Protein AF-0000000078667224 (afdb_homodimer)

Nearest PDB structures (foldseek):
  3qjp-assembly1_A  TM=6.774E-01  e=1.165E-14  Pyrococcus horikoshii
  3ufc-assembly1_X  TM=7.155E-01  e=1.215E-13  Pyrococcus furiosus DSM 3638
  4ilm-assembly1_A  TM=6.954E-01  e=5.670E-14  Saccharolobus solfataricus P2
  3i4h-assembly1_X  TM=7.377E-01  e=6.644E-13  Pyrococcus furiosus
  5yi6-assembly2_B  TM=6.915E-01  e=2.826E-11  Methanocaldococcus jannaschii DSM 2661

Solvent-accessible surface area (backbone atoms only — not comparable to full-atom values): 27001 Å² total; per-residue (Å²): 102,37,35,35,39,37,42,33,24,34,37,76,53,67,46,84,37,55,78,59,32,13,57,57,35,27,52,50,50,49,51,50,39,41,70,62,35,51,68,59,42,54,59,60,61,42,84,91,57,80,60,50,43,14,27,35,33,58,45,64,52,61,75,43,84,48,99,73,23,29,32,39,34,37,91,43,57,37,35,34,38,41,22,23,36,33,60,73,58,37,53,40,51,53,53,46,57,74,76,38,59,61,45,73,56,88,94,36,51,25,38,56,74,48,76,47,79,45,73,50,72,75,88,73,55,68,82,61,50,51,37,30,42,33,31,75,27,50,22,31,22,76,33,88,96,43,96,53,67,33,70,66,88,41,62,82,58,44,51,59,53,44,49,51,50,40,46,69,34,36,90,76,57,74,52,70,72,51,49,55,55,46,51,58,47,42,68,74,34,44,45,74,70,41,40,42,38,34,48,50,77,43,69,56,89,92,41,80,42,69,17,24,33,39,36,43,27,38,33,46,46,79,80,56,84,48,67,65,59,48,45,50,50,32,36,45,51,57,44,27,52,49,48,25,38,60,49,59,16,47,34,16,19,11,31,37,44,70,48,110,102,37,37,36,40,36,40,33,23,31,38,76,51,66,43,83,35,56,79,60,33,12,58,56,35,27,52,50,51,49,51,48,38,41,70,61,35,49,69,59,42,53,59,60,62,41,83,92,56,77,59,51,43,15,27,34,34,60,43,64,52,62,77,43,82,48,97,72,24,30,32,39,33,38,91,43,55,38,34,34,36,42,21,21,36,34,61,74,59,38,52,39,52,53,53,46,57,74,75,40,60,59,43,73,57,87,94,37,50,25,38,56,74,47,76,47,78,45,73,51,71,73,88,72,55,68,83,61,51,51,38,31,43,34,33,75,26,52,21,29,22,77,32,89,97,43,96,52,69,34,70,66,88,42,63,81,57,45,51,57,54,46,48,51,50,39,45,68,34,36,90,78,57,75,52,71,71,50,49,54,53,46,53,58,47,41,67,74,34,43,45,74,71,40,39,41,38,34,49,49,77,42,70,57,88,92,41,80,42,69,17,23,33,41,35,41,27,40,33,45,46,80,82,56,84,47,69,66,61,49,46,50,50,33,37,46,50,57,45,28,54,49,47,24,37,59,48,57,15,47,33,17,18,11,32,35,44,72,48,113

Secondary structure (DSSP, 8-state):
-EEEEEEEEEESS--EEES--HHHHHHHHHHHHHHH-HHHHHHTTSTT---SEEEPPPB--EEEEETTEEEE-TTS-EEEEEEESSHHHHHHHHHHHHH--EEEETTEEEEEEEEEEEEE-GGG----SEEEEEEEEEE-B--TT-SSPB-S--HHHHHHHHHHHHHHH-SS---HHHHHHHHHHHHHHEEEEEEEEEEEEEEETTEEEEEEEEEEEEEE-TT---HHHHHHHHHHHHHHHHH-SSTTGGGTTT-EEEE-/-EEEEEEEEEESS--EEES--HHHHHHHHHHHHHHH-HHHHHHTTSTT---SEEEPPPB--EEEEETTEEEE-TTS-EEEEEEESSHHHHHHHHHHHHH--EEEETTEEEEEEEEEEEEE-GGG----SEEEEEEEEEE-B--TT-SSPB-S--HHHHHHHHHHHHHHH-SS---HHHHHHHHHHHHHHEEEEEEEEEEEEEEETTEEEEEEEEEEEEEE-TT---HHHHHHHHHHHHHHHHH-SSTTGGGTTT-EEEE-

Sequence (520 aa):
MVTELEVKTFAEKSVKMPLFTGYVARGLALHILNRVDPALSQDLHEPNAIKPYSVTPLYFRSTKKLADGYQLDASTPCIFKIRFLDDRIAKSAIDYFSSNESLMIYDTAFKVSSLTIKSEDFTKVQDSKLFRLYFETPTHLAKIGSKFDQVFPEPLSVFPNLMRAWDSCMPEKFGKKVFEKYKEWMEKNVTVSAYDLHTLTVTAGKTLKIGFTGWCAYRIDDSSENPQFRLITNKLAKFAEYSNVGMERTAGFGVVKLSAMVTELEVKTFAEKSVKMPLFTGYVARGLALHILNRVDPALSQDLHEPNAIKPYSVTPLYFRSTKKLADGYQLDASTPCIFKIRFLDDRIAKSAIDYFSSNESLMIYDTAFKVSSLTIKSEDFTKVQDSKLFRLYFETPTHLAKIGSKFDQVFPEPLSVFPNLMRAWDSCMPEKFGKKVFEKYKEWMEKNVTVSAYDLHTLTVTAGKTLKIGFTGWCAYRIDDSSENPQFRLITNKLAKFAEYSNVGMERTAGFGVVKLSA

Foldseek 3Di:
DKKKKKWKWFWPDKDWAFPWQLQLFLVQLLVLLCVQPVVLSVVQPDPPALHQKFKAGKDADFPDADPGTGIGDRVTIIMMMMMGLAPVSVVSSVVSVVVDQWDDRPHIIIGTDDMDMDDDDLPPFDQDQKKKKFFDFFAWADDPPDPDIDADPWVLGWQLVLLVSCQRRHPDHPDDVNSVVLSVQCVPFKGWDDWDKDKDWDDDPPDIDIGMGGMIMMGGHPPDPPSPSSSSSRSSLVCCCTQATHPPSRSNGRHIDMGD/DKKKKKWKWFWPDKDWAFAWQLQLFLVQLLVLLCVQPVVLSVVQPDPPALHQKFKAGKDADFPDADPGTGIGDRVTIIMMMMMGLAPVSVVSSVVSVVVDQWDDRPHIIIGTDDMDMDDDDLVPFDQDQKKKKFFDFFAWADDPPDPDIDADPWVLGWQLVLLVSCQRRHPDHPDDVNSVVLSVQCVPFKGWDDWDKDWDWDDDDPDIDIGMGGMIMMGGHPPDPPSPSSSSSRSSLVCCCTQATHPPSRSNGRHIDMGD

Structure (mmCIF, N/CA/C/O backbone):
data_AF-0000000078667224-model_v1
#
loop_
_entity.id
_entity.type
_entity.pdbx_description
1 polymer 'Putative CRISPR-associated protein, Cas6 family'
#
loop_
_atom_site.group_PDB
_atom_site.id
_atom_site.type_symbol
_atom_site.label_atom_id
_atom_site.label_alt_id
_atom_site.label_comp_id
_atom_site.label_asym_id
_atom_site.label_entity_id
_atom_site.label_seq_id
_atom_site.pdbx_PDB_ins_code
_atom_site.Cartn_x
_atom_site.Cartn_y
_atom_site.Cartn_z
_atom_site.occupancy
_atom_site.B_iso_or_equiv
_atom_site.auth_seq_id
_atom_site.auth_comp_id
_atom_site.auth_asym_id
_atom_site.auth_atom_id
_atom_site.pdbx_PDB_model_num
ATOM 1 N N . MET A 1 1 ? -12.234 29.031 8.68 1 79.94 1 MET A N 1
ATOM 2 C CA . MET A 1 1 ? -11.141 29.203 7.719 1 79.94 1 MET A CA 1
ATOM 3 C C . MET A 1 1 ? -9.836 28.656 8.289 1 79.94 1 MET A C 1
ATOM 5 O O . MET A 1 1 ? -9.672 28.578 9.508 1 79.94 1 MET A O 1
ATOM 9 N N . VAL A 1 2 ? -9.008 28.016 7.434 1 91.69 2 VAL A N 1
ATOM 10 C CA . VAL A 1 2 ? -7.695 27.5 7.82 1 91.69 2 VAL A CA 1
ATOM 11 C C . VAL A 1 2 ? -6.613 28.5 7.43 1 91.69 2 VAL A C 1
ATOM 13 O O . VAL A 1 2 ? -6.688 29.125 6.363 1 91.69 2 VAL A O 1
ATOM 16 N N . THR A 1 3 ? -5.688 28.781 8.367 1 93.94 3 THR A N 1
ATOM 17 C CA . THR A 1 3 ? -4.598 29.719 8.117 1 93.94 3 THR A CA 1
ATOM 18 C C . THR A 1 3 ? -3.248 29 8.164 1 93.94 3 THR A C 1
ATOM 20 O O . THR A 1 3 ? -2.969 28.25 9.102 1 93.94 3 THR A O 1
ATOM 23 N N . GLU A 1 4 ? -2.521 29.172 7.152 1 96.56 4 GLU A N 1
ATOM 24 C CA . GLU A 1 4 ? -1.169 28.625 7.082 1 96.56 4 GLU A CA 1
ATOM 25 C C . GLU A 1 4 ? -0.121 29.734 7.211 1 96.56 4 GLU A C 1
ATOM 27 O O . GLU A 1 4 ? -0.186 30.734 6.508 1 96.56 4 GLU A O 1
ATOM 32 N N . LEU A 1 5 ? 0.778 29.562 8.117 1 96.5 5 LEU A N 1
ATOM 33 C CA . LEU A 1 5 ? 1.93 30.453 8.273 1 96.5 5 LEU A CA 1
ATOM 34 C C . LEU A 1 5 ? 3.201 29.766 7.77 1 96.5 5 LEU A C 1
ATOM 36 O O . LEU A 1 5 ? 3.594 28.719 8.281 1 96.5 5 LEU A O 1
ATOM 40 N N . GLU A 1 6 ? 3.797 30.266 6.801 1 97.69 6 GLU A N 1
ATOM 41 C CA . GLU A 1 6 ? 5.121 29.844 6.363 1 97.69 6 GLU A CA 1
ATOM 42 C C . GLU A 1 6 ? 6.211 30.75 6.914 1 97.69 6 GLU A C 1
ATOM 44 O O . GLU A 1 6 ? 6.238 31.953 6.602 1 97.69 6 GLU A O 1
ATOM 49 N N . VAL A 1 7 ? 7.055 30.234 7.648 1 97.5 7 VAL A N 1
ATOM 50 C CA . VAL A 1 7 ? 8.078 31.016 8.328 1 97.5 7 VAL A CA 1
ATOM 51 C C . VAL A 1 7 ? 9.445 30.734 7.707 1 97.5 7 VAL A C 1
ATOM 53 O O . VAL A 1 7 ? 9.906 29.594 7.695 1 97.5 7 VAL A O 1
ATOM 56 N N . LYS A 1 8 ? 10 31.688 7.18 1 98 8 LYS A N 1
ATOM 57 C CA . LYS A 1 8 ? 11.359 31.609 6.656 1 98 8 LYS A CA 1
ATOM 58 C C . LYS A 1 8 ? 12.359 32.188 7.645 1 98 8 LYS A C 1
ATOM 60 O O . LYS A 1 8 ? 12.227 33.344 8.062 1 98 8 LYS A O 1
ATOM 65 N N . THR A 1 9 ? 13.375 31.438 7.977 1 97.88 9 THR A N 1
ATOM 66 C CA . THR A 1 9 ? 14.312 31.891 9 1 97.88 9 THR A CA 1
ATOM 67 C C . THR A 1 9 ? 15.75 31.656 8.555 1 97.88 9 THR A C 1
ATOM 69 O O . THR A 1 9 ? 16 30.906 7.605 1 97.88 9 THR A O 1
ATOM 72 N N . PHE A 1 10 ? 16.641 32.344 9.227 1 97.94 10 PHE A N 1
ATOM 73 C CA . PHE A 1 10 ? 18.078 32.125 9.078 1 97.94 10 PHE A CA 1
ATOM 74 C C . PHE A 1 10 ? 18.734 31.859 10.438 1 97.94 10 PHE A C 1
ATOM 76 O O . PHE A 1 10 ? 18.547 32.625 11.383 1 97.94 10 PHE A O 1
ATOM 83 N N . ALA A 1 11 ? 19.484 30.828 10.484 1 97.75 11 ALA A N 1
ATOM 84 C CA . ALA A 1 11 ? 20.172 30.5 11.727 1 97.75 11 ALA A CA 1
ATOM 85 C C . ALA A 1 11 ? 21.375 31.422 11.938 1 97.75 11 ALA A C 1
ATOM 87 O O . ALA A 1 11 ? 22.094 31.75 10.992 1 97.75 11 ALA A O 1
ATOM 88 N N . GLU A 1 12 ? 21.547 31.766 13.18 1 97.19 12 GLU A N 1
ATOM 89 C CA . GLU A 1 12 ? 22.703 32.594 13.531 1 97.19 12 GLU A CA 1
ATOM 90 C C . GLU A 1 12 ? 24.016 31.844 13.32 1 97.19 12 GLU A C 1
ATOM 92 O O . GLU A 1 12 ? 25.031 32.438 12.977 1 97.19 12 GLU A O 1
ATOM 97 N N . LYS A 1 13 ? 23.922 30.594 13.656 1 96.56 13 LYS A N 1
ATOM 98 C CA . LYS A 1 13 ? 25.047 29.688 13.453 1 96.56 13 LYS A CA 1
ATOM 99 C C . LYS A 1 13 ? 24.562 28.297 13.047 1 96.56 13 LYS A C 1
ATOM 101 O O . LYS A 1 13 ? 23.391 27.984 13.164 1 96.56 13 LYS A O 1
ATOM 106 N N . SER A 1 14 ? 25.594 27.562 12.555 1 95.69 14 SER A N 1
ATOM 107 C CA . SER A 1 14 ? 25.266 26.188 12.18 1 95.69 14 SER A CA 1
ATOM 108 C C . SER A 1 14 ? 24.891 25.359 13.406 1 95.69 14 SER A C 1
ATOM 110 O O . SER A 1 14 ? 25.5 25.484 14.469 1 95.69 14 SER A O 1
ATOM 112 N N . VAL A 1 15 ? 23.875 24.594 13.25 1 95.94 15 VAL A N 1
ATOM 113 C CA . VAL A 1 15 ? 23.391 23.781 14.352 1 95.94 15 VAL A CA 1
ATOM 114 C C . VAL A 1 15 ? 23.094 22.359 13.852 1 95.94 15 VAL A C 1
ATOM 116 O O . VAL A 1 15 ? 22.75 22.172 12.68 1 95.94 15 VAL A O 1
ATOM 119 N N . LYS A 1 16 ? 23.297 21.422 14.695 1 95.75 16 LYS A N 1
ATOM 120 C CA . LYS A 1 16 ? 22.969 20.047 14.359 1 95.75 16 LYS A CA 1
ATOM 121 C C . LYS A 1 16 ? 21.453 19.812 14.422 1 95.75 16 LYS A C 1
ATOM 123 O O . LYS A 1 16 ? 20.812 20.109 15.438 1 95.75 16 LYS A O 1
ATOM 128 N N . MET A 1 17 ? 20.938 19.344 13.32 1 95.25 17 MET A N 1
ATOM 129 C CA . MET A 1 17 ? 19.516 19.016 13.234 1 95.25 17 MET A CA 1
ATOM 130 C C . MET A 1 17 ? 19.312 17.516 13.188 1 95.25 17 MET A C 1
ATOM 132 O O . MET A 1 17 ? 20.094 16.781 12.57 1 95.25 17 MET A O 1
ATOM 136 N N . PRO A 1 18 ? 18.234 17.062 13.797 1 93.88 18 PRO A N 1
ATOM 137 C CA . PRO A 1 18 ? 17.938 15.625 13.719 1 93.88 18 PRO A CA 1
ATOM 138 C C . PRO A 1 18 ? 17.547 15.188 12.305 1 93.88 18 PRO A C 1
ATOM 140 O O . PRO A 1 18 ? 17.328 16.031 11.438 1 93.88 18 PRO A O 1
ATOM 143 N N . LEU A 1 19 ? 17.484 13.914 12.094 1 92.12 19 LEU A N 1
ATOM 144 C CA . LEU A 1 19 ? 17.125 13.336 10.805 1 92.12 19 LEU A CA 1
ATOM 145 C C . LEU A 1 19 ? 15.711 13.734 10.398 1 92.12 19 LEU A C 1
ATOM 147 O O . LEU A 1 19 ? 15.422 13.898 9.211 1 92.12 19 LEU A O 1
ATOM 151 N N . PHE A 1 20 ? 14.867 13.828 11.375 1 94.38 20 PHE A N 1
ATOM 152 C CA . PHE A 1 20 ? 13.508 14.305 11.172 1 94.38 20 PHE A CA 1
ATOM 153 C C . PHE A 1 20 ? 13.203 15.477 12.102 1 94.38 20 PHE A C 1
ATOM 155 O O . PHE A 1 20 ? 13.328 15.359 13.32 1 94.38 20 PHE A O 1
ATOM 162 N N . THR A 1 21 ? 12.727 16.531 11.508 1 95.75 21 THR A N 1
ATOM 163 C CA . THR A 1 21 ? 12.688 17.781 12.266 1 95.75 21 THR A CA 1
ATOM 164 C C . THR A 1 21 ? 11.258 18.125 12.664 1 95.75 21 THR A C 1
ATOM 166 O O . THR A 1 21 ? 10.992 19.234 13.148 1 95.75 21 THR A O 1
ATOM 169 N N . GLY A 1 22 ? 10.305 17.188 12.438 1 96.19 22 GLY A N 1
ATOM 170 C CA . GLY A 1 22 ? 8.914 17.438 12.789 1 96.19 22 GLY A CA 1
ATOM 171 C C . GLY A 1 22 ? 8.727 17.797 14.25 1 96.19 22 GLY A C 1
ATOM 172 O O . GLY A 1 22 ? 7.957 18.703 14.586 1 96.19 22 GLY A O 1
ATOM 173 N N . TYR A 1 23 ? 9.406 17.203 15.094 1 94.19 23 TYR A N 1
ATOM 174 C CA . TYR A 1 23 ? 9.281 17.453 16.531 1 94.19 23 TYR A CA 1
ATOM 175 C C . TYR A 1 23 ? 9.859 18.812 16.891 1 94.19 23 TYR A C 1
ATOM 177 O O . TYR A 1 23 ? 9.406 19.438 17.859 1 94.19 23 TYR A O 1
ATOM 185 N N . VAL A 1 24 ? 10.898 19.219 16.188 1 95.38 24 VAL A N 1
ATOM 186 C CA . VAL A 1 24 ? 11.445 20.562 16.375 1 95.38 24 VAL A CA 1
ATOM 187 C C . VAL A 1 24 ? 10.391 21.609 16.031 1 95.38 24 VAL A C 1
ATOM 189 O O . VAL A 1 24 ? 10.156 22.547 16.797 1 95.38 24 VAL A O 1
ATOM 192 N N . ALA A 1 25 ? 9.789 21.344 14.898 1 96.88 25 ALA A N 1
ATOM 193 C CA . ALA A 1 25 ? 8.734 22.25 14.461 1 96.88 25 ALA A CA 1
ATOM 194 C C . ALA A 1 25 ? 7.594 22.297 15.477 1 96.88 25 ALA A C 1
ATOM 196 O O . ALA A 1 25 ? 7.047 23.375 15.75 1 96.88 25 ALA A O 1
ATOM 197 N N . ARG A 1 26 ? 7.234 21.141 15.953 1 94.69 26 ARG A N 1
ATOM 198 C CA . ARG A 1 26 ? 6.188 21.094 16.969 1 94.69 26 ARG A CA 1
ATOM 199 C C . ARG A 1 26 ? 6.578 21.922 18.203 1 94.69 26 ARG A C 1
ATOM 201 O O . ARG A 1 26 ? 5.758 22.656 18.75 1 94.69 26 ARG A O 1
ATOM 208 N N . GLY A 1 27 ? 7.793 21.719 18.641 1 93.81 27 GLY A N 1
ATOM 209 C CA . GLY A 1 27 ? 8.273 22.516 19.766 1 93.81 27 GLY A CA 1
ATOM 210 C C . GLY A 1 27 ? 8.156 24.016 19.531 1 93.81 27 GLY A C 1
ATOM 211 O O . GLY A 1 27 ? 7.742 24.75 20.438 1 93.81 27 GLY A O 1
ATOM 212 N N . LEU A 1 28 ? 8.523 24.422 18.375 1 94.25 28 LEU A N 1
ATOM 213 C CA . LEU A 1 28 ? 8.414 25.828 18.016 1 94.25 28 LEU A CA 1
ATOM 214 C C . LEU A 1 28 ? 6.965 26.297 18.047 1 94.25 28 LEU A C 1
ATOM 216 O O . LEU A 1 28 ? 6.656 27.359 18.594 1 94.25 28 LEU A O 1
ATOM 220 N N . ALA A 1 29 ? 6.102 25.5 17.453 1 93.5 29 ALA A N 1
ATOM 221 C CA . ALA A 1 29 ? 4.684 25.844 17.406 1 93.5 29 ALA A CA 1
ATOM 222 C C . ALA A 1 29 ? 4.109 25.969 18.812 1 93.5 29 ALA A C 1
ATOM 224 O O . ALA A 1 29 ? 3.385 26.922 19.125 1 93.5 29 ALA A O 1
ATOM 225 N N . LEU A 1 30 ? 4.465 25.062 19.625 1 91.19 30 LEU A N 1
ATOM 226 C CA . LEU A 1 30 ? 3.965 25.062 21 1 91.19 30 LEU A CA 1
ATOM 227 C C . LEU A 1 30 ? 4.512 26.266 21.781 1 91.19 30 LEU A C 1
ATOM 229 O O . LEU A 1 30 ? 3.801 26.859 22.594 1 91.19 30 LEU A O 1
ATOM 233 N N . HIS A 1 31 ? 5.742 26.547 21.562 1 91.06 31 HIS A N 1
ATOM 234 C CA . HIS A 1 31 ? 6.332 27.719 22.188 1 91.06 31 HIS A CA 1
ATOM 235 C C . HIS A 1 31 ? 5.566 28.984 21.812 1 91.06 31 HIS A C 1
ATOM 237 O O . HIS A 1 31 ? 5.25 29.797 22.688 1 91.06 31 HIS A O 1
ATOM 243 N N . ILE A 1 32 ? 5.312 29.062 20.594 1 90.12 32 ILE A N 1
ATOM 244 C CA . ILE A 1 32 ? 4.582 30.234 20.094 1 90.12 32 ILE A CA 1
ATOM 245 C C . ILE A 1 32 ? 3.186 30.266 20.703 1 90.12 32 ILE A C 1
ATOM 247 O O . ILE A 1 32 ? 2.748 31.312 21.203 1 90.12 32 ILE A O 1
ATOM 251 N N . LEU A 1 33 ? 2.535 29.156 20.688 1 87.25 33 LEU A N 1
ATOM 252 C CA . LEU A 1 33 ? 1.173 29.062 21.203 1 87.25 33 LEU A CA 1
ATOM 253 C C . LEU A 1 33 ? 1.137 29.375 22.703 1 87.25 33 LEU A C 1
ATOM 255 O O . LEU A 1 33 ? 0.201 30 23.188 1 87.25 33 LEU A O 1
ATOM 259 N N . ASN A 1 34 ? 2.125 28.922 23.391 1 87.56 34 ASN A N 1
ATOM 260 C CA . ASN A 1 34 ? 2.207 29.156 24.828 1 87.56 34 ASN A CA 1
ATOM 261 C C . ASN A 1 34 ? 2.4 30.641 25.141 1 87.56 34 ASN A C 1
ATOM 263 O O . ASN A 1 34 ? 1.93 31.141 26.156 1 87.56 34 ASN A O 1
ATOM 267 N N . ARG A 1 35 ? 3.057 31.266 24.312 1 85.12 35 ARG A N 1
ATOM 268 C CA . ARG A 1 35 ? 3.334 32.688 24.516 1 85.12 35 ARG A CA 1
ATOM 269 C C . ARG A 1 35 ? 2.105 33.531 24.203 1 85.12 35 ARG A C 1
ATOM 271 O O . ARG A 1 35 ? 1.878 34.562 24.844 1 85.12 35 ARG A O 1
ATOM 278 N N . VAL A 1 36 ? 1.38 33.125 23.297 1 83.25 36 VAL A N 1
ATOM 279 C CA . VAL A 1 36 ? 0.287 33.969 22.812 1 83.25 36 VAL A CA 1
ATOM 280 C C . VAL A 1 36 ? -0.989 33.656 23.594 1 83.25 36 VAL A C 1
ATOM 282 O O . VAL A 1 36 ? -1.802 34.531 23.844 1 83.25 36 VAL A O 1
ATOM 285 N N . ASP A 1 37 ? -1.207 32.438 23.906 1 80.06 37 ASP A N 1
ATOM 286 C CA . ASP A 1 37 ? -2.391 32 24.641 1 80.06 37 ASP A CA 1
ATOM 287 C C . ASP A 1 37 ? -2.096 30.781 25.516 1 80.06 37 ASP A C 1
ATOM 289 O O . ASP A 1 37 ? -2.369 29.656 25.094 1 80.06 37 ASP A O 1
ATOM 293 N N . PRO A 1 38 ? -1.776 31.094 26.641 1 78.44 38 PRO A N 1
ATOM 294 C CA . PRO A 1 38 ? -1.401 29.984 27.531 1 78.44 38 PRO A CA 1
ATOM 295 C C . PRO A 1 38 ? -2.566 29.031 27.812 1 78.44 38 PRO A C 1
ATOM 297 O O . PRO A 1 38 ? -2.359 27.828 27.969 1 78.44 38 PRO A O 1
ATOM 300 N N . ALA A 1 39 ? -3.688 29.562 27.922 1 74.56 39 ALA A N 1
ATOM 301 C CA . ALA A 1 39 ? -4.859 28.734 28.188 1 74.56 39 ALA A CA 1
ATOM 302 C C . ALA A 1 39 ? -5.113 27.766 27.031 1 74.56 39 ALA A C 1
ATOM 304 O O . ALA A 1 39 ? -5.426 26.594 27.25 1 74.56 39 ALA A O 1
ATOM 305 N N . LEU A 1 40 ? -4.949 28.234 25.859 1 72.44 40 LEU A N 1
ATOM 306 C CA . LEU A 1 40 ? -5.102 27.406 24.672 1 72.44 40 LEU A CA 1
ATOM 307 C C . LEU A 1 40 ? -4.047 26.312 24.641 1 72.44 40 LEU A C 1
ATOM 309 O O . LEU A 1 40 ? -4.344 25.172 24.266 1 72.44 40 LEU A O 1
ATOM 313 N N . SER A 1 41 ? -2.883 26.688 25.047 1 71.81 41 SER A N 1
ATOM 314 C CA . SER A 1 41 ? -1.773 25.75 25.078 1 71.81 41 SER A CA 1
ATOM 315 C C . SER A 1 41 ? -2.055 24.594 26.031 1 71.81 41 SER A C 1
ATOM 317 O O . SER A 1 41 ? -1.722 23.438 25.75 1 71.81 41 SER A O 1
ATOM 319 N N . GLN A 1 42 ? -2.701 24.922 27.094 1 71.94 42 GLN A N 1
ATOM 320 C CA . GLN A 1 42 ? -3.047 23.891 28.078 1 71.94 42 GLN A CA 1
ATOM 321 C C . GLN A 1 42 ? -4.094 22.938 27.516 1 71.94 42 GLN A C 1
ATOM 323 O O . GLN A 1 42 ? -4.023 21.734 27.75 1 71.94 42 GLN A O 1
ATOM 328 N N . ASP A 1 43 ? -4.996 23.516 26.844 1 70.44 43 ASP A N 1
ATOM 329 C CA . ASP A 1 43 ? -6.035 22.703 26.234 1 70.44 43 ASP A CA 1
ATOM 330 C C . ASP A 1 43 ? -5.438 21.734 25.203 1 70.44 43 ASP A C 1
ATOM 332 O O . ASP A 1 43 ? -5.895 20.594 25.078 1 70.44 43 ASP A O 1
ATOM 336 N N . LEU A 1 44 ? -4.445 22.219 24.609 1 70.81 44 LEU A N 1
ATOM 337 C CA . LEU A 1 44 ? -3.787 21.453 23.562 1 70.81 44 LEU A CA 1
ATOM 338 C C . LEU A 1 44 ? -3.01 20.281 24.156 1 70.81 44 LEU A C 1
ATOM 340 O O . LEU A 1 44 ? -2.672 19.328 23.453 1 70.81 44 LEU A O 1
ATOM 344 N N . HIS A 1 45 ? -2.918 20.328 25.469 1 67.62 45 HIS A N 1
ATOM 345 C CA . HIS A 1 45 ? -2.166 19.266 26.125 1 67.62 45 HIS A CA 1
ATOM 346 C C . HIS A 1 45 ? -3.09 18.156 26.594 1 67.62 45 HIS A C 1
ATOM 348 O O . HIS A 1 45 ? -2.623 17.125 27.094 1 67.62 45 HIS A O 1
ATOM 354 N N . GLU A 1 46 ? -4.383 18.469 26.469 1 67.38 46 GLU A N 1
ATOM 355 C CA . GLU A 1 46 ? -5.301 17.391 26.797 1 67.38 46 GLU A CA 1
ATOM 356 C C . GLU A 1 46 ? -5.031 16.141 25.953 1 67.38 46 GLU A C 1
ATOM 358 O O . GLU A 1 46 ? -4.945 16.234 24.734 1 67.38 46 GLU A O 1
ATOM 363 N N . PRO A 1 47 ? -5 15.062 26.781 1 63.88 47 PRO A N 1
ATOM 364 C CA . PRO A 1 47 ? -4.707 13.812 26.078 1 63.88 47 PRO A CA 1
ATOM 365 C C . PRO A 1 47 ? -5.824 13.406 25.125 1 63.88 47 PRO A C 1
ATOM 367 O O . PRO A 1 47 ? -7 13.68 25.391 1 63.88 47 PRO A O 1
ATOM 370 N N . ASN A 1 48 ? -5.613 12.992 23.906 1 64.88 48 ASN A N 1
ATOM 371 C CA . ASN A 1 48 ? -6.5 12.352 22.938 1 64.88 48 ASN A CA 1
ATOM 372 C C . ASN A 1 48 ? -7.297 13.375 22.141 1 64.88 48 ASN A C 1
ATOM 374 O O . ASN A 1 48 ? -8.125 13.008 21.312 1 64.88 48 ASN A O 1
ATOM 378 N N . ALA A 1 49 ? -7.137 14.648 22.531 1 75.44 49 ALA A N 1
ATOM 379 C CA . ALA A 1 49 ? -7.855 15.641 21.734 1 75.44 49 ALA A CA 1
ATOM 380 C C . ALA A 1 49 ? -7.117 15.922 20.422 1 75.44 49 ALA A C 1
ATOM 382 O O . ALA A 1 49 ? -5.883 15.992 20.406 1 75.44 49 ALA A O 1
ATOM 383 N N . ILE A 1 50 ? -7.961 15.953 19.359 1 83.81 50 ILE A N 1
ATOM 384 C CA . ILE A 1 50 ? -7.379 16.359 18.078 1 83.81 50 ILE A CA 1
ATOM 385 C C . ILE A 1 50 ? -6.988 17.828 18.141 1 83.81 50 ILE A C 1
ATOM 387 O O . ILE A 1 50 ? -7.836 18.688 18.375 1 83.81 50 ILE A O 1
ATOM 391 N N . LYS A 1 51 ? -5.727 18.078 18.031 1 88.19 51 LYS A N 1
ATOM 392 C CA . LYS A 1 51 ? -5.195 19.438 18.125 1 88.19 51 LYS A CA 1
ATOM 393 C C . LYS A 1 51 ? -5.496 20.234 16.859 1 88.19 51 LYS A C 1
ATOM 395 O O . LYS A 1 51 ? -5.34 19.719 15.75 1 88.19 51 LYS A O 1
ATOM 400 N N . PRO A 1 52 ? -5.875 21.453 17 1 90.31 52 PRO A N 1
ATOM 401 C CA . PRO A 1 52 ? -6.32 22.234 15.844 1 90.31 52 PRO A CA 1
ATOM 402 C C . PRO A 1 52 ? -5.164 22.922 15.109 1 90.31 52 PRO A C 1
ATOM 404 O O . PRO A 1 52 ? -5.266 24.094 14.742 1 90.31 52 PRO A O 1
ATOM 407 N N . TYR A 1 53 ? -4.094 22.266 15.016 1 93.38 53 TYR A N 1
ATOM 408 C CA . TYR A 1 53 ? -2.979 22.781 14.227 1 93.38 53 TYR A CA 1
ATOM 409 C C . TYR A 1 53 ? -2.129 21.625 13.68 1 93.38 53 TYR A C 1
ATOM 411 O O . TYR A 1 53 ? -2.27 20.484 14.117 1 93.38 53 TYR A O 1
ATOM 419 N N . SER A 1 54 ? -1.404 21.859 12.719 1 96.31 54 SER A N 1
ATOM 420 C CA . SER A 1 54 ? -0.404 20.969 12.156 1 96.31 54 SER A CA 1
ATOM 421 C C . SER A 1 54 ? 0.863 21.719 11.766 1 96.31 54 SER A C 1
ATOM 423 O O . SER A 1 54 ? 0.867 22.953 11.711 1 96.31 54 SER A O 1
ATOM 425 N N . VAL A 1 55 ? 1.938 20.984 11.625 1 97.94 55 VAL A N 1
ATOM 426 C CA . VAL A 1 55 ? 3.193 21.609 11.227 1 97.94 55 VAL A CA 1
ATOM 427 C C . VAL A 1 55 ? 3.85 20.797 10.109 1 97.94 55 VAL A C 1
ATOM 429 O O . VAL A 1 55 ? 3.461 19.656 9.859 1 97.94 55 VAL A O 1
ATOM 432 N N . THR A 1 56 ? 4.711 21.375 9.383 1 98.44 56 THR A N 1
ATOM 433 C CA . THR A 1 56 ? 5.676 20.656 8.555 1 98.44 56 THR A CA 1
ATOM 434 C C . THR A 1 56 ? 7.02 20.547 9.266 1 98.44 56 THR A C 1
ATOM 436 O O . THR A 1 56 ? 7.305 21.312 10.195 1 98.44 56 THR A O 1
ATOM 439 N N . PRO A 1 57 ? 7.824 19.562 8.891 1 97.75 57 PRO A N 1
ATOM 440 C CA . PRO A 1 57 ? 9.203 19.641 9.375 1 97.75 57 PRO A CA 1
ATOM 441 C C . PRO A 1 57 ? 9.922 20.906 8.922 1 97.75 57 PRO A C 1
ATOM 443 O O . PRO A 1 57 ? 9.398 21.656 8.094 1 97.75 57 PRO A O 1
ATOM 446 N N . LEU A 1 58 ? 11.039 21.141 9.539 1 98.06 58 LEU A N 1
ATOM 447 C CA . LEU A 1 58 ? 11.914 22.203 9.039 1 98.06 58 LEU A CA 1
ATOM 448 C C . LEU A 1 58 ? 12.641 21.766 7.781 1 98.06 58 LEU A C 1
ATOM 450 O O . LEU A 1 58 ? 13.258 20.688 7.754 1 98.06 58 LEU A O 1
ATOM 454 N N . TYR A 1 59 ? 12.508 22.531 6.789 1 98.06 59 TYR A N 1
ATOM 455 C CA . TYR A 1 59 ? 13.258 22.297 5.559 1 98.06 59 TYR A CA 1
ATOM 456 C C . TYR A 1 59 ? 14.484 23.203 5.488 1 98.06 59 TYR A C 1
ATOM 458 O O . TYR A 1 59 ? 14.375 24.422 5.621 1 98.06 59 TYR A O 1
ATOM 466 N N . PHE A 1 60 ? 15.617 22.562 5.297 1 97.94 60 PHE A N 1
ATOM 467 C CA . PHE A 1 60 ? 16.875 23.297 5.281 1 97.94 60 PHE A CA 1
ATOM 468 C C . PHE A 1 60 ? 17.906 22.594 4.426 1 97.94 60 PHE A C 1
ATOM 470 O O . PHE A 1 60 ? 17.75 21.406 4.094 1 97.94 60 PHE A O 1
ATOM 477 N N . ARG A 1 61 ? 18.859 23.281 4.023 1 98 61 ARG A N 1
ATOM 478 C CA . ARG A 1 61 ? 20.016 22.672 3.381 1 98 61 ARG A CA 1
ATOM 479 C C . ARG A 1 61 ? 21.078 22.281 4.41 1 98 61 ARG A C 1
ATOM 481 O O . ARG A 1 61 ? 21.234 22.938 5.438 1 98 61 ARG A O 1
ATOM 488 N N . SER A 1 62 ? 21.719 21.203 4.062 1 97.31 62 SER A N 1
ATOM 489 C CA . SER A 1 62 ? 22.766 20.719 4.965 1 97.31 62 SER A CA 1
ATOM 490 C C . SER A 1 62 ? 24.141 20.844 4.332 1 97.31 62 SER A C 1
ATOM 492 O O . SER A 1 62 ? 24.281 20.734 3.111 1 97.31 62 SER A O 1
ATOM 494 N N . THR A 1 63 ? 25.125 21.109 5.137 1 96.88 63 THR A N 1
ATOM 495 C CA . THR A 1 63 ? 26.5 21.141 4.66 1 96.88 63 THR A CA 1
ATOM 496 C C . THR A 1 63 ? 27.125 19.75 4.723 1 96.88 63 THR A C 1
ATOM 498 O O . THR A 1 63 ? 28.062 19.453 3.977 1 96.88 63 THR A O 1
ATOM 501 N N . LYS A 1 64 ? 26.672 18.953 5.629 1 96.06 64 LYS A N 1
ATOM 502 C CA . LYS A 1 64 ? 27.219 17.609 5.805 1 96.06 64 LYS A CA 1
ATOM 503 C C . LYS A 1 64 ? 26.219 16.703 6.523 1 96.06 64 LYS A C 1
ATOM 505 O O . LYS A 1 64 ? 25.453 17.172 7.379 1 96.06 64 LYS A O 1
ATOM 510 N N . LYS A 1 65 ? 26.25 15.492 6.102 1 94 65 LYS A N 1
ATOM 511 C CA . LYS A 1 65 ? 25.469 14.477 6.805 1 94 65 LYS A CA 1
ATOM 512 C C . LYS A 1 65 ? 26.234 13.945 8.016 1 94 65 LYS A C 1
ATOM 514 O O . LYS A 1 65 ? 27.438 13.695 7.938 1 94 65 LYS A O 1
ATOM 519 N N . LEU A 1 66 ? 25.516 13.898 9.109 1 93.75 66 LEU A N 1
ATOM 520 C CA . LEU A 1 66 ? 26.078 13.359 10.344 1 93.75 66 LEU A CA 1
ATOM 521 C C . LEU A 1 66 ? 25.5 11.977 10.641 1 93.75 66 LEU A C 1
ATOM 523 O O . LEU A 1 66 ? 24.609 11.5 9.938 1 93.75 66 LEU A O 1
ATOM 527 N N . ALA A 1 67 ? 26.031 11.266 11.625 1 89 67 ALA A N 1
ATOM 528 C CA . ALA A 1 67 ? 25.594 9.922 11.992 1 89 67 ALA A CA 1
ATOM 529 C C . ALA A 1 67 ? 24.109 9.914 12.359 1 89 67 ALA A C 1
ATOM 531 O O . ALA A 1 67 ? 23.375 9 11.992 1 89 67 ALA A O 1
ATOM 532 N N . ASP A 1 68 ? 23.672 10.992 13.109 1 88.94 68 ASP A N 1
ATOM 533 C CA . ASP A 1 68 ? 22.297 11.008 13.609 1 88.94 68 ASP A CA 1
ATOM 534 C C . ASP A 1 68 ? 21.578 12.305 13.227 1 88.94 68 ASP A C 1
ATOM 536 O O . ASP A 1 68 ? 20.703 12.773 13.953 1 88.94 68 ASP A O 1
ATOM 540 N N . GLY A 1 69 ? 22.156 12.875 12.133 1 93.06 69 GLY A N 1
ATOM 541 C CA . GLY A 1 69 ? 21.5 14.117 11.734 1 93.06 69 GLY A CA 1
ATOM 542 C C . GLY A 1 69 ? 22.219 14.836 10.617 1 93.06 69 GLY A C 1
ATOM 543 O O . GLY A 1 69 ? 22.891 14.203 9.789 1 93.06 69 GLY A O 1
ATOM 544 N N . TYR A 1 70 ? 21.891 16.141 10.57 1 95.31 70 TYR A N 1
ATOM 545 C CA . TYR A 1 70 ? 22.453 17 9.547 1 95.31 70 TYR A CA 1
ATOM 546 C C . TYR A 1 70 ? 23 18.281 10.156 1 95.31 70 TYR A C 1
ATOM 548 O O . TYR A 1 70 ? 22.469 18.781 11.156 1 95.31 70 TYR A O 1
ATOM 556 N N . GLN A 1 71 ? 24.031 18.688 9.523 1 97.62 71 GLN A N 1
ATOM 557 C CA . GLN A 1 71 ? 24.516 20.016 9.891 1 97.62 71 GLN A CA 1
ATOM 558 C C . GLN A 1 71 ? 23.859 21.109 9.047 1 97.62 71 GLN A C 1
ATOM 560 O O . GLN A 1 71 ? 24.062 21.156 7.832 1 97.62 71 GLN A O 1
ATOM 565 N N . LEU A 1 72 ? 23.156 21.891 9.688 1 97.88 72 LEU A N 1
ATOM 566 C CA . LEU A 1 72 ? 22.422 22.938 8.984 1 97.88 72 LEU A CA 1
ATOM 567 C C . LEU A 1 72 ? 23.375 23.953 8.352 1 97.88 72 LEU A C 1
ATOM 569 O O . LEU A 1 72 ? 24.359 24.344 8.977 1 97.88 72 LEU A O 1
ATOM 573 N N . ASP A 1 73 ? 23.125 24.312 7.09 1 98.19 73 ASP A N 1
ATOM 574 C CA . ASP A 1 73 ? 23.828 25.406 6.43 1 98.19 73 ASP A CA 1
ATOM 575 C C .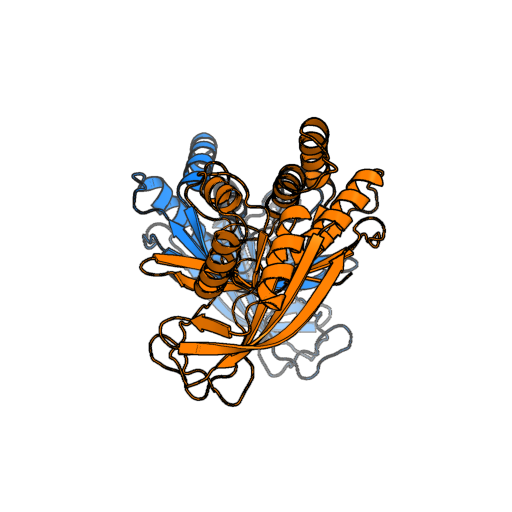 ASP A 1 73 ? 23.234 26.75 6.805 1 98.19 73 ASP A C 1
ATOM 577 O O . ASP A 1 73 ? 22.203 27.156 6.254 1 98.19 73 ASP A O 1
ATOM 581 N N . ALA A 1 74 ? 23.906 27.453 7.633 1 96.88 74 ALA A N 1
ATOM 582 C CA . ALA A 1 74 ? 23.375 28.703 8.18 1 96.88 74 ALA A CA 1
ATOM 583 C C . ALA A 1 74 ? 23.281 29.766 7.102 1 96.88 74 ALA A C 1
ATOM 585 O O . ALA A 1 74 ? 22.625 30.797 7.293 1 96.88 74 ALA A O 1
ATOM 586 N N . SER A 1 75 ? 23.891 29.594 5.973 1 97.19 75 SER A N 1
ATOM 587 C CA . SER A 1 75 ? 23.875 30.578 4.895 1 97.19 75 SER A CA 1
ATOM 588 C C . SER A 1 75 ? 22.609 30.484 4.066 1 97.19 75 SER A C 1
ATOM 590 O O . SER A 1 75 ? 22.328 31.344 3.234 1 97.19 75 SER A O 1
ATOM 592 N N . THR A 1 76 ? 21.875 29.422 4.305 1 98 76 THR A N 1
ATOM 593 C CA . THR A 1 76 ? 20.625 29.219 3.576 1 98 76 THR A CA 1
ATOM 594 C C . THR A 1 76 ? 19.438 29.25 4.527 1 98 76 THR A C 1
ATOM 596 O O . THR A 1 76 ? 19.594 29.062 5.734 1 98 76 THR A O 1
ATOM 599 N N . PRO A 1 77 ? 18.281 29.484 4.055 1 98.12 77 PRO A N 1
ATOM 600 C CA . PRO A 1 77 ? 17.109 29.609 4.926 1 98.12 77 PRO A CA 1
ATOM 601 C C . PRO A 1 77 ? 16.625 28.25 5.438 1 98.12 77 PRO A C 1
ATOM 603 O O . PRO A 1 77 ? 16.844 27.219 4.793 1 98.12 77 PRO A O 1
ATOM 606 N N . CYS A 1 78 ? 16.062 28.312 6.523 1 97.94 78 CYS A N 1
ATOM 607 C CA . CYS A 1 78 ? 15.273 27.234 7.109 1 97.94 78 CYS A CA 1
ATOM 608 C C . CYS A 1 78 ? 13.797 27.594 7.117 1 97.94 78 CYS A C 1
ATOM 610 O O . CYS A 1 78 ? 13.398 28.625 7.66 1 97.94 78 CYS A O 1
ATOM 612 N N . ILE A 1 79 ? 12.969 26.703 6.5 1 98.44 79 ILE A N 1
ATOM 613 C CA . ILE A 1 79 ? 11.57 27.062 6.285 1 98.44 79 ILE A CA 1
ATOM 614 C C . ILE A 1 79 ? 10.672 26 6.926 1 98.44 79 ILE A C 1
ATOM 616 O O . ILE A 1 79 ? 10.945 24.812 6.832 1 98.44 79 ILE A O 1
ATOM 620 N N . PHE A 1 80 ? 9.664 26.422 7.551 1 98.31 80 PHE A N 1
ATOM 621 C CA . PHE A 1 80 ? 8.641 25.516 8.055 1 98.31 80 PHE A CA 1
ATOM 622 C C . PHE A 1 80 ? 7.27 26.188 8.039 1 98.31 80 PHE A C 1
ATOM 624 O O . PHE A 1 80 ? 7.172 27.406 7.855 1 98.31 80 PHE A O 1
ATOM 631 N N . LYS A 1 81 ? 6.277 25.391 8.164 1 98.19 81 LYS A N 1
ATOM 632 C CA . LYS A 1 81 ? 4.91 25.891 8.148 1 98.19 81 LYS A CA 1
ATOM 633 C C . LYS A 1 81 ? 4.145 25.453 9.391 1 98.19 81 LYS A C 1
ATOM 635 O O . LYS A 1 81 ? 4.355 24.359 9.898 1 98.19 81 LYS A O 1
ATOM 640 N N . ILE A 1 82 ? 3.336 26.297 9.828 1 96.81 82 ILE A N 1
ATOM 641 C CA . ILE A 1 82 ? 2.336 26 10.852 1 96.81 82 ILE A CA 1
ATOM 642 C C . ILE A 1 82 ? 0.94 26.297 10.312 1 96.81 82 ILE A C 1
ATOM 644 O O . ILE A 1 82 ? 0.693 27.375 9.766 1 96.81 82 ILE A O 1
ATOM 648 N N . ARG A 1 83 ? 0.14 25.328 10.445 1 96.06 83 ARG A N 1
ATOM 649 C CA . ARG A 1 83 ? -1.235 25.531 10 1 96.06 83 ARG A CA 1
ATOM 650 C C . ARG A 1 83 ? -2.201 25.5 11.18 1 96.06 83 ARG A C 1
ATOM 652 O O . ARG A 1 83 ? -2.182 24.578 11.992 1 96.06 83 ARG A O 1
ATOM 659 N N . PHE A 1 84 ? -2.996 26.531 11.203 1 92.38 84 PHE A N 1
ATOM 660 C CA . PHE A 1 84 ? -4.004 26.641 12.258 1 92.38 84 PHE A CA 1
ATOM 661 C C . PHE A 1 84 ? -5.398 26.406 11.688 1 92.38 84 PHE A C 1
ATOM 663 O O . PHE A 1 84 ? -5.801 27.062 10.727 1 92.38 84 PHE A O 1
ATOM 670 N N . LEU A 1 85 ? -6.102 25.516 12.281 1 88.38 85 LEU A N 1
ATOM 671 C CA . LEU A 1 85 ? -7.438 25.141 11.836 1 88.38 85 LEU A CA 1
ATOM 672 C C . LEU A 1 85 ? -8.5 25.922 12.602 1 88.38 85 LEU A C 1
ATOM 674 O O . LEU A 1 85 ? -9.703 25.719 12.391 1 88.38 85 LEU A O 1
ATOM 678 N N . ASP A 1 86 ? -8.047 26.781 13.484 1 82.12 86 ASP A N 1
ATOM 679 C CA . ASP A 1 86 ? -8.859 27.703 14.273 1 82.12 86 ASP A CA 1
ATOM 6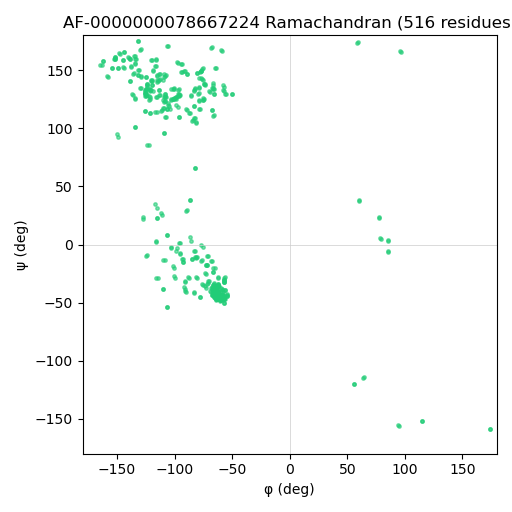80 C C . ASP A 1 86 ? -8.391 29.141 14.07 1 82.12 86 ASP A C 1
ATOM 682 O O . ASP A 1 86 ? -7.234 29.469 14.344 1 82.12 86 ASP A O 1
ATOM 686 N N . ASP A 1 87 ? -9.25 30.016 13.758 1 80.38 87 ASP A N 1
ATOM 687 C CA . ASP A 1 87 ? -8.914 31.391 13.414 1 80.38 87 ASP A CA 1
ATOM 688 C C . ASP A 1 87 ? -8.359 32.156 14.617 1 80.38 87 ASP A C 1
ATOM 690 O O . ASP A 1 87 ? -7.547 33.062 14.469 1 80.38 87 ASP A O 1
ATOM 694 N N . ARG A 1 88 ? -8.906 31.906 15.758 1 77.56 88 ARG A N 1
ATOM 695 C CA . ARG A 1 88 ? -8.469 32.625 16.953 1 77.56 88 ARG A CA 1
ATOM 696 C C . ARG A 1 88 ? -6.992 32.344 17.234 1 77.56 88 ARG A C 1
ATOM 698 O O . ARG A 1 88 ? -6.25 33.281 17.594 1 77.56 88 ARG A O 1
ATOM 705 N N . ILE A 1 89 ? -6.605 31.109 16.953 1 83.12 89 ILE A N 1
ATOM 706 C CA . ILE A 1 89 ? -5.227 30.719 17.188 1 83.12 89 ILE A CA 1
ATOM 707 C C . ILE A 1 89 ? -4.312 31.359 16.141 1 83.12 89 ILE A C 1
ATOM 709 O O . ILE A 1 89 ? -3.215 31.812 16.469 1 83.12 89 ILE A O 1
ATOM 713 N N . ALA A 1 90 ? -4.777 31.438 15.016 1 88.81 90 ALA A N 1
ATOM 714 C CA . ALA A 1 90 ? -4.004 31.984 13.898 1 88.81 90 ALA A CA 1
ATOM 715 C C . ALA A 1 90 ? -3.65 33.438 14.141 1 88.81 90 ALA A C 1
ATOM 717 O O . ALA A 1 90 ? -2.504 33.844 13.938 1 88.81 90 ALA A O 1
ATOM 718 N N . LYS A 1 91 ? -4.598 34.188 14.547 1 86.38 91 LYS A N 1
ATOM 719 C CA . LYS A 1 91 ? -4.387 35.625 14.773 1 86.38 91 LYS A CA 1
ATOM 720 C C . LYS A 1 91 ? -3.334 35.844 15.852 1 86.38 91 LYS A C 1
ATOM 722 O O . LYS A 1 91 ? -2.451 36.688 15.688 1 86.38 91 LYS A O 1
ATOM 727 N N . SER A 1 92 ? -3.459 35.094 16.859 1 85.94 92 SER A N 1
ATOM 728 C CA . SER A 1 92 ? -2.514 35.219 17.969 1 85.94 92 SER A CA 1
ATOM 729 C C . SER A 1 92 ? -1.099 34.844 17.531 1 85.94 92 SER A C 1
ATOM 731 O O . SER A 1 92 ? -0.131 35.5 17.938 1 85.94 92 SER A O 1
ATOM 733 N N . ALA A 1 93 ? -1.019 33.875 16.766 1 89.06 93 ALA A N 1
ATOM 734 C CA . ALA A 1 93 ? 0.284 33.438 16.266 1 89.06 93 ALA A CA 1
ATOM 735 C C . ALA A 1 93 ? 0.9 34.5 15.359 1 89.06 93 ALA A C 1
ATOM 737 O O . ALA A 1 93 ? 2.105 34.75 15.422 1 89.06 93 ALA A O 1
ATOM 738 N N . ILE A 1 94 ? 0.073 35.062 14.578 1 89.31 94 ILE A N 1
ATOM 739 C CA . ILE A 1 94 ? 0.538 36.125 13.68 1 89.31 94 ILE A CA 1
ATOM 740 C C . ILE A 1 94 ? 1.069 37.312 14.5 1 89.31 94 ILE A C 1
ATOM 742 O O . ILE A 1 94 ? 2.121 37.875 14.18 1 89.31 94 ILE A O 1
ATOM 746 N N . ASP A 1 95 ? 0.367 37.625 15.531 1 88.38 95 ASP A N 1
ATOM 747 C CA . ASP A 1 95 ? 0.774 38.719 16.406 1 88.38 95 ASP A CA 1
ATOM 748 C C . ASP A 1 95 ? 2.125 38.438 17.062 1 88.38 95 ASP A C 1
ATOM 750 O O . ASP A 1 95 ? 2.916 39.344 17.281 1 88.38 95 ASP A O 1
ATOM 754 N N . TYR A 1 96 ? 2.312 37.219 17.344 1 91.12 96 TYR A N 1
ATOM 755 C CA . TYR A 1 96 ? 3.592 36.812 17.906 1 91.12 96 TYR A CA 1
ATOM 756 C C . TYR A 1 96 ? 4.746 37.219 17 1 91.12 96 TYR A C 1
ATOM 758 O O . TYR A 1 96 ? 5.754 37.75 17.469 1 91.12 96 TYR A O 1
ATOM 766 N N . PHE A 1 97 ? 4.645 36.969 15.742 1 91.62 97 PHE A N 1
ATOM 767 C CA . PHE A 1 97 ? 5.73 37.219 14.789 1 91.62 97 PHE A CA 1
ATOM 768 C C . PHE A 1 97 ? 5.91 38.688 14.523 1 91.62 97 PHE A C 1
ATOM 770 O O . PHE A 1 97 ? 6.945 39.125 14.008 1 91.62 97 PHE A O 1
ATOM 777 N N . SER A 1 98 ? 4.906 39.469 14.859 1 87.25 98 SER A N 1
ATOM 778 C CA . SER A 1 98 ? 5.027 40.906 14.742 1 87.25 98 SER A CA 1
ATOM 779 C C . SER A 1 98 ? 5.934 41.469 15.828 1 87.25 98 SER A C 1
ATOM 781 O O . SER A 1 98 ? 6.566 42.5 15.633 1 87.25 98 SER A O 1
ATOM 783 N N . SER A 1 99 ? 5.996 40.75 16.875 1 88.19 99 SER A N 1
ATOM 784 C CA . SER A 1 99 ? 6.734 41.25 18.016 1 88.19 99 SER A CA 1
ATOM 785 C C . SER A 1 99 ? 8.031 40.5 18.234 1 88.19 99 SER A C 1
ATOM 787 O O . SER A 1 99 ? 8.875 40.906 19.031 1 88.19 99 SER A O 1
ATOM 789 N N . ASN A 1 100 ? 8.125 39.469 17.609 1 87.31 100 ASN A N 1
ATOM 790 C CA . ASN A 1 100 ? 9.305 38.594 17.781 1 87.31 100 ASN A CA 1
ATOM 791 C C . ASN A 1 100 ? 10.023 38.375 16.453 1 87.31 100 ASN A C 1
ATOM 793 O O . ASN A 1 100 ? 9.461 37.781 15.523 1 87.31 100 ASN A O 1
ATOM 797 N N . GLU A 1 101 ? 11.258 38.688 16.484 1 89.38 101 GLU A N 1
ATOM 798 C CA . GLU A 1 101 ? 11.992 38.625 15.227 1 89.38 101 GLU A CA 1
ATOM 799 C C . GLU A 1 101 ? 12.875 37.375 15.172 1 89.38 101 GLU A C 1
ATOM 801 O O . GLU A 1 101 ? 13.586 37.156 14.188 1 89.38 101 GLU A O 1
ATOM 806 N N . SER A 1 102 ? 12.828 36.656 16.25 1 94 102 SER A N 1
ATOM 807 C CA . SER A 1 102 ? 13.688 35.469 16.25 1 94 102 SER A CA 1
ATOM 808 C C . SER A 1 102 ? 13.039 34.312 17 1 94 102 SER A C 1
ATOM 810 O O . SER A 1 102 ? 12.188 34.531 17.875 1 94 102 SER A O 1
ATOM 812 N N . LEU A 1 103 ? 13.406 33.156 16.609 1 95 103 LEU A N 1
ATOM 813 C CA . LEU A 1 103 ? 13.016 31.906 17.266 1 95 103 LEU A CA 1
ATOM 814 C C . LEU A 1 103 ? 14.242 31.156 17.781 1 95 103 LEU A C 1
ATOM 816 O O . LEU A 1 103 ? 15.328 31.266 17.203 1 95 103 LEU A O 1
ATOM 820 N N . MET A 1 104 ? 14.031 30.453 18.844 1 94.31 104 MET A N 1
ATOM 821 C CA . MET A 1 104 ? 15.148 29.703 19.406 1 94.31 104 MET A CA 1
ATOM 822 C C . MET A 1 104 ? 14.992 28.219 19.109 1 94.31 104 MET A C 1
ATOM 824 O O . MET A 1 104 ? 13.977 27.609 19.453 1 94.31 104 MET A O 1
ATOM 828 N N . ILE A 1 105 ? 15.914 27.656 18.469 1 93.94 105 ILE A N 1
ATOM 829 C CA . ILE A 1 105 ? 16 26.203 18.266 1 93.94 105 ILE A CA 1
ATOM 830 C C . ILE A 1 105 ? 17.266 25.688 18.938 1 93.94 105 ILE A C 1
ATOM 832 O O . ILE A 1 105 ? 18.391 26.031 18.547 1 93.94 105 ILE A O 1
ATOM 836 N N . TYR A 1 106 ? 16.906 24.906 19.938 1 90.88 106 TYR A N 1
ATOM 837 C CA . TYR A 1 106 ? 18 24.5 20.812 1 90.88 106 TYR A CA 1
ATOM 838 C C . TYR A 1 106 ? 18.734 25.719 21.359 1 90.88 106 TYR A C 1
ATOM 840 O O . TYR A 1 106 ? 18.125 26.547 22.047 1 90.88 106 TYR A O 1
ATOM 848 N N . ASP A 1 107 ? 19.922 25.906 21.156 1 92 107 ASP A N 1
ATOM 849 C CA . ASP A 1 107 ? 20.688 27.031 21.703 1 92 107 ASP A CA 1
ATOM 850 C C . ASP A 1 107 ? 21.109 28 20.609 1 92 107 ASP A C 1
ATOM 852 O O . ASP A 1 107 ? 22.141 28.672 20.734 1 92 107 ASP A O 1
ATOM 856 N N . THR A 1 108 ? 20.359 28 19.641 1 96.56 108 THR A N 1
ATOM 857 C CA . THR A 1 108 ? 20.703 28.844 18.516 1 96.56 108 THR A CA 1
ATOM 858 C C . THR A 1 108 ? 19.5 29.703 18.094 1 96.56 108 THR A C 1
ATOM 860 O O . THR A 1 108 ? 18.391 29.203 17.969 1 96.56 108 THR A O 1
ATOM 863 N N . ALA A 1 109 ? 19.766 30.953 17.875 1 96.81 109 ALA A N 1
ATOM 864 C CA . ALA A 1 109 ? 18.719 31.875 17.422 1 96.81 109 ALA A CA 1
ATOM 865 C C . ALA A 1 109 ? 18.516 31.781 15.914 1 96.81 109 ALA A C 1
ATOM 867 O O . ALA A 1 109 ? 19.484 31.688 15.148 1 96.81 109 ALA A O 1
ATOM 868 N N . PHE A 1 110 ? 17.328 31.734 15.484 1 97.5 110 PHE A N 1
ATOM 869 C CA . PHE A 1 110 ? 16.922 31.781 14.086 1 97.5 110 PHE A CA 1
ATOM 870 C C . PHE A 1 110 ? 16.172 33.094 13.789 1 97.5 110 PHE A C 1
ATOM 872 O O . PHE A 1 110 ? 15.078 33.312 14.305 1 97.5 110 PHE A O 1
ATOM 879 N N . LYS A 1 111 ? 16.688 33.906 13.008 1 97.38 111 LYS A N 1
ATOM 880 C CA . LYS A 1 111 ? 16.062 35.156 12.656 1 97.38 111 LYS A CA 1
ATOM 881 C C . LYS A 1 111 ? 14.969 34.969 11.617 1 97.38 111 LYS A C 1
ATOM 883 O O . LYS A 1 111 ? 15.188 34.344 10.586 1 97.38 111 LYS A O 1
ATOM 888 N N . VAL A 1 112 ? 13.836 35.531 11.898 1 97.06 112 VAL A N 1
ATOM 889 C CA . VAL A 1 112 ? 12.719 35.438 10.969 1 97.06 112 VAL A CA 1
ATOM 890 C C . VAL A 1 112 ? 12.914 36.438 9.82 1 97.06 112 VAL A C 1
ATOM 892 O O . VAL A 1 112 ? 12.977 37.625 10.047 1 97.06 112 VAL A O 1
ATOM 895 N N . SER A 1 113 ? 13.047 35.875 8.672 1 96.19 113 SER A N 1
ATOM 896 C CA . SER A 1 113 ? 13.266 36.719 7.504 1 96.19 113 SER A CA 1
ATOM 897 C C . SER A 1 113 ? 11.953 37.125 6.852 1 96.19 113 SER A C 1
ATOM 899 O O . SER A 1 113 ? 11.805 38.25 6.375 1 96.19 113 SER A O 1
ATOM 901 N N . SER A 1 114 ? 11.031 36.219 6.77 1 95.62 114 SER A N 1
ATOM 902 C CA . SER A 1 114 ? 9.734 36.531 6.18 1 95.62 114 SER A CA 1
ATOM 903 C C . SER A 1 114 ? 8.648 35.594 6.734 1 95.62 114 SER A C 1
ATOM 905 O O . SER A 1 114 ? 8.938 34.5 7.188 1 95.62 114 SER A O 1
ATOM 907 N N . LEU A 1 115 ? 7.488 36.094 6.75 1 95.75 115 LEU A N 1
ATOM 908 C CA . LEU A 1 115 ? 6.277 35.375 7.133 1 95.75 115 LEU A CA 1
ATOM 909 C C . LEU A 1 115 ? 5.227 35.469 6.031 1 95.75 115 LEU A C 1
ATOM 911 O O . LEU A 1 115 ? 4.801 36.562 5.656 1 95.75 115 LEU A O 1
ATOM 915 N N . THR A 1 116 ? 4.926 34.344 5.473 1 96.69 116 THR A N 1
ATOM 916 C CA . THR A 1 116 ? 3.865 34.281 4.473 1 96.69 116 THR A CA 1
ATOM 917 C C . THR A 1 116 ? 2.588 33.688 5.066 1 96.69 116 THR A C 1
ATOM 919 O O . THR A 1 116 ? 2.613 32.594 5.656 1 96.69 116 THR A O 1
ATOM 922 N N . ILE A 1 117 ? 1.514 34.438 4.945 1 95.19 117 ILE A N 1
ATOM 923 C CA . ILE A 1 117 ? 0.229 34 5.488 1 95.19 117 ILE A CA 1
ATOM 924 C C . ILE A 1 117 ? -0.716 33.625 4.344 1 95.19 117 ILE A C 1
ATOM 926 O O . ILE A 1 117 ? -0.919 34.438 3.422 1 95.19 117 ILE A O 1
ATOM 930 N N . LYS A 1 118 ? -1.178 32.469 4.371 1 94.38 118 LYS A N 1
ATOM 931 C CA . LYS A 1 118 ? -2.154 31.984 3.393 1 94.38 118 LYS A CA 1
ATOM 932 C C . LYS A 1 118 ? -3.414 31.469 4.082 1 94.38 118 LYS A C 1
ATOM 934 O O . LYS A 1 118 ? -3.332 30.812 5.125 1 94.38 118 LYS A O 1
ATOM 939 N N . SER A 1 119 ? -4.496 31.828 3.539 1 91.44 119 SER A N 1
ATOM 940 C CA . SER A 1 119 ? -5.77 31.312 4.023 1 91.44 119 SER A CA 1
ATOM 941 C C . SER A 1 119 ? -6.457 30.453 2.959 1 91.44 119 SER A C 1
ATOM 943 O O . SER A 1 119 ? -6.328 30.719 1.763 1 91.44 119 SER A O 1
ATOM 945 N N . GLU A 1 120 ? -7.004 29.438 3.383 1 90 120 GLU A N 1
ATOM 946 C CA . GLU A 1 120 ? -7.723 28.562 2.461 1 90 120 GLU A CA 1
ATOM 947 C C . GLU A 1 120 ? -9.219 28.562 2.764 1 90 120 GLU A C 1
ATOM 949 O O . GLU A 1 120 ? -9.625 28.453 3.924 1 90 120 GLU A O 1
ATOM 954 N N . ASP A 1 121 ? -9.945 28.719 1.637 1 84.5 121 ASP A N 1
ATOM 955 C CA . ASP A 1 121 ? -11.398 28.594 1.677 1 84.5 121 ASP A CA 1
ATOM 956 C C . ASP A 1 121 ? -11.844 27.266 1.062 1 84.5 121 ASP A C 1
ATOM 958 O O . ASP A 1 121 ? -11.68 27.047 -0.138 1 84.5 121 ASP A O 1
ATOM 962 N N . PHE A 1 122 ? -12.484 26.438 1.783 1 89.94 122 PHE A N 1
ATOM 963 C CA . PHE A 1 122 ? -12.828 25.094 1.35 1 89.94 122 PHE A CA 1
ATOM 964 C C . PHE A 1 122 ? -14.148 25.078 0.591 1 89.94 122 PHE A C 1
ATOM 966 O O . PHE A 1 122 ? -14.656 24.016 0.231 1 89.94 122 PHE A O 1
ATOM 973 N N . THR A 1 123 ? -14.742 26.266 0.308 1 85.94 123 THR A N 1
ATOM 974 C CA . THR A 1 123 ? -15.992 26.359 -0.448 1 85.94 123 THR A CA 1
ATOM 975 C C . THR A 1 123 ? -15.719 26.266 -1.947 1 85.94 123 THR A C 1
ATOM 977 O O . THR A 1 123 ? -16.641 26.031 -2.734 1 85.94 123 THR A O 1
ATOM 980 N N . LYS A 1 124 ? -14.547 26.344 -2.402 1 87.25 1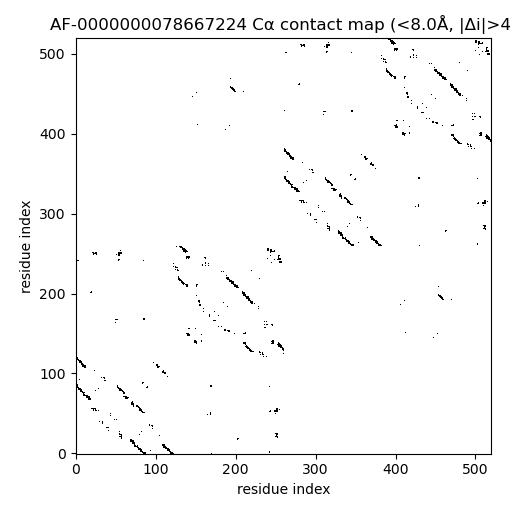24 LYS A N 1
ATOM 981 C CA . LYS A 1 124 ? -14.211 26.375 -3.822 1 87.25 124 LYS A CA 1
ATOM 982 C C . LYS A 1 124 ? -13.375 25.156 -4.215 1 87.25 124 LYS A C 1
ATOM 984 O O . LYS A 1 124 ? -12.586 25.219 -5.164 1 87.25 124 LYS A O 1
ATOM 989 N N . VAL A 1 125 ? -13.648 24.078 -3.609 1 90.19 125 VAL A N 1
ATOM 990 C CA . VAL A 1 125 ? -12.828 22.922 -3.914 1 90.19 125 VAL A CA 1
ATOM 991 C C . VAL A 1 125 ? -13.273 22.312 -5.242 1 90.19 125 VAL A C 1
ATOM 993 O O . VAL A 1 125 ? -14.461 22.297 -5.566 1 90.19 125 VAL A O 1
ATOM 996 N N . GLN A 1 126 ? -12.328 21.844 -5.965 1 88.38 126 GLN A N 1
ATOM 997 C CA . GLN A 1 126 ? -12.602 21.203 -7.25 1 88.38 126 GLN A CA 1
ATOM 998 C C . GLN A 1 126 ? -13.305 19.859 -7.059 1 88.38 126 GLN A C 1
ATOM 1000 O O . GLN A 1 126 ? -12.945 19.094 -6.164 1 88.38 126 GLN A O 1
ATOM 1005 N N . ASP A 1 127 ? -14.32 19.703 -7.785 1 90.12 127 ASP A N 1
ATOM 1006 C CA . ASP A 1 127 ? -15.023 18.422 -7.793 1 90.12 127 ASP A CA 1
ATOM 1007 C C . ASP A 1 127 ? -14.375 17.438 -8.766 1 90.12 127 ASP A C 1
ATOM 1009 O O . ASP A 1 127 ? -14.477 17.609 -9.984 1 90.12 127 ASP A O 1
ATOM 1013 N N . SER A 1 128 ? -13.688 16.484 -8.25 1 93.81 128 SER A N 1
ATOM 1014 C CA . SER A 1 128 ? -12.984 15.523 -9.086 1 93.81 128 SER A CA 1
ATOM 1015 C C . SER A 1 128 ? -13.312 14.094 -8.68 1 93.81 128 SER A C 1
ATOM 1017 O O . SER A 1 128 ? -13.531 13.812 -7.496 1 93.81 128 SER A O 1
ATOM 1019 N N . LYS A 1 129 ? -13.383 13.227 -9.664 1 95.31 129 LYS A N 1
ATOM 1020 C CA . LYS A 1 129 ? -13.602 11.805 -9.398 1 95.31 129 LYS A CA 1
ATOM 1021 C C . LYS A 1 129 ? -12.281 11.047 -9.297 1 95.31 129 LYS A C 1
ATOM 1023 O O . LYS A 1 129 ? -12.258 9.875 -8.914 1 95.31 129 LYS A O 1
ATOM 1028 N N . LEU A 1 130 ? -11.219 11.688 -9.703 1 96.12 130 LEU A N 1
ATOM 1029 C CA . LEU A 1 130 ? -9.867 11.141 -9.625 1 96.12 130 LEU A CA 1
ATOM 1030 C C . LEU A 1 130 ? -8.898 12.18 -9.07 1 96.12 130 LEU A C 1
ATOM 1032 O O . LEU A 1 130 ? -8.836 13.305 -9.57 1 96.12 130 LEU A O 1
ATOM 1036 N N . PHE A 1 131 ? -8.18 11.859 -8.031 1 97.69 131 PHE A N 1
ATOM 1037 C CA . PHE A 1 131 ? -7.199 12.766 -7.457 1 97.69 131 PHE A CA 1
ATOM 1038 C C . PHE A 1 131 ? -6.07 11.992 -6.785 1 97.69 131 PHE A C 1
ATOM 1040 O O . PHE A 1 131 ? -6.199 10.789 -6.535 1 97.69 131 PHE A O 1
ATOM 1047 N N . ARG A 1 132 ? -5.023 12.664 -6.594 1 98.25 132 ARG A N 1
ATOM 1048 C CA . ARG A 1 132 ? -3.828 12.047 -6.027 1 98.25 132 ARG A CA 1
ATOM 1049 C C . ARG A 1 132 ? -3.359 12.789 -4.781 1 98.25 132 ARG A C 1
ATOM 1051 O O . ARG A 1 132 ? -3.383 14.023 -4.742 1 98.25 132 ARG A O 1
ATOM 1058 N N . LEU A 1 133 ? -3.051 12.062 -3.74 1 98.69 133 LEU A N 1
ATOM 1059 C CA . LEU A 1 133 ? -2.346 12.609 -2.584 1 98.69 133 LEU A CA 1
ATOM 1060 C C . LEU A 1 133 ? -0.871 12.227 -2.617 1 98.69 133 LEU A C 1
ATOM 1062 O O . LEU A 1 133 ? -0.533 11.055 -2.773 1 98.69 133 LEU A O 1
ATOM 1066 N N . TYR A 1 134 ? -0.024 13.172 -2.547 1 98.88 134 TYR A N 1
ATOM 1067 C CA . TYR A 1 134 ? 1.415 12.977 -2.41 1 98.88 134 TYR A CA 1
ATOM 1068 C C . TYR A 1 134 ? 1.844 13.078 -0.951 1 98.88 134 TYR A C 1
ATOM 1070 O O . TYR A 1 134 ? 1.807 14.164 -0.359 1 98.88 134 TYR A O 1
ATOM 1078 N N . PHE A 1 135 ? 2.215 11.992 -0.409 1 98.81 135 PHE A N 1
ATOM 1079 C CA . PHE A 1 135 ? 2.682 11.961 0.971 1 98.81 135 PHE A CA 1
ATOM 1080 C C . PHE A 1 135 ? 4.156 12.344 1.054 1 98.81 135 PHE A C 1
ATOM 1082 O O . PHE A 1 135 ? 5.031 11.516 0.79 1 98.81 135 PHE A O 1
ATOM 1089 N N . GLU A 1 136 ? 4.406 13.484 1.577 1 98.38 136 GLU A N 1
ATOM 1090 C CA . GLU A 1 136 ? 5.734 14.078 1.506 1 98.38 136 GLU A CA 1
ATOM 1091 C C . GLU A 1 136 ? 6.582 13.68 2.715 1 98.38 136 GLU A C 1
ATOM 1093 O O . GLU A 1 136 ? 7.812 13.672 2.643 1 98.38 136 GLU A O 1
ATOM 1098 N N . THR A 1 137 ? 5.988 13.492 3.814 1 98.19 137 THR A N 1
ATOM 1099 C CA . THR A 1 137 ? 6.668 13.062 5.031 1 98.19 137 THR A CA 1
ATOM 1100 C C . THR A 1 137 ? 6.102 11.734 5.523 1 98.19 137 THR A C 1
ATOM 1102 O O . THR A 1 137 ? 5.023 11.312 5.098 1 98.19 137 THR A O 1
ATOM 1105 N N . PRO A 1 138 ? 6.895 11.031 6.336 1 97.31 138 PRO A N 1
ATOM 1106 C CA . PRO A 1 138 ? 6.391 9.742 6.82 1 97.31 138 PRO A CA 1
ATOM 1107 C C . PRO A 1 138 ? 4.984 9.836 7.402 1 97.31 138 PRO A C 1
ATOM 1109 O O . PRO A 1 138 ? 4.715 10.703 8.234 1 97.31 138 PRO A O 1
ATOM 1112 N N . THR A 1 139 ? 4.137 8.93 6.922 1 98.19 139 THR A N 1
ATOM 1113 C CA . THR A 1 139 ? 2.738 8.906 7.34 1 98.19 139 THR A CA 1
ATOM 1114 C C . THR A 1 139 ? 2.385 7.559 7.965 1 98.19 139 THR A C 1
ATOM 1116 O O . THR A 1 139 ? 2.803 6.512 7.469 1 98.19 139 THR A O 1
ATOM 1119 N N . HIS A 1 140 ? 1.783 7.57 9 1 95.19 140 HIS A N 1
ATOM 1120 C CA . HIS A 1 140 ? 1.263 6.359 9.625 1 95.19 140 HIS A CA 1
ATOM 1121 C C . HIS A 1 140 ? -0.134 6.59 10.195 1 95.19 140 HIS A C 1
ATOM 1123 O O . HIS A 1 140 ? -0.437 7.676 10.688 1 95.19 140 HIS A O 1
ATOM 1129 N N . LEU A 1 141 ? -0.968 5.598 10.031 1 95.62 141 LEU A N 1
ATOM 1130 C CA . LEU A 1 141 ? -2.389 5.723 10.336 1 95.62 141 LEU A CA 1
ATOM 1131 C C . LEU A 1 141 ? -2.777 4.793 11.484 1 95.62 141 LEU A C 1
ATOM 1133 O O . LEU A 1 141 ? -2.203 3.711 11.633 1 95.62 141 LEU A O 1
ATOM 1137 N N . ALA A 1 142 ? -3.688 5.312 12.211 1 89.12 142 ALA A N 1
ATOM 1138 C CA . ALA A 1 142 ? -4.191 4.461 13.289 1 89.12 142 ALA A CA 1
ATOM 1139 C C . ALA A 1 142 ? -5.09 3.359 12.742 1 89.12 142 ALA A C 1
ATOM 1141 O O . ALA A 1 142 ? -5.828 3.572 11.773 1 89.12 142 ALA A O 1
ATOM 1142 N N . LYS A 1 143 ? -4.922 2.168 13.273 1 84.88 143 LYS A N 1
ATOM 1143 C CA . LYS A 1 143 ? -5.836 1.064 13 1 84.88 143 LYS A CA 1
ATOM 1144 C C . LYS A 1 143 ? -6.691 0.748 14.227 1 84.88 143 LYS A C 1
ATOM 1146 O O . LYS A 1 143 ? -6.18 0.285 15.242 1 84.88 143 LYS A O 1
ATOM 1151 N N . ILE A 1 144 ? -7.93 1.07 14.117 1 77.38 144 ILE A N 1
ATOM 1152 C CA . ILE A 1 144 ? -8.82 0.921 15.258 1 77.38 144 ILE A CA 1
ATOM 1153 C C . ILE A 1 144 ? -8.781 -0.52 15.766 1 77.38 144 ILE A C 1
ATOM 1155 O O . ILE A 1 144 ? -8.914 -1.463 14.984 1 77.38 144 ILE A O 1
ATOM 1159 N N . GLY A 1 145 ? -8.578 -0.663 17.047 1 80.94 145 GLY A N 1
ATOM 1160 C CA . GLY A 1 145 ? -8.586 -1.972 17.672 1 80.94 145 GLY A CA 1
ATOM 1161 C C . GLY A 1 145 ? -7.293 -2.742 17.469 1 80.94 145 GLY A C 1
ATOM 1162 O O . GLY A 1 145 ? -7.219 -3.934 17.781 1 80.94 145 GLY A O 1
ATOM 1163 N N . SER A 1 146 ? -6.355 -2.119 16.875 1 85.88 146 SER A N 1
ATOM 1164 C CA . SER A 1 146 ? -5.086 -2.785 16.609 1 85.88 146 SER A CA 1
ATOM 1165 C C . SER A 1 146 ? -3.926 -2.051 17.266 1 85.88 146 SER A C 1
ATOM 1167 O O . SER A 1 146 ? -3.926 -0.821 17.344 1 85.88 146 SER A O 1
ATOM 1169 N N . LYS A 1 147 ? -3.023 -2.797 17.766 1 86.44 147 LYS A N 1
ATOM 1170 C CA . LYS A 1 147 ? -1.808 -2.209 18.328 1 86.44 147 LYS A CA 1
ATOM 1171 C C . LYS A 1 147 ? -0.849 -1.78 17.219 1 86.44 147 LYS A C 1
ATOM 1173 O O . LYS A 1 147 ? 0.128 -1.073 17.484 1 86.44 147 LYS A O 1
ATOM 1178 N N . PHE A 1 148 ? -1.135 -2.256 16.031 1 88.5 148 PHE A N 1
ATOM 1179 C CA . PHE A 1 148 ? -0.27 -1.938 14.898 1 88.5 148 PHE A CA 1
ATOM 1180 C C . PHE A 1 148 ? -0.784 -0.714 14.148 1 88.5 148 PHE A C 1
ATOM 1182 O O . PHE A 1 148 ? -1.994 -0.499 14.055 1 88.5 148 PHE A O 1
ATOM 1189 N N . ASP A 1 149 ? 0.192 0.031 13.578 1 89.75 149 ASP A N 1
ATOM 1190 C CA . ASP A 1 149 ? -0.185 1.126 12.688 1 89.75 149 ASP A CA 1
ATOM 1191 C C . ASP A 1 149 ? -0.61 0.6 11.32 1 89.75 149 ASP A C 1
ATOM 1193 O O . ASP A 1 149 ? -0.201 -0.489 10.914 1 89.75 149 ASP A O 1
ATOM 1197 N N . GLN A 1 150 ? -1.49 1.314 10.727 1 92.69 150 GLN A N 1
ATOM 1198 C CA . GLN A 1 150 ? -1.825 1.084 9.328 1 92.69 150 GLN A CA 1
ATOM 1199 C C . GLN A 1 150 ? -0.875 1.841 8.398 1 92.69 150 GLN A C 1
ATOM 1201 O O . GLN A 1 150 ? -0.667 3.045 8.57 1 92.69 150 GLN A O 1
ATOM 1206 N N . VAL A 1 151 ? -0.302 1.114 7.445 1 95.12 151 VAL A N 1
ATOM 1207 C CA . VAL A 1 151 ? 0.735 1.75 6.637 1 95.12 151 VAL A CA 1
ATOM 1208 C C . VAL A 1 151 ? 0.279 1.834 5.184 1 95.12 151 VAL A C 1
ATOM 1210 O O . VAL A 1 151 ? 1.041 2.256 4.309 1 95.12 151 VAL A O 1
ATOM 1213 N N . PHE A 1 152 ? -0.893 1.411 4.879 1 97.56 152 PHE A N 1
ATOM 1214 C CA . PHE A 1 152 ? -1.47 1.582 3.551 1 97.56 152 PHE A CA 1
ATOM 1215 C C . PHE A 1 152 ? -2.578 2.627 3.572 1 97.56 152 PHE A C 1
ATOM 1217 O O . PHE A 1 152 ? -3.492 2.555 4.398 1 97.56 152 PHE A O 1
ATOM 1224 N N . PRO A 1 153 ? -2.514 3.562 2.684 1 97.94 153 PRO A N 1
ATOM 1225 C CA . PRO A 1 153 ? -3.512 4.633 2.684 1 97.94 153 PRO A CA 1
ATOM 1226 C C . PRO A 1 153 ? -4.805 4.234 1.975 1 97.94 153 PRO A C 1
ATOM 1228 O O . PRO A 1 153 ? -5.207 4.879 1.004 1 97.94 153 PRO A O 1
ATOM 1231 N N . GLU A 1 154 ? -5.477 3.295 2.537 1 96.19 154 GLU A N 1
ATOM 1232 C CA . GLU A 1 154 ? -6.812 2.953 2.066 1 96.19 154 GLU A CA 1
ATOM 1233 C C . GLU A 1 154 ? -7.785 4.113 2.271 1 96.19 154 GLU A C 1
ATOM 1235 O O . GLU A 1 154 ? -7.664 4.863 3.242 1 96.19 154 GLU A O 1
ATOM 1240 N N . PRO A 1 155 ? -8.797 4.152 1.394 1 96.69 155 PRO A N 1
ATOM 1241 C CA . PRO A 1 155 ? -9.758 5.242 1.575 1 96.69 155 PRO A CA 1
ATOM 1242 C C . PRO A 1 155 ? -10.344 5.281 2.984 1 96.69 155 PRO A C 1
ATOM 1244 O O . PRO A 1 155 ? -10.398 6.348 3.604 1 96.69 155 PRO A O 1
ATOM 1247 N N . LEU A 1 156 ? -10.711 4.156 3.562 1 94.81 156 LEU A N 1
ATOM 1248 C CA . LEU A 1 156 ? -11.383 4.074 4.852 1 94.81 156 LEU A CA 1
ATOM 1249 C C . LEU A 1 156 ? -10.422 4.406 5.988 1 94.81 156 LEU A C 1
ATOM 1251 O O . LEU A 1 156 ? -10.852 4.68 7.113 1 94.81 156 LEU A O 1
ATOM 1255 N N . SER A 1 157 ? -9.172 4.344 5.691 1 95.31 157 SER A N 1
ATOM 1256 C CA . SER A 1 157 ? -8.195 4.672 6.727 1 95.31 157 SER A CA 1
ATOM 1257 C C . SER A 1 157 ? -7.801 6.145 6.668 1 95.31 157 SER A C 1
ATOM 1259 O O . SER A 1 157 ? -7.223 6.676 7.617 1 95.31 157 SER A O 1
ATOM 1261 N N . VAL A 1 158 ? -8.094 6.848 5.621 1 97.81 158 VAL A N 1
ATOM 1262 C CA . VAL A 1 158 ? -7.617 8.211 5.418 1 97.81 158 VAL A CA 1
ATOM 1263 C C . VAL A 1 158 ? -8.766 9.203 5.629 1 97.81 158 VAL A C 1
ATOM 1265 O O . VAL A 1 158 ? -8.703 10.047 6.527 1 97.81 158 VAL A O 1
ATOM 1268 N N . PHE A 1 159 ? -9.859 9.023 4.957 1 98.12 159 PHE A N 1
ATOM 1269 C CA . PHE A 1 159 ? -10.82 10.102 4.797 1 98.12 159 PHE A CA 1
ATOM 1270 C C . PHE A 1 159 ? -11.742 10.195 6.012 1 98.12 159 PHE A C 1
ATOM 1272 O O . PHE A 1 159 ? -12.039 11.297 6.484 1 98.12 159 PHE A O 1
ATOM 1279 N N . PRO A 1 160 ? -12.188 9.094 6.547 1 96.25 160 PRO A N 1
ATOM 1280 C CA . PRO A 1 160 ? -12.938 9.234 7.797 1 96.25 160 PRO A CA 1
ATOM 1281 C C . PRO A 1 160 ? -12.125 9.891 8.906 1 96.25 160 PRO A C 1
ATOM 1283 O O . PRO A 1 160 ? -12.664 10.648 9.711 1 96.25 160 PRO A O 1
ATOM 1286 N N . ASN A 1 161 ? -10.844 9.539 8.977 1 94.69 161 ASN A N 1
ATOM 1287 C CA . ASN A 1 161 ? -9.977 10.188 9.953 1 94.69 161 ASN A CA 1
ATOM 1288 C C . ASN A 1 161 ? -9.867 11.688 9.703 1 94.69 161 ASN A C 1
ATOM 1290 O O . ASN A 1 161 ? -9.852 12.484 10.641 1 94.69 161 ASN A O 1
ATOM 1294 N N . LEU A 1 162 ? -9.766 12.016 8.492 1 97.06 162 LEU A N 1
ATOM 1295 C CA . LEU A 1 162 ? -9.75 13.43 8.133 1 97.06 162 LEU A CA 1
ATOM 1296 C C . LEU A 1 162 ? -11.062 14.102 8.531 1 97.06 162 LEU A C 1
ATOM 1298 O O . LEU A 1 162 ? -11.055 15.25 8.992 1 97.06 162 LEU A O 1
ATOM 1302 N N . MET A 1 163 ? -12.148 13.414 8.336 1 97.25 163 MET A N 1
ATOM 1303 C CA . MET A 1 163 ? -13.445 13.969 8.711 1 97.25 163 MET A CA 1
ATOM 1304 C C . MET A 1 163 ? -13.523 14.203 10.219 1 97.25 163 MET A C 1
ATOM 1306 O O . MET A 1 163 ? -14.078 15.203 10.664 1 97.25 163 MET A O 1
ATOM 1310 N N . ARG A 1 164 ? -13.031 13.336 10.961 1 94.56 164 ARG A N 1
ATOM 1311 C CA . ARG A 1 164 ? -12.992 13.516 12.406 1 94.56 164 ARG A CA 1
ATOM 1312 C C . ARG A 1 164 ? -12.188 14.758 12.789 1 94.56 164 ARG A C 1
ATOM 1314 O O . ARG A 1 164 ? -12.609 15.539 13.641 1 94.56 164 ARG A O 1
ATOM 1321 N N . ALA A 1 165 ? -11.023 14.836 12.195 1 93.81 165 ALA A N 1
ATOM 1322 C CA . ALA A 1 165 ? -10.203 16.016 12.438 1 93.81 165 ALA A CA 1
ATOM 1323 C C . ALA A 1 165 ? -10.953 17.297 12.055 1 93.81 165 ALA A C 1
ATOM 1325 O O . ALA A 1 165 ? -10.93 18.281 12.797 1 93.81 165 ALA A O 1
ATOM 1326 N N . TRP A 1 166 ? -11.594 17.234 10.922 1 95.25 166 TRP A N 1
ATOM 1327 C CA . TRP A 1 166 ? -12.398 18.359 10.453 1 95.25 166 TRP A CA 1
ATOM 1328 C C . TRP A 1 166 ? -13.469 18.734 11.477 1 95.25 166 TRP A C 1
ATOM 1330 O O . TRP A 1 166 ? -13.57 19.891 11.883 1 95.25 166 TRP A O 1
ATOM 1340 N N . ASP A 1 167 ? -14.195 17.766 11.914 1 94.75 167 ASP A N 1
ATOM 1341 C CA . ASP A 1 167 ? -15.312 18 12.828 1 94.75 167 ASP A CA 1
ATOM 1342 C C . ASP A 1 167 ? -14.82 18.5 14.188 1 94.75 167 ASP A C 1
ATOM 1344 O O . ASP A 1 167 ? -15.555 19.172 14.906 1 94.75 167 ASP A O 1
ATOM 1348 N N . SER A 1 168 ? -13.633 18.188 14.469 1 90.94 168 SER A N 1
ATOM 1349 C CA . SER A 1 168 ? -13.07 18.625 15.742 1 90.94 168 SER A CA 1
ATOM 1350 C C . SER A 1 168 ? -12.594 20.078 15.664 1 90.94 168 SER A C 1
ATOM 1352 O O . SER A 1 168 ? -12.617 20.797 16.656 1 90.94 168 SER A O 1
ATOM 1354 N N . CYS A 1 169 ? -12.195 20.516 14.492 1 88.75 169 CYS A N 1
ATOM 1355 C CA . CYS A 1 169 ? -11.438 21.766 14.43 1 88.75 169 CYS A CA 1
ATOM 1356 C C . CYS A 1 169 ? -12.211 22.844 13.688 1 88.75 169 CYS A C 1
ATOM 1358 O O . CYS A 1 169 ? -12.008 24.031 13.922 1 88.75 169 CYS A O 1
ATOM 1360 N N . MET A 1 170 ? -13.031 22.359 12.789 1 89.44 170 MET A N 1
ATOM 1361 C CA . MET A 1 170 ? -13.688 23.328 11.914 1 89.44 170 MET A CA 1
ATOM 1362 C C . MET A 1 170 ? -15.023 23.766 12.492 1 89.44 170 MET A C 1
ATOM 1364 O O . MET A 1 170 ? -15.695 22.984 13.18 1 89.44 170 MET A O 1
ATOM 1368 N N . PRO A 1 171 ? -15.43 25.016 12.211 1 87.81 171 PRO A N 1
ATOM 1369 C CA . PRO A 1 171 ? -16.719 25.5 12.719 1 87.81 171 PRO A CA 1
ATOM 1370 C C . PRO A 1 171 ? -17.906 24.734 12.125 1 87.81 171 PRO A C 1
ATOM 1372 O O . PRO A 1 171 ? -18.844 24.406 12.844 1 87.81 171 PRO A O 1
ATOM 1375 N N . GLU A 1 172 ? -17.828 24.547 10.828 1 90.31 172 GLU A N 1
ATOM 1376 C CA . GLU A 1 172 ? -18.859 23.75 10.18 1 90.31 172 GLU A CA 1
ATOM 1377 C C . GLU A 1 172 ? -18.562 22.266 10.305 1 90.31 172 GLU A C 1
ATOM 1379 O O . GLU A 1 172 ? -17.578 21.766 9.758 1 90.31 172 GLU A O 1
ATOM 1384 N N . LYS A 1 173 ? -19.531 21.578 10.969 1 94.69 173 LYS A N 1
ATOM 1385 C CA . LYS A 1 173 ? -19.281 20.156 11.211 1 94.69 173 LYS A CA 1
ATOM 1386 C C . LYS A 1 173 ? -20.188 19.297 10.336 1 94.69 173 LYS A C 1
ATOM 1388 O O . LYS A 1 173 ? -21.312 19.672 10.016 1 94.69 173 LYS A O 1
ATOM 1393 N N . PHE A 1 174 ? -19.656 18.156 9.938 1 95.75 174 PHE A N 1
ATOM 1394 C CA . PHE A 1 174 ? -20.484 17.188 9.219 1 95.75 174 PHE A CA 1
ATOM 1395 C C . PHE A 1 174 ? -21.375 16.422 10.188 1 95.75 174 PHE A C 1
ATOM 1397 O O . PHE A 1 174 ? -22.578 16.25 9.922 1 95.75 174 PHE A O 1
ATOM 1404 N N . GLY A 1 175 ? -20.75 15.992 11.297 1 95.94 175 GLY A N 1
ATOM 1405 C CA . GLY A 1 175 ? -21.547 15.336 12.328 1 95.94 175 GLY A CA 1
ATOM 1406 C C . GLY A 1 175 ? -21.5 13.82 12.234 1 95.94 175 GLY A C 1
ATOM 1407 O O . GLY A 1 175 ? -21.109 13.266 11.211 1 95.94 175 GLY A O 1
ATOM 1408 N N . LYS A 1 176 ? -21.953 13.234 13.305 1 95.88 176 LYS A N 1
ATOM 1409 C CA . LYS A 1 176 ? -21.828 11.789 13.492 1 95.88 176 LYS A CA 1
ATOM 1410 C C . LYS A 1 176 ? -22.672 11.031 12.484 1 95.88 176 LYS A C 1
ATOM 1412 O O . LYS A 1 176 ? -22.266 9.992 11.969 1 95.88 176 LYS A O 1
ATOM 1417 N N . LYS A 1 177 ? -23.875 11.461 12.242 1 96.31 177 LYS A N 1
ATOM 1418 C CA . LYS A 1 177 ? -24.781 10.781 11.312 1 96.31 177 LYS A CA 1
ATOM 1419 C C . LYS A 1 177 ? -24.188 10.742 9.906 1 96.31 177 LYS A C 1
ATOM 1421 O O . LYS A 1 177 ? -24.203 9.695 9.258 1 96.31 177 LYS A O 1
ATOM 1426 N N . VAL A 1 178 ? -23.656 11.898 9.492 1 97 178 VAL A N 1
ATOM 1427 C CA . VAL A 1 178 ? -23.047 11.992 8.172 1 97 178 VAL A CA 1
ATOM 1428 C C . VAL A 1 178 ? -21.797 11.125 8.117 1 97 178 VAL A C 1
ATOM 1430 O O . VAL A 1 178 ? -21.531 10.453 7.117 1 97 178 VAL A O 1
ATOM 1433 N N . PHE A 1 179 ? -21.094 11.047 9.234 1 97.69 179 PHE A N 1
ATOM 1434 C CA . PHE A 1 179 ? -19.859 10.273 9.328 1 97.69 179 PHE A CA 1
ATOM 1435 C C . PHE A 1 179 ? -20.109 8.805 9.023 1 97.69 179 PHE A C 1
ATOM 1437 O O . PHE A 1 179 ? -19.422 8.203 8.203 1 97.69 179 PHE A O 1
ATOM 1444 N N . GLU A 1 180 ? -21.109 8.266 9.625 1 97.5 180 GLU A N 1
ATOM 1445 C CA . GLU A 1 180 ? -21.406 6.848 9.453 1 97.5 180 GLU A CA 1
ATOM 1446 C C . GLU A 1 180 ? -21.859 6.543 8.023 1 97.5 180 GLU A C 1
ATOM 1448 O O . GLU A 1 180 ? -21.422 5.559 7.43 1 97.5 180 GLU A O 1
ATOM 1453 N N . LYS A 1 181 ? -22.703 7.395 7.516 1 96.62 181 LYS A N 1
ATOM 1454 C CA . LYS A 1 181 ? -23.172 7.215 6.145 1 96.62 181 LYS A CA 1
ATOM 1455 C C . LYS A 1 181 ? -22.031 7.379 5.145 1 96.62 181 LYS A C 1
ATOM 1457 O O . LYS A 1 181 ? -21.984 6.684 4.129 1 96.62 181 LYS A O 1
ATOM 1462 N N . TYR A 1 182 ? -21.188 8.281 5.488 1 97.12 182 TYR A N 1
ATOM 1463 C CA . TYR A 1 182 ? -20.047 8.562 4.633 1 97.12 182 TYR A CA 1
ATOM 1464 C C . TYR A 1 182 ? -19.109 7.359 4.578 1 97.12 182 TYR A C 1
ATOM 1466 O O . TYR A 1 182 ? -18.625 6.988 3.506 1 97.12 182 TYR A O 1
ATOM 1474 N N . LYS A 1 183 ? -18.828 6.785 5.652 1 96.44 183 LYS A N 1
ATOM 1475 C CA . LYS A 1 183 ? -17.969 5.602 5.723 1 96.44 183 LYS A CA 1
ATOM 1476 C C . LYS A 1 183 ? -18.531 4.469 4.871 1 96.44 183 LYS A C 1
ATOM 1478 O O . LYS A 1 183 ? -17.797 3.814 4.133 1 96.44 183 LYS A O 1
ATOM 1483 N N . GLU A 1 184 ? -19.781 4.25 5.031 1 94.31 184 GLU A N 1
ATOM 1484 C CA . GLU A 1 184 ? -20.438 3.199 4.262 1 94.31 184 GLU A CA 1
ATOM 1485 C C . GLU A 1 184 ? -20.344 3.473 2.762 1 94.31 184 GLU A C 1
ATOM 1487 O O . GLU A 1 184 ? -20.047 2.566 1.978 1 94.31 184 GLU A O 1
ATOM 1492 N N . TRP A 1 185 ? -20.625 4.684 2.438 1 95.12 185 TRP A N 1
ATOM 1493 C CA . TRP A 1 185 ? -20.547 5.082 1.036 1 95.12 185 TRP A CA 1
ATOM 1494 C C . TRP A 1 185 ? -19.125 4.914 0.495 1 95.12 185 TRP A C 1
ATOM 1496 O O . TRP A 1 185 ? -18.938 4.402 -0.61 1 95.12 185 TRP A O 1
ATOM 1506 N N . MET A 1 186 ? -18.188 5.348 1.241 1 95.19 186 MET A N 1
ATOM 1507 C CA . MET A 1 186 ? -16.781 5.301 0.851 1 95.19 186 MET A CA 1
ATOM 1508 C C . MET A 1 186 ? -16.344 3.865 0.565 1 95.19 186 MET A C 1
ATOM 1510 O O . MET A 1 186 ? -15.625 3.613 -0.406 1 95.19 186 MET A O 1
ATOM 1514 N N . GLU A 1 187 ? -16.734 3.004 1.372 1 92.62 187 GLU A N 1
ATOM 1515 C CA . GLU A 1 187 ? -16.375 1.596 1.235 1 92.62 187 GLU A CA 1
ATOM 1516 C C . GLU A 1 187 ? -16.812 1.048 -0.123 1 92.62 187 GLU A C 1
ATOM 1518 O O . GLU A 1 187 ? -16.109 0.218 -0.711 1 92.62 187 GLU A O 1
ATOM 1523 N N . LYS A 1 188 ? -17.859 1.568 -0.643 1 92.38 188 LYS A N 1
ATOM 1524 C CA . LYS A 1 188 ? -18.469 0.997 -1.84 1 92.38 188 LYS A CA 1
ATOM 1525 C C . LYS A 1 188 ? -18.078 1.796 -3.084 1 92.38 188 LYS A C 1
ATOM 1527 O O . LYS A 1 188 ? -18.172 1.289 -4.203 1 92.38 188 LYS A O 1
ATOM 1532 N N . ASN A 1 189 ? -17.641 3.039 -2.84 1 94.81 189 ASN A N 1
ATOM 1533 C CA . ASN A 1 189 ? -17.609 3.91 -4.012 1 94.81 189 ASN A CA 1
ATOM 1534 C C . ASN A 1 189 ? -16.234 4.504 -4.246 1 94.81 189 ASN A C 1
ATOM 1536 O O . ASN A 1 189 ? -15.992 5.148 -5.27 1 94.81 189 ASN A O 1
ATOM 1540 N N . VAL A 1 190 ? -15.328 4.34 -3.332 1 95.81 190 VAL A N 1
ATOM 1541 C CA . VAL A 1 190 ? -14 4.934 -3.484 1 95.81 190 VAL A CA 1
ATOM 1542 C C . VAL A 1 190 ? -12.938 3.84 -3.43 1 95.81 190 VAL A C 1
ATOM 1544 O O . VAL A 1 190 ? -12.984 2.961 -2.566 1 95.81 190 VAL A O 1
ATOM 1547 N N . THR A 1 191 ? -11.992 3.898 -4.379 1 94.62 191 THR A N 1
ATOM 1548 C CA . THR A 1 191 ? -10.945 2.881 -4.438 1 94.62 191 THR A CA 1
ATOM 1549 C C . THR A 1 191 ? -9.594 3.514 -4.738 1 94.62 191 THR A C 1
ATOM 1551 O O . THR A 1 191 ? -9.516 4.68 -5.137 1 94.62 191 THR A O 1
ATOM 1554 N N . VAL A 1 192 ? -8.555 2.803 -4.41 1 96.25 192 VAL A N 1
ATOM 1555 C CA . VAL A 1 192 ? -7.211 3.178 -4.848 1 96.25 192 VAL A CA 1
ATOM 1556 C C . VAL A 1 192 ? -7.004 2.748 -6.301 1 96.25 192 VAL A C 1
ATOM 1558 O O . VAL A 1 192 ? -7.16 1.571 -6.633 1 96.25 192 VAL A O 1
ATOM 1561 N N . SER A 1 193 ? -6.656 3.682 -7.152 1 94.94 193 SER A N 1
ATOM 1562 C CA . SER A 1 193 ? -6.531 3.363 -8.57 1 94.94 193 SER A CA 1
ATOM 1563 C C . SER A 1 193 ? -5.07 3.164 -8.961 1 94.94 193 SER A C 1
ATOM 1565 O O . SER A 1 193 ? -4.777 2.516 -9.969 1 94.94 193 SER A O 1
ATOM 1567 N N . ALA A 1 194 ? -4.18 3.777 -8.281 1 97.06 194 ALA A N 1
ATOM 1568 C CA . ALA A 1 194 ? -2.746 3.662 -8.523 1 97.06 194 ALA A CA 1
ATOM 1569 C C . ALA A 1 194 ? -1.941 4.191 -7.344 1 97.06 194 ALA A C 1
ATOM 1571 O O . ALA A 1 194 ? -2.422 5.043 -6.59 1 97.06 194 ALA A O 1
ATOM 1572 N N . TYR A 1 195 ? -0.735 3.674 -7.234 1 98.5 195 TYR A N 1
ATOM 1573 C CA . TYR A 1 195 ? 0.108 4.23 -6.18 1 98.5 195 TYR A CA 1
ATOM 1574 C C . TYR A 1 195 ? 1.574 3.893 -6.422 1 98.5 195 TYR A C 1
ATOM 1576 O O . TYR A 1 195 ? 1.893 3.031 -7.246 1 98.5 195 TYR A O 1
ATOM 1584 N N . ASP A 1 196 ? 2.484 4.594 -5.891 1 98.81 196 ASP A N 1
ATOM 1585 C CA . ASP A 1 196 ? 3.904 4.34 -5.676 1 98.81 196 ASP A CA 1
ATOM 1586 C C . ASP A 1 196 ? 4.324 4.723 -4.258 1 98.81 196 ASP A C 1
ATOM 1588 O O . ASP A 1 196 ? 4.492 5.902 -3.951 1 98.81 196 ASP A O 1
ATOM 1592 N N . LEU A 1 197 ? 4.445 3.689 -3.428 1 98.81 197 LEU A N 1
ATOM 1593 C CA . LEU A 1 197 ? 4.621 3.924 -1.998 1 98.81 197 LEU A CA 1
ATOM 1594 C C . LEU A 1 197 ? 5.773 3.092 -1.448 1 98.81 197 LEU A C 1
ATOM 1596 O O . LEU A 1 197 ? 6.055 2 -1.95 1 98.81 197 LEU A O 1
ATOM 1600 N N . HIS A 1 198 ? 6.383 3.582 -0.479 1 98.62 198 HIS A N 1
ATOM 1601 C CA . HIS A 1 198 ? 7.402 2.836 0.254 1 98.62 198 HIS A CA 1
ATOM 1602 C C . HIS A 1 198 ? 7.449 3.266 1.717 1 98.62 198 HIS A C 1
ATOM 1604 O O . HIS A 1 198 ? 7.125 4.41 2.043 1 98.62 198 HIS A O 1
ATOM 1610 N N . THR A 1 199 ? 7.848 2.395 2.566 1 97.88 199 THR A N 1
ATOM 1611 C CA . THR A 1 199 ? 7.938 2.703 3.988 1 97.88 199 THR A CA 1
ATOM 1612 C C . THR A 1 199 ? 9.344 3.154 4.355 1 97.88 199 THR A C 1
ATOM 1614 O O . THR A 1 199 ? 10.297 2.9 3.615 1 97.88 199 THR A O 1
ATOM 1617 N N . LEU A 1 200 ? 9.453 3.871 5.367 1 96.06 200 LEU A N 1
ATOM 1618 C CA . LEU A 1 200 ? 10.719 4.266 5.973 1 96.06 200 LEU A CA 1
ATOM 1619 C C . LEU A 1 200 ? 10.594 4.344 7.492 1 96.06 200 LEU A C 1
ATOM 1621 O O . LEU A 1 200 ? 9.492 4.484 8.023 1 96.06 200 LEU A O 1
ATOM 1625 N N . THR A 1 201 ? 11.688 4.258 8.18 1 92.25 201 THR A N 1
ATOM 1626 C CA . THR A 1 201 ? 11.734 4.359 9.633 1 92.25 201 THR A CA 1
ATOM 1627 C C . THR A 1 201 ? 12.211 5.742 10.062 1 92.25 201 THR A C 1
ATOM 1629 O O . THR A 1 201 ? 13.148 6.289 9.477 1 92.25 201 THR A O 1
ATOM 1632 N N . VAL A 1 202 ? 11.516 6.227 10.961 1 89.5 202 VAL A N 1
ATOM 1633 C CA . VAL A 1 202 ? 11.875 7.539 11.492 1 89.5 202 VAL A CA 1
ATOM 1634 C C . VAL A 1 202 ? 12.141 7.43 12.992 1 89.5 202 VAL A C 1
ATOM 1636 O O . VAL A 1 202 ? 11.406 6.754 13.719 1 89.5 202 VAL A O 1
ATOM 1639 N N . THR A 1 203 ? 13.234 8 13.383 1 81.81 203 THR A N 1
ATOM 1640 C CA . THR A 1 203 ? 13.57 8.031 14.805 1 81.81 203 THR A CA 1
ATOM 1641 C C . THR A 1 203 ? 12.93 9.227 15.492 1 81.81 203 THR A C 1
ATOM 1643 O O . THR A 1 203 ? 13.148 10.375 15.086 1 81.81 203 THR A O 1
ATOM 1646 N N . ALA A 1 204 ? 12.016 8.969 16.359 1 72.06 204 ALA A N 1
ATOM 1647 C CA . ALA A 1 204 ? 11.406 9.984 17.203 1 72.06 204 ALA A CA 1
ATOM 1648 C C . ALA A 1 204 ? 11.852 9.828 18.656 1 72.06 204 ALA A C 1
ATOM 1650 O O . ALA A 1 204 ? 11.258 9.062 19.422 1 72.06 204 ALA A O 1
ATOM 1651 N N . GLY A 1 205 ? 12.859 10.602 18.984 1 69.25 205 GLY A N 1
ATOM 1652 C CA . GLY A 1 205 ? 13.453 10.375 20.297 1 69.25 205 GLY A CA 1
ATOM 1653 C C . GLY A 1 205 ? 14.086 9 20.438 1 69.25 205 GLY A C 1
ATOM 1654 O O . GLY A 1 205 ? 14.992 8.648 19.672 1 69.25 205 GLY A O 1
ATOM 1655 N N . LYS A 1 206 ? 13.414 8.234 21.375 1 73.12 206 LYS A N 1
ATOM 1656 C CA . LYS A 1 206 ? 13.914 6.895 21.656 1 73.12 206 LYS A CA 1
ATOM 1657 C C . LYS A 1 206 ? 13.141 5.836 20.891 1 73.12 206 LYS A C 1
ATOM 1659 O O . LYS A 1 206 ? 13.477 4.648 20.938 1 73.12 206 LYS A O 1
ATOM 1664 N N . THR A 1 207 ? 12.156 6.324 20.203 1 78.88 207 THR A N 1
ATOM 1665 C CA . THR A 1 207 ? 11.281 5.344 19.562 1 78.88 207 THR A CA 1
ATOM 1666 C C . THR A 1 207 ? 11.422 5.41 18.047 1 78.88 207 THR A C 1
ATOM 1668 O O . THR A 1 207 ? 11.664 6.484 17.484 1 78.88 207 THR A O 1
ATOM 1671 N N . LEU A 1 208 ? 11.367 4.219 17.453 1 83.69 208 LEU A N 1
ATOM 1672 C CA . LEU A 1 208 ? 11.344 4.098 16 1 83.69 208 LEU A CA 1
ATOM 1673 C C . LEU A 1 208 ? 9.906 3.945 15.492 1 83.69 208 LEU A C 1
ATOM 1675 O O . LEU A 1 208 ? 9.125 3.188 16.062 1 83.69 208 LEU A O 1
ATOM 1679 N N . LYS A 1 209 ? 9.578 4.766 14.547 1 87.31 209 LYS A N 1
ATOM 1680 C CA . LYS A 1 209 ? 8.25 4.691 13.938 1 87.31 209 LYS A CA 1
ATOM 1681 C C . LYS A 1 209 ? 8.352 4.398 12.438 1 87.31 209 LYS A C 1
ATOM 1683 O O . LYS A 1 209 ? 9.25 4.902 11.766 1 87.31 209 LYS A O 1
ATOM 1688 N N . ILE A 1 210 ? 7.414 3.578 12.016 1 91 210 ILE A N 1
ATOM 1689 C CA . ILE A 1 210 ? 7.367 3.287 10.586 1 91 210 ILE A CA 1
ATOM 1690 C C . ILE A 1 210 ? 6.27 4.117 9.922 1 91 210 ILE A C 1
ATOM 1692 O O . ILE A 1 210 ? 5.141 4.164 10.414 1 91 210 ILE A O 1
ATOM 1696 N N . GLY A 1 211 ? 6.617 4.855 8.891 1 95.81 211 GLY A N 1
ATOM 1697 C CA . GLY A 1 211 ? 5.684 5.578 8.039 1 95.81 211 GLY A CA 1
ATOM 1698 C C . GLY A 1 211 ? 5.914 5.332 6.562 1 95.81 211 GLY A C 1
ATOM 1699 O O . GLY A 1 211 ? 6.895 4.699 6.176 1 95.81 211 GLY A O 1
ATOM 1700 N N . PHE A 1 212 ? 4.961 5.75 5.793 1 98.38 212 PHE A N 1
ATOM 1701 C CA . PHE A 1 212 ? 5.125 5.59 4.352 1 98.38 212 PHE A CA 1
ATOM 1702 C C . PHE A 1 212 ? 5.176 6.945 3.658 1 98.38 212 PHE A C 1
ATOM 1704 O O . PHE A 1 212 ? 4.688 7.941 4.195 1 98.38 212 PHE A O 1
ATOM 1711 N N . THR A 1 213 ? 5.836 7.035 2.492 1 98.69 213 THR A N 1
ATOM 1712 C CA . THR A 1 213 ? 5.836 8.172 1.583 1 98.69 213 THR A CA 1
ATOM 1713 C C . THR A 1 213 ? 5.57 7.723 0.149 1 98.69 213 THR A C 1
ATOM 1715 O O . THR A 1 213 ? 5.473 6.527 -0.122 1 98.69 213 THR A O 1
ATOM 1718 N N . GLY A 1 214 ? 5.449 8.734 -0.751 1 98.75 214 GLY A N 1
ATOM 1719 C CA . GLY A 1 214 ? 5.059 8.477 -2.129 1 98.75 214 GLY A CA 1
ATOM 1720 C C . GLY A 1 214 ? 3.717 9.086 -2.492 1 98.75 214 GLY A C 1
ATOM 1721 O O . GLY A 1 214 ? 3.348 10.141 -1.973 1 98.75 214 GLY A O 1
ATOM 1722 N N . TRP A 1 215 ? 3.027 8.445 -3.453 1 98.81 215 TRP A N 1
ATOM 1723 C CA . TRP A 1 215 ? 1.731 9 -3.83 1 98.81 215 TRP A CA 1
ATOM 1724 C C . TRP A 1 215 ? 0.696 7.895 -4.008 1 98.81 215 TRP A C 1
ATOM 1726 O O . TRP A 1 215 ? 1.049 6.734 -4.25 1 98.81 215 TRP A O 1
ATOM 1736 N N . CYS A 1 216 ? -0.487 8.234 -3.814 1 98.69 216 CYS A N 1
ATOM 1737 C CA . CYS A 1 216 ? -1.64 7.352 -3.971 1 98.69 2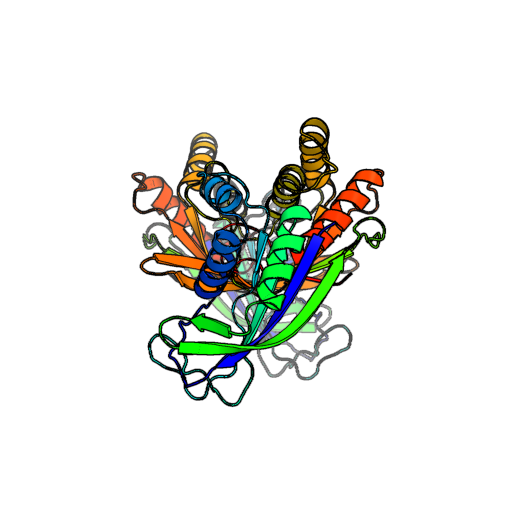16 CYS A CA 1
ATOM 1738 C C . CYS A 1 216 ? -2.775 8.07 -4.695 1 98.69 216 CYS A C 1
ATOM 1740 O O . CYS A 1 216 ? -3.15 9.18 -4.324 1 98.69 216 CYS A O 1
ATOM 1742 N N . ALA A 1 217 ? -3.285 7.438 -5.691 1 98.25 217 ALA A N 1
ATOM 1743 C CA . ALA A 1 217 ? -4.414 7.977 -6.445 1 98.25 217 ALA A CA 1
ATOM 1744 C C . ALA A 1 217 ? -5.723 7.316 -6.02 1 98.25 217 ALA A C 1
ATOM 1746 O O . ALA A 1 217 ? -5.785 6.094 -5.855 1 98.25 217 ALA A O 1
ATOM 1747 N N . TYR A 1 218 ? -6.703 8.102 -5.816 1 97.5 218 TYR A N 1
ATOM 1748 C CA . TYR A 1 218 ? -8.031 7.641 -5.441 1 97.5 218 TYR A CA 1
ATOM 1749 C C . TYR A 1 218 ? -9.039 7.926 -6.547 1 97.5 218 TYR A C 1
ATOM 1751 O O . TYR A 1 218 ? -9 8.984 -7.172 1 97.5 218 TYR A O 1
ATOM 1759 N N . ARG A 1 219 ? -9.891 7.012 -6.719 1 96.06 219 ARG A N 1
ATOM 1760 C CA . ARG A 1 219 ? -10.938 7.141 -7.727 1 96.06 219 ARG A CA 1
ATOM 1761 C C . ARG A 1 219 ? -12.312 6.949 -7.109 1 96.06 219 ARG A C 1
ATOM 1763 O O . ARG A 1 219 ? -12.539 5.992 -6.359 1 96.06 219 ARG A O 1
ATOM 1770 N N . ILE A 1 220 ? -13.195 7.855 -7.395 1 95.44 220 ILE A N 1
ATOM 1771 C CA . ILE A 1 220 ? -14.594 7.746 -6.992 1 95.44 220 ILE A CA 1
ATOM 1772 C C . ILE A 1 220 ? -15.422 7.172 -8.141 1 95.44 220 ILE A C 1
ATOM 1774 O O . ILE A 1 220 ? -15.336 7.656 -9.273 1 95.44 220 ILE A O 1
ATOM 1778 N N . ASP A 1 221 ? -16.141 6.141 -7.766 1 90.56 221 ASP A N 1
ATOM 1779 C CA . ASP A 1 221 ? -16.922 5.41 -8.766 1 90.56 221 ASP A CA 1
ATOM 1780 C C . ASP A 1 221 ? -17.891 6.34 -9.5 1 90.56 221 ASP A C 1
ATOM 1782 O O . ASP A 1 221 ? -18.594 7.133 -8.867 1 90.56 221 ASP A O 1
ATOM 1786 N N . ASP A 1 222 ? -17.969 6.234 -10.703 1 75.62 222 ASP A N 1
ATOM 1787 C CA . ASP A 1 222 ? -18.766 7.074 -11.594 1 75.62 222 ASP A CA 1
ATOM 1788 C C . ASP A 1 222 ? -20.25 6.91 -11.312 1 75.62 222 ASP A C 1
ATOM 1790 O O . ASP A 1 222 ? -21.031 7.863 -11.453 1 75.62 222 ASP A O 1
ATOM 1794 N N . SER A 1 223 ? -20.516 5.7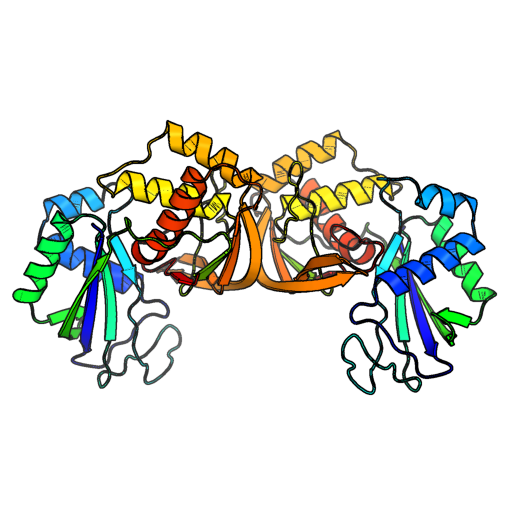81 -11.031 1 74.88 223 SER A N 1
ATOM 1795 C CA . SER A 1 223 ? -21.938 5.48 -10.852 1 74.88 223 SER A CA 1
ATOM 1796 C C . SER A 1 223 ? -22.438 5.988 -9.508 1 74.88 223 SER A C 1
ATOM 1798 O O . SER A 1 223 ? -23.641 5.902 -9.211 1 74.88 223 SER A O 1
ATOM 1800 N N . SER A 1 224 ? -21.469 6.562 -8.852 1 64.88 224 SER A N 1
ATOM 1801 C CA . SER A 1 224 ? -21.859 7.055 -7.539 1 64.88 224 SER A CA 1
ATOM 1802 C C . SER A 1 224 ? -22.875 8.188 -7.652 1 64.88 224 SER A C 1
ATOM 1804 O O . SER A 1 224 ? -22.625 9.188 -8.328 1 64.88 224 SER A O 1
ATOM 1806 N N . GLU A 1 225 ? -23.984 7.961 -7.273 1 70.12 225 GLU A N 1
ATOM 1807 C CA . GLU A 1 225 ? -25.078 8.93 -7.359 1 70.12 225 GLU A CA 1
ATOM 1808 C C . GLU A 1 225 ? -25.156 9.781 -6.094 1 70.12 225 GLU A C 1
ATOM 1810 O O . GLU A 1 225 ? -26.25 10.156 -5.668 1 70.12 225 GLU A O 1
ATOM 1815 N N . ASN A 1 226 ? -24.031 9.969 -5.457 1 85.38 226 ASN A N 1
ATOM 1816 C CA . ASN A 1 226 ? -24.078 10.828 -4.277 1 85.38 226 ASN A CA 1
ATOM 1817 C C . ASN A 1 226 ? -23.094 11.992 -4.398 1 85.38 226 ASN A C 1
ATOM 1819 O O . ASN A 1 226 ? -22 11.945 -3.828 1 85.38 226 ASN A O 1
ATOM 1823 N N . PRO A 1 227 ? -23.547 13.016 -5.023 1 90.12 227 PRO A N 1
ATOM 1824 C CA . PRO A 1 227 ? -22.688 14.18 -5.25 1 90.12 227 PRO A CA 1
ATOM 1825 C C . PRO A 1 227 ? -22.234 14.836 -3.949 1 90.12 227 PRO A C 1
ATOM 1827 O O . PRO A 1 227 ? -21.141 15.414 -3.895 1 90.12 227 PRO A O 1
ATOM 1830 N N . GLN A 1 228 ? -23 14.727 -2.955 1 92.44 228 GLN A N 1
ATOM 1831 C CA . GLN A 1 228 ? -22.656 15.328 -1.675 1 92.44 228 GLN A CA 1
ATOM 1832 C C . GLN A 1 228 ? -21.391 14.68 -1.089 1 92.44 228 GLN A C 1
ATOM 1834 O O . GLN A 1 228 ? -20.469 15.375 -0.676 1 92.44 228 GLN A O 1
ATOM 1839 N N . PHE A 1 229 ? -21.359 13.359 -1.082 1 95.69 229 PHE A N 1
ATOM 1840 C CA . PHE A 1 229 ? -20.219 12.656 -0.497 1 95.69 229 PHE A CA 1
ATOM 1841 C C . PHE A 1 229 ? -18.984 12.82 -1.357 1 95.69 229 PHE A C 1
ATOM 1843 O O . PHE A 1 229 ? -17.859 12.859 -0.838 1 95.69 229 PHE A O 1
ATOM 1850 N N . ARG A 1 230 ? -19.172 12.945 -2.666 1 95.56 230 ARG A N 1
ATOM 1851 C CA . ARG A 1 230 ? -18.047 13.258 -3.535 1 95.56 230 ARG A CA 1
ATOM 1852 C C . ARG A 1 230 ? -17.422 14.602 -3.172 1 95.56 230 ARG A C 1
ATOM 1854 O O . ARG A 1 230 ? -16.203 14.727 -3.061 1 95.56 230 ARG A O 1
ATOM 1861 N N . LEU A 1 231 ? -18.266 15.578 -2.986 1 94.12 231 LEU A N 1
ATOM 1862 C CA . LEU A 1 231 ? -17.797 16.906 -2.617 1 94.12 231 LEU A CA 1
ATOM 1863 C C . LEU A 1 231 ? -17.094 16.891 -1.261 1 94.12 231 LEU A C 1
ATOM 1865 O O . LEU A 1 231 ? -16.062 17.531 -1.076 1 94.12 231 LEU A O 1
ATOM 1869 N N . ILE A 1 232 ? -17.703 16.156 -0.343 1 96.06 232 ILE A N 1
ATOM 1870 C CA . ILE A 1 232 ? -17.109 16.016 0.978 1 96.06 232 ILE A CA 1
ATOM 1871 C C . ILE A 1 232 ? -15.711 15.406 0.843 1 96.06 232 ILE A C 1
ATOM 1873 O O . ILE A 1 232 ? -14.758 15.883 1.474 1 96.06 232 ILE A O 1
ATOM 1877 N N . THR A 1 233 ? -15.617 14.367 -0.025 1 97.06 233 THR A N 1
ATOM 1878 C CA . THR A 1 233 ? -14.336 13.695 -0.224 1 97.06 233 THR A CA 1
ATOM 1879 C C . THR A 1 233 ? -13.305 14.672 -0.779 1 97.06 233 THR A C 1
ATOM 1881 O O . THR A 1 233 ? -12.164 14.711 -0.309 1 97.06 233 THR A O 1
ATOM 1884 N N . ASN A 1 234 ? -13.711 15.461 -1.732 1 96.62 234 ASN A N 1
ATOM 1885 C CA . ASN A 1 234 ? -12.805 16.453 -2.312 1 96.62 234 ASN A CA 1
ATOM 1886 C C . ASN A 1 234 ? -12.414 17.516 -1.293 1 96.62 234 ASN A C 1
ATOM 1888 O O . ASN A 1 234 ? -11.258 17.953 -1.266 1 96.62 234 ASN A O 1
ATOM 1892 N N . LYS A 1 235 ? -13.312 17.922 -0.507 1 96.19 235 LYS A N 1
ATOM 1893 C CA . LYS A 1 235 ? -13.047 18.891 0.555 1 96.19 235 LYS A CA 1
ATOM 1894 C C . LYS A 1 235 ? -12.039 18.328 1.558 1 96.19 235 LYS A C 1
ATOM 1896 O O . LYS A 1 235 ? -11.094 19.031 1.942 1 96.19 235 LYS A O 1
ATOM 1901 N N . LEU A 1 236 ? -12.266 17.109 1.921 1 97.38 236 LEU A N 1
ATOM 1902 C CA . LEU A 1 236 ? -11.367 16.453 2.879 1 97.38 236 LEU A CA 1
ATOM 1903 C C . LEU A 1 236 ? -9.984 16.25 2.273 1 97.38 236 LEU A C 1
ATOM 1905 O O . LEU A 1 236 ? -8.977 16.375 2.971 1 97.38 236 LEU A O 1
ATOM 1909 N N . ALA A 1 237 ? -9.945 15.922 0.998 1 97.75 237 ALA A N 1
ATOM 1910 C CA . ALA A 1 237 ? -8.664 15.805 0.315 1 97.75 237 ALA A CA 1
ATOM 1911 C C . ALA A 1 237 ? -7.895 17.125 0.358 1 97.75 237 ALA A C 1
ATOM 1913 O O . ALA A 1 237 ? -6.688 17.141 0.626 1 97.75 237 ALA A O 1
ATOM 1914 N N . LYS A 1 238 ? -8.562 18.172 0.091 1 96.69 238 LYS A N 1
ATOM 1915 C CA . LYS A 1 238 ? -7.941 19.484 0.168 1 96.69 238 LYS A CA 1
ATOM 1916 C C . LYS A 1 238 ? -7.539 19.828 1.602 1 96.69 238 LYS A C 1
ATOM 1918 O O . LYS A 1 238 ? -6.457 20.359 1.838 1 96.69 238 LYS A O 1
ATOM 1923 N N . PHE A 1 239 ? -8.414 19.531 2.496 1 96.38 239 PHE A N 1
ATOM 1924 C CA . PHE A 1 239 ? -8.172 19.766 3.914 1 96.38 239 PHE A CA 1
ATOM 1925 C C . PHE A 1 239 ? -6.91 19.047 4.371 1 96.38 239 PHE A C 1
ATOM 1927 O O . PHE A 1 239 ? -6.184 19.547 5.238 1 96.38 239 PHE A O 1
ATOM 1934 N N . ALA A 1 240 ? -6.59 17.891 3.791 1 97.62 240 ALA A N 1
ATOM 1935 C CA . ALA A 1 240 ? -5.426 17.078 4.137 1 97.62 240 ALA A CA 1
ATOM 1936 C C . ALA A 1 240 ? -4.133 17.875 3.996 1 97.62 240 ALA A C 1
ATOM 1938 O O . ALA A 1 240 ? -3.178 17.672 4.746 1 97.62 240 ALA A O 1
ATOM 1939 N N . GLU A 1 241 ? -4.059 18.812 3.115 1 96.94 241 GLU A N 1
ATOM 1940 C CA . GLU A 1 241 ? -2.875 19.641 2.902 1 96.94 241 GLU A CA 1
ATOM 1941 C C . GLU A 1 241 ? -2.604 20.531 4.109 1 96.94 241 GLU A C 1
ATOM 1943 O O . GLU A 1 241 ? -1.48 21 4.297 1 96.94 241 GLU A O 1
ATOM 1948 N N . TYR A 1 242 ? -3.617 20.688 4.848 1 96.5 242 TYR A N 1
ATOM 1949 C CA . TYR A 1 242 ? -3.496 21.641 5.953 1 96.5 242 TYR A CA 1
ATOM 1950 C C . TYR A 1 242 ? -3.484 20.906 7.293 1 96.5 242 TYR A C 1
ATOM 1952 O O . TYR A 1 242 ? -2.746 21.297 8.203 1 96.5 242 TYR A O 1
ATOM 1960 N N . SER A 1 243 ? -4.242 19.922 7.383 1 96.62 243 SER A N 1
ATOM 1961 C CA . SER A 1 243 ? -4.332 19.203 8.648 1 96.62 243 SER A CA 1
ATOM 1962 C C . SER A 1 243 ? -3.225 18.156 8.773 1 96.62 243 SER A C 1
ATOM 1964 O O . SER A 1 243 ? -2.98 17.625 9.859 1 96.62 243 SER A O 1
ATOM 1966 N N . ASN A 1 244 ? -2.523 17.875 7.633 1 98 244 ASN A N 1
ATOM 1967 C CA . ASN A 1 244 ? -1.738 16.656 7.539 1 98 244 ASN A CA 1
ATOM 1968 C C . ASN A 1 244 ? -2.609 15.414 7.719 1 98 244 ASN A C 1
ATOM 1970 O O . ASN A 1 244 ? -3.814 15.523 7.953 1 98 244 ASN A O 1
ATOM 1974 N N . VAL A 1 245 ? -2.012 14.227 7.527 1 98 245 VAL A N 1
ATOM 1975 C CA . VAL A 1 245 ? -2.793 12.992 7.523 1 98 245 VAL A CA 1
ATOM 1976 C C . VAL A 1 245 ? -2.209 12.008 8.531 1 98 245 VAL A C 1
ATOM 1978 O O . VAL A 1 245 ? -0.995 11.797 8.57 1 98 245 VAL A O 1
ATOM 1981 N N . GLY A 1 246 ? -3.148 11.422 9.375 1 95.81 246 GLY A N 1
ATOM 1982 C CA . GLY A 1 246 ? -2.734 10.297 10.195 1 95.81 246 GLY A CA 1
ATOM 1983 C C . GLY A 1 246 ? -2.305 10.703 11.594 1 95.81 246 GLY A C 1
ATOM 1984 O O . GLY A 1 246 ? -2.791 11.695 12.133 1 95.81 246 GLY A O 1
ATOM 1985 N N . MET A 1 247 ? -1.506 9.898 12.203 1 93 247 MET A N 1
ATOM 1986 C CA . MET A 1 247 ? -1.021 10.109 13.57 1 93 247 MET A CA 1
ATOM 1987 C C . MET A 1 247 ? 0.133 11.109 13.586 1 93 247 MET A C 1
ATOM 1989 O O . MET A 1 247 ? 0.873 11.227 12.609 1 93 247 MET A O 1
ATOM 1993 N N . GLU A 1 248 ? 0.236 11.891 14.68 1 92.69 248 GLU A N 1
ATOM 1994 C CA . GLU A 1 248 ? 1.315 12.844 14.938 1 92.69 248 GLU A CA 1
ATOM 1995 C C . GLU A 1 248 ? 1.382 13.906 13.852 1 92.69 248 GLU A C 1
ATOM 1997 O O . GLU A 1 248 ? 2.471 14.32 13.438 1 92.69 248 GLU A O 1
ATOM 2002 N N . ARG A 1 249 ? 0.218 14.312 13.398 1 93.31 249 ARG A N 1
ATOM 2003 C CA . ARG A 1 249 ? 0.088 15.398 12.438 1 93.31 249 ARG A CA 1
ATOM 2004 C C . ARG A 1 249 ? 0.73 16.672 12.969 1 93.31 249 ARG A C 1
ATOM 2006 O O . ARG A 1 249 ? 1.245 17.484 12.195 1 93.31 249 ARG A O 1
ATOM 2013 N N . THR A 1 250 ? 0.758 16.828 14.297 1 94.12 250 THR A N 1
ATOM 2014 C CA . THR A 1 250 ? 1.27 18.031 14.938 1 94.12 250 THR A CA 1
ATOM 2015 C C . THR A 1 250 ? 2.791 17.984 15.047 1 94.12 250 THR A C 1
ATOM 2017 O O . THR A 1 250 ? 3.422 18.969 15.445 1 94.12 250 THR A O 1
ATOM 2020 N N . ALA A 1 251 ? 3.346 16.828 14.648 1 94.75 251 ALA A N 1
ATOM 2021 C CA . ALA A 1 251 ? 4.797 16.672 14.68 1 94.75 251 ALA A CA 1
ATOM 2022 C C . ALA A 1 251 ? 5.363 16.5 13.273 1 94.75 251 ALA A C 1
ATOM 2024 O O . ALA A 1 251 ? 6.406 15.875 13.086 1 94.75 251 ALA A O 1
ATOM 2025 N N . GLY A 1 252 ? 4.652 16.953 12.336 1 96.75 252 GLY A N 1
ATOM 2026 C CA . GLY A 1 252 ? 5.176 17.031 10.984 1 96.75 252 GLY A CA 1
ATOM 2027 C C . GLY A 1 252 ? 5.023 15.75 10.195 1 96.75 252 GLY A C 1
ATOM 2028 O O . GLY A 1 252 ? 5.527 15.633 9.078 1 96.75 252 GLY A O 1
ATOM 2029 N N . PHE A 1 253 ? 4.395 14.773 10.773 1 96.69 253 PHE A N 1
ATOM 2030 C CA . PHE A 1 253 ? 4.062 13.57 10.016 1 96.69 253 PHE A CA 1
ATOM 2031 C C . PHE A 1 253 ? 2.854 13.805 9.117 1 96.69 253 PHE A C 1
ATOM 2033 O O . PHE A 1 253 ? 2.029 14.68 9.398 1 96.69 253 PHE A O 1
ATOM 2040 N N . GLY A 1 254 ? 2.82 13.125 7.996 1 98.12 254 GLY A N 1
ATOM 2041 C CA . GLY A 1 254 ? 1.621 13.078 7.176 1 98.12 254 GLY A CA 1
ATOM 2042 C C . GLY A 1 254 ? 1.407 14.336 6.359 1 98.12 254 GLY A C 1
ATOM 2043 O O . GLY A 1 254 ? 0.269 14.703 6.059 1 98.12 254 GLY A O 1
ATOM 2044 N N . VAL A 1 255 ? 2.496 15.07 6.109 1 98.69 255 VAL A N 1
ATOM 2045 C CA . VAL A 1 255 ? 2.371 16.203 5.199 1 98.69 255 VAL A CA 1
ATOM 2046 C C . VAL A 1 255 ? 2.045 15.703 3.793 1 98.69 255 VAL A C 1
ATOM 2048 O O . VAL A 1 255 ? 2.715 14.805 3.277 1 98.69 255 VAL A O 1
ATOM 2051 N N . VAL A 1 256 ? 0.978 16.312 3.193 1 98.62 256 VAL A N 1
ATOM 2052 C CA . VAL A 1 256 ? 0.562 15.812 1.888 1 98.62 256 VAL A CA 1
ATOM 2053 C C . VAL A 1 256 ? 0.309 16.984 0.941 1 98.62 256 VAL A C 1
ATOM 2055 O O . VAL A 1 256 ? 0.11 18.109 1.385 1 98.62 256 VAL A O 1
ATOM 2058 N N . LYS A 1 257 ? 0.409 16.734 -0.269 1 98.31 257 LYS A N 1
ATOM 2059 C CA . LYS A 1 257 ? -0.013 17.625 -1.343 1 98.31 257 LYS A CA 1
ATOM 2060 C C . LYS A 1 257 ? -1.081 16.969 -2.215 1 98.31 257 LYS A C 1
ATOM 2062 O O . LYS A 1 257 ? -0.996 15.781 -2.521 1 98.31 257 LYS A O 1
ATOM 2067 N N . LEU A 1 258 ? -2.082 17.734 -2.559 1 97.75 258 LEU A N 1
ATOM 2068 C CA . LEU A 1 258 ? -3.172 17.266 -3.402 1 97.75 258 LEU A CA 1
ATOM 2069 C C . LEU A 1 258 ? -2.932 17.625 -4.863 1 97.75 258 LEU A C 1
ATOM 2071 O O . LEU A 1 258 ? -2.52 18.75 -5.164 1 97.75 258 LEU A O 1
ATOM 2075 N N . SER A 1 259 ? -3.031 16.656 -5.727 1 94.06 259 SER A N 1
ATOM 2076 C CA . SER A 1 259 ? -3.047 16.906 -7.164 1 94.06 259 SER A CA 1
ATOM 2077 C C . SER A 1 259 ? -4.328 16.375 -7.805 1 94.06 259 SER A C 1
ATOM 2079 O O . SER A 1 259 ? -4.66 15.195 -7.66 1 94.06 259 SER A O 1
ATOM 2081 N N . ALA A 1 260 ? -5.215 17.188 -8.312 1 82.94 260 ALA A N 1
ATOM 2082 C CA . ALA A 1 260 ? -6.449 16.766 -8.977 1 82.94 260 ALA A CA 1
ATOM 2083 C C . ALA A 1 260 ? -6.316 16.875 -10.492 1 82.94 260 ALA A C 1
ATOM 2085 O O . ALA A 1 260 ? -5.559 17.703 -11 1 82.94 260 ALA A O 1
ATOM 2086 N N . MET B 1 1 ? 1.682 -33.062 -2.197 1 79.44 1 MET B N 1
ATOM 2087 C CA . MET B 1 1 ? 2.938 -32.469 -2.641 1 79.44 1 MET B CA 1
ATOM 2088 C C . MET B 1 1 ? 2.715 -31.562 -3.848 1 79.44 1 MET B C 1
ATOM 2090 O O . MET B 1 1 ? 1.736 -31.719 -4.578 1 79.44 1 MET B O 1
ATOM 2094 N N . VAL B 1 2 ? 3.43 -30.406 -3.906 1 91.5 2 VAL B N 1
ATOM 2095 C CA . VAL B 1 2 ? 3.367 -29.484 -5.031 1 91.5 2 VAL B CA 1
ATOM 2096 C C . VAL B 1 2 ? 4.523 -29.75 -5.988 1 91.5 2 VAL B C 1
ATOM 2098 O O . VAL B 1 2 ? 5.645 -30.031 -5.559 1 91.5 2 VAL B O 1
ATOM 2101 N N . THR B 1 3 ? 4.223 -29.812 -7.293 1 93.81 3 THR B N 1
ATOM 2102 C CA . THR B 1 3 ? 5.234 -30.062 -8.312 1 93.81 3 THR B CA 1
ATOM 2103 C C . THR B 1 3 ? 5.367 -28.859 -9.25 1 93.81 3 THR B C 1
ATOM 2105 O O . THR B 1 3 ? 4.363 -28.344 -9.75 1 93.81 3 THR B O 1
ATOM 2108 N N . GLU B 1 4 ? 6.527 -28.422 -9.383 1 96.5 4 GLU B N 1
ATOM 2109 C CA . GLU B 1 4 ? 6.824 -27.328 -10.312 1 96.5 4 GLU B CA 1
ATOM 2110 C C . GLU B 1 4 ? 7.586 -27.844 -11.531 1 96.5 4 GLU B C 1
ATOM 2112 O O . GLU B 1 4 ? 8.594 -28.547 -11.398 1 96.5 4 GLU B O 1
ATOM 2117 N N . LEU B 1 5 ? 7.094 -27.531 -12.68 1 96.38 5 LEU B N 1
ATOM 2118 C CA . LEU B 1 5 ? 7.773 -27.812 -13.938 1 96.38 5 LEU B CA 1
ATOM 2119 C C . LEU B 1 5 ? 8.336 -26.531 -14.547 1 96.38 5 LEU B C 1
ATOM 2121 O O . LEU B 1 5 ? 7.586 -25.594 -14.844 1 96.38 5 LEU B O 1
ATOM 2125 N N . GLU B 1 6 ? 9.562 -26.438 -14.68 1 97.69 6 GLU B N 1
ATOM 2126 C CA . GLU B 1 6 ? 10.203 -25.344 -15.422 1 97.69 6 GLU B CA 1
ATOM 2127 C C . GLU B 1 6 ? 10.555 -25.797 -16.844 1 97.69 6 GLU B C 1
ATOM 2129 O O . GLU B 1 6 ? 11.352 -26.703 -17.031 1 97.69 6 GLU B O 1
ATOM 2134 N N . VAL B 1 7 ? 10.023 -25.156 -17.766 1 97.44 7 VAL B N 1
ATOM 2135 C CA . VAL B 1 7 ? 10.18 -25.547 -19.156 1 97.44 7 VAL B CA 1
ATOM 2136 C C . VAL B 1 7 ? 11.047 -24.531 -19.891 1 97.44 7 VAL B C 1
ATOM 2138 O O . VAL B 1 7 ? 10.711 -23.344 -19.938 1 97.44 7 VAL B O 1
ATOM 2141 N N . LYS B 1 8 ? 12.109 -24.953 -20.344 1 98 8 LYS B N 1
ATOM 2142 C CA . LYS B 1 8 ? 12.984 -24.141 -21.172 1 98 8 LYS B CA 1
ATOM 2143 C C . LYS B 1 8 ? 12.797 -24.453 -22.656 1 98 8 LYS B C 1
ATOM 2145 O O . LYS B 1 8 ? 12.914 -25.609 -23.062 1 98 8 LYS B O 1
ATOM 2150 N N . THR B 1 9 ? 12.547 -23.438 -23.453 1 97.81 9 THR B N 1
ATOM 2151 C CA . THR B 1 9 ? 12.242 -23.672 -24.859 1 97.81 9 THR B CA 1
ATOM 2152 C C . THR B 1 9 ? 13.016 -22.703 -25.75 1 97.81 9 THR B C 1
ATOM 2154 O O . THR B 1 9 ? 13.539 -21.703 -25.266 1 97.81 9 THR B O 1
ATOM 2157 N N . PHE B 1 10 ? 13.094 -23.078 -27 1 97.94 10 PHE B N 1
ATOM 2158 C CA . PHE B 1 10 ? 13.625 -22.203 -28.047 1 97.94 10 PHE B CA 1
ATOM 2159 C C . PHE B 1 10 ? 12.633 -22.062 -29.188 1 97.94 10 PHE B C 1
ATOM 2161 O O . PHE B 1 10 ? 12.133 -23.062 -29.719 1 97.94 10 PHE B O 1
ATOM 2168 N N . ALA B 1 11 ? 12.391 -20.844 -29.547 1 97.75 11 ALA B N 1
ATOM 2169 C CA . ALA B 1 11 ? 11.469 -20.578 -30.656 1 97.75 11 ALA B CA 1
ATOM 2170 C C . ALA B 1 11 ? 12.133 -20.891 -32 1 97.75 11 ALA B C 1
ATOM 2172 O O . ALA B 1 11 ? 13.312 -20.594 -32.188 1 97.75 11 ALA B O 1
ATOM 2173 N N . GLU B 1 12 ? 11.336 -21.453 -32.875 1 97.19 12 GLU B N 1
ATOM 2174 C CA . GLU B 1 12 ? 11.836 -21.734 -34.219 1 97.19 12 GLU B CA 1
ATOM 2175 C C . GLU B 1 12 ? 12.133 -20.438 -34.969 1 97.19 12 GLU B C 1
ATOM 2177 O O . GLU B 1 12 ? 13.047 -20.406 -35.781 1 97.19 12 GLU B O 1
ATOM 2182 N N . LYS B 1 13 ? 11.273 -19.5 -34.719 1 96.56 13 LYS B N 1
ATOM 2183 C CA . LYS B 1 13 ? 11.43 -18.172 -35.281 1 96.56 13 LYS B CA 1
ATOM 2184 C C . LYS B 1 13 ? 10.969 -17.094 -34.312 1 96.56 13 LYS B C 1
ATOM 2186 O O . LYS B 1 13 ? 10.312 -17.391 -33.312 1 96.56 13 LYS B O 1
ATOM 2191 N N . SER B 1 14 ? 11.414 -15.875 -34.719 1 95.69 14 SER B N 1
ATOM 2192 C CA . SER B 1 14 ? 10.984 -14.758 -33.875 1 95.69 14 SER B CA 1
ATOM 2193 C C . SER B 1 14 ? 9.477 -14.562 -33.969 1 95.69 14 SER B C 1
ATOM 2195 O O . SER B 1 14 ? 8.883 -14.688 -35.031 1 95.69 14 SER B O 1
ATOM 2197 N N . VAL B 1 15 ? 8.906 -14.305 -32.844 1 96 15 VAL B N 1
ATOM 2198 C CA . VAL B 1 15 ? 7.461 -14.125 -32.781 1 96 15 VAL B CA 1
ATOM 2199 C C . VAL B 1 15 ? 7.129 -12.922 -31.906 1 96 15 VAL B C 1
ATOM 2201 O O . VAL B 1 15 ? 7.879 -12.594 -30.984 1 96 15 VAL B O 1
ATOM 2204 N N . LYS B 1 16 ? 6.086 -12.258 -32.25 1 95.75 16 LYS B N 1
ATOM 2205 C CA . LYS B 1 16 ? 5.617 -11.141 -31.422 1 95.75 16 LYS B CA 1
ATOM 2206 C C . LYS B 1 16 ? 4.93 -11.641 -30.156 1 95.75 16 LYS B C 1
ATOM 2208 O O . LYS B 1 16 ? 4.012 -12.461 -30.219 1 95.75 16 LYS B O 1
ATOM 2213 N N . MET B 1 17 ? 5.434 -11.164 -29.031 1 95.25 17 MET B N 1
ATOM 2214 C CA . MET B 1 17 ? 4.852 -11.508 -27.75 1 95.25 17 MET B CA 1
ATOM 2215 C C . MET B 1 17 ? 4.141 -10.305 -27.125 1 95.25 17 MET B C 1
ATOM 2217 O O . MET B 1 17 ? 4.602 -9.172 -27.266 1 95.25 17 MET B O 1
ATOM 2221 N N . PRO B 1 18 ? 3.051 -10.57 -26.453 1 93.75 18 PRO B N 1
ATOM 2222 C CA . PRO B 1 18 ? 2.373 -9.453 -25.781 1 93.75 18 PRO B CA 1
ATOM 2223 C C . PRO B 1 18 ? 3.186 -8.875 -24.625 1 93.75 18 PRO B C 1
ATOM 2225 O O . PRO B 1 18 ? 4.199 -9.453 -24.219 1 93.75 18 PRO B O 1
ATOM 2228 N N . LEU B 1 19 ? 2.766 -7.762 -24.109 1 92.12 19 LEU B N 1
ATOM 2229 C CA . LEU B 1 19 ? 3.439 -7.082 -23.016 1 92.12 19 LEU B CA 1
ATOM 2230 C C . LEU B 1 19 ? 3.447 -7.953 -21.766 1 92.12 19 LEU B C 1
ATOM 2232 O O . LEU B 1 19 ? 4.395 -7.906 -20.984 1 92.12 19 LEU B O 1
ATOM 2236 N N . PHE B 1 20 ? 2.396 -8.68 -21.594 1 94.31 20 PHE B N 1
ATOM 2237 C CA . PHE B 1 20 ? 2.289 -9.641 -20.5 1 94.31 20 PHE B CA 1
ATOM 2238 C C . PHE B 1 20 ? 1.95 -11.031 -21.047 1 94.31 20 PHE B C 1
ATOM 2240 O O . PHE B 1 20 ? 0.943 -11.203 -21.734 1 94.31 20 PHE B O 1
ATOM 2247 N N . THR B 1 21 ? 2.748 -11.984 -20.641 1 95.75 21 THR B N 1
ATOM 2248 C CA . THR B 1 21 ? 2.672 -13.266 -21.328 1 95.75 21 THR B CA 1
ATOM 2249 C C . THR B 1 21 ? 1.987 -14.312 -20.453 1 95.75 21 THR B C 1
ATOM 2251 O O . THR B 1 21 ? 1.992 -15.5 -20.781 1 95.75 21 THR B O 1
ATOM 2254 N N . GLY B 1 22 ? 1.416 -13.883 -19.297 1 96.25 22 GLY B N 1
ATOM 2255 C CA . GLY B 1 22 ? 0.743 -14.82 -18.422 1 96.25 22 GLY B CA 1
ATOM 2256 C C . GLY B 1 22 ? -0.369 -15.594 -19.094 1 96.25 22 GLY B C 1
ATOM 2257 O O . GLY B 1 22 ? -0.518 -16.797 -18.875 1 96.25 22 GLY B O 1
ATOM 2258 N N . TYR B 1 23 ? -1.09 -15 -19.906 1 94.19 23 TYR B N 1
ATOM 2259 C CA . TYR B 1 23 ? -2.201 -15.641 -20.594 1 94.19 23 TYR B CA 1
ATOM 2260 C C . TYR B 1 23 ? -1.695 -16.641 -21.625 1 94.19 23 TYR B C 1
ATOM 2262 O O . TYR B 1 23 ? -2.357 -17.641 -21.906 1 94.19 23 TYR B O 1
ATOM 2270 N N . VAL B 1 24 ? -0.543 -16.328 -22.234 1 95.38 24 VAL B N 1
ATOM 2271 C CA . VAL B 1 24 ? 0.083 -17.281 -23.141 1 95.38 24 VAL B CA 1
ATOM 2272 C C . VAL B 1 24 ? 0.466 -18.547 -22.391 1 95.38 24 VAL B C 1
ATOM 2274 O O . VAL B 1 24 ? 0.176 -19.672 -22.828 1 95.38 24 VAL B O 1
ATOM 2277 N N . ALA B 1 25 ? 1.068 -18.312 -21.266 1 96.94 25 ALA B N 1
ATOM 2278 C CA . ALA B 1 25 ? 1.46 -19.438 -20.422 1 96.94 25 ALA B CA 1
ATOM 2279 C C . ALA B 1 25 ? 0.245 -20.266 -20.016 1 96.94 25 ALA B C 1
ATOM 2281 O O . ALA B 1 25 ? 0.303 -21.5 -20 1 96.94 25 ALA B O 1
ATOM 2282 N N . ARG B 1 26 ? -0.786 -19.578 -19.656 1 94.81 26 ARG B N 1
ATOM 2283 C CA . ARG B 1 26 ? -2.01 -20.281 -19.297 1 94.81 26 ARG B CA 1
ATOM 2284 C C . ARG B 1 26 ? -2.516 -21.141 -20.453 1 94.81 26 ARG B C 1
ATOM 2286 O O . ARG B 1 26 ? -2.93 -22.281 -20.266 1 94.81 26 ARG B O 1
ATOM 2293 N N . GLY B 1 27 ? -2.535 -20.531 -21.625 1 93.81 27 GLY B N 1
ATOM 2294 C CA . GLY B 1 27 ? -2.932 -21.297 -22.797 1 93.81 27 GLY B CA 1
ATOM 2295 C C . GLY B 1 27 ? -2.119 -22.562 -22.984 1 93.81 27 GLY B C 1
ATOM 2296 O O . GLY B 1 27 ? -2.672 -23.609 -23.312 1 93.81 27 GLY B O 1
ATOM 2297 N N . LEU B 1 28 ? -0.854 -22.438 -22.812 1 94.25 28 LEU B N 1
ATOM 2298 C CA . LEU B 1 28 ? 0.029 -23.594 -22.938 1 94.25 28 LEU B CA 1
ATOM 2299 C C . LEU B 1 28 ? -0.304 -24.641 -21.891 1 94.25 28 LEU B C 1
ATOM 2301 O O . LEU B 1 28 ? -0.383 -25.844 -22.203 1 94.25 28 LEU B O 1
ATOM 2305 N N . ALA B 1 29 ? -0.475 -24.203 -20.672 1 93.44 29 ALA B N 1
ATOM 2306 C CA . ALA B 1 29 ? -0.796 -25.125 -19.578 1 93.44 29 ALA B CA 1
ATOM 2307 C C . ALA B 1 29 ? -2.104 -25.859 -19.859 1 93.44 29 ALA B C 1
ATOM 2309 O O . ALA B 1 29 ? -2.184 -27.078 -19.672 1 93.44 29 ALA B O 1
ATOM 2310 N N . LEU B 1 30 ? -3.043 -25.141 -20.312 1 91.06 30 LEU B N 1
ATOM 2311 C CA . LEU B 1 30 ? -4.344 -25.734 -20.594 1 91.06 30 LEU B CA 1
ATOM 2312 C C . LEU B 1 30 ? -4.246 -26.719 -21.75 1 91.06 30 LEU B C 1
ATOM 2314 O O . LEU B 1 30 ? -4.902 -27.766 -21.75 1 91.06 30 LEU B O 1
ATOM 2318 N N . HIS B 1 31 ? -3.504 -26.344 -22.734 1 90.94 31 HIS B N 1
ATOM 2319 C CA . HIS B 1 31 ? -3.281 -27.25 -23.859 1 90.94 31 HIS B CA 1
ATOM 2320 C C . HIS B 1 31 ? -2.684 -28.578 -23.391 1 90.94 31 HIS B C 1
ATOM 2322 O O . HIS B 1 31 ? -3.146 -29.641 -23.797 1 90.94 31 HIS B O 1
ATOM 2328 N N . ILE B 1 32 ? -1.731 -28.438 -22.578 1 90 32 ILE B N 1
ATOM 2329 C CA . ILE B 1 32 ? -1.058 -29.625 -22.047 1 90 32 ILE B CA 1
ATOM 2330 C C . ILE B 1 32 ? -2.043 -30.453 -21.234 1 90 32 ILE B C 1
ATOM 2332 O O . ILE B 1 32 ? -2.135 -31.672 -21.422 1 90 32 ILE B O 1
ATOM 2336 N N . LEU B 1 33 ? -2.766 -29.797 -20.391 1 87.19 33 LEU B N 1
ATOM 2337 C CA . LEU B 1 33 ? -3.715 -30.484 -19.516 1 87.19 33 LEU B CA 1
ATOM 2338 C C . LEU B 1 33 ? -4.816 -31.156 -20.328 1 87.19 33 LEU B C 1
ATOM 2340 O O . LEU B 1 33 ? -5.262 -32.25 -19.984 1 87.19 33 LEU B O 1
ATOM 2344 N N . ASN B 1 34 ? -5.238 -30.5 -21.359 1 87.5 34 ASN B N 1
ATOM 2345 C CA . ASN B 1 34 ? -6.277 -31.047 -22.219 1 87.5 34 ASN B CA 1
ATOM 2346 C C . ASN B 1 34 ? -5.797 -32.312 -22.953 1 87.5 34 ASN B C 1
ATOM 2348 O O . ASN B 1 34 ? -6.586 -33.219 -23.219 1 87.5 34 ASN B O 1
ATOM 2352 N N . ARG B 1 35 ? -4.609 -32.312 -23.25 1 85.19 35 ARG B N 1
ATOM 2353 C CA . ARG B 1 35 ? -4.035 -33.438 -23.969 1 85.19 35 ARG B CA 1
ATOM 2354 C C . ARG B 1 35 ? -3.842 -34.656 -23.047 1 85.19 35 ARG B C 1
ATOM 2356 O O . ARG B 1 35 ? -4.004 -35.781 -23.469 1 85.19 35 ARG B O 1
ATOM 2363 N N . VAL B 1 36 ? -3.529 -34.406 -21.875 1 83.31 36 VAL B N 1
ATOM 2364 C CA . VAL B 1 36 ? -3.145 -35.5 -20.984 1 83.31 36 VAL B CA 1
ATOM 2365 C C . VAL B 1 36 ? -4.375 -36 -20.234 1 83.31 36 VAL B C 1
ATOM 2367 O O . VAL B 1 36 ? -4.473 -37.188 -19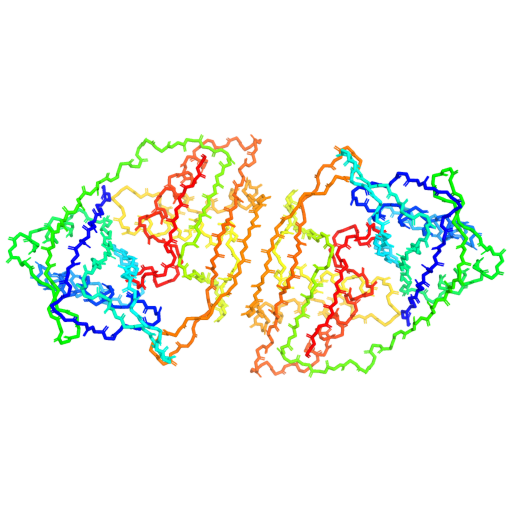.938 1 83.31 36 VAL B O 1
ATOM 2370 N N . ASP B 1 37 ? -5.258 -35.125 -19.875 1 80.12 37 ASP B N 1
ATOM 2371 C CA . ASP B 1 37 ? -6.473 -35.531 -19.156 1 80.12 37 ASP B CA 1
ATOM 2372 C C . ASP B 1 37 ? -7.625 -34.562 -19.5 1 80.12 37 ASP B C 1
ATOM 2374 O O . ASP B 1 37 ? -7.898 -33.625 -18.75 1 80.12 37 ASP B O 1
ATOM 2378 N N . PRO B 1 38 ? -8.312 -35 -20.422 1 78.5 38 PRO B N 1
ATOM 2379 C CA . PRO B 1 38 ? -9.398 -34.125 -20.859 1 78.5 38 PRO B CA 1
ATOM 2380 C C . PRO B 1 38 ? -10.469 -33.906 -19.781 1 78.5 38 PRO B C 1
ATOM 2382 O O . PRO B 1 38 ? -11.078 -32.844 -19.703 1 78.5 38 PRO B O 1
ATOM 2385 N N . ALA B 1 39 ? -10.711 -34.906 -19.078 1 74.75 39 ALA B N 1
ATOM 2386 C CA . ALA B 1 39 ? -11.711 -34.812 -18.016 1 74.75 39 ALA B CA 1
ATOM 2387 C C . ALA B 1 39 ? -11.289 -33.812 -16.953 1 74.75 39 ALA B C 1
ATOM 2389 O O . ALA B 1 39 ? -12.117 -33 -16.484 1 74.75 39 ALA B O 1
ATOM 2390 N N . LEU B 1 40 ? -10.039 -33.812 -16.625 1 72.38 40 LEU B N 1
ATOM 2391 C CA . LEU B 1 40 ? -9.492 -32.875 -15.672 1 72.38 40 LEU B CA 1
ATOM 2392 C C . LEU B 1 40 ? -9.594 -31.438 -16.203 1 72.38 40 LEU B C 1
ATOM 2394 O O . LEU B 1 40 ? -9.906 -30.516 -15.453 1 72.38 40 LEU B O 1
ATOM 2398 N N . SER B 1 41 ? -9.367 -31.344 -17.484 1 72 41 SER B N 1
ATOM 2399 C CA . SER B 1 41 ? -9.422 -30.031 -18.141 1 72 41 SER B CA 1
ATOM 2400 C C . SER B 1 41 ? -10.828 -29.453 -18.062 1 72 41 SER B C 1
ATOM 2402 O O . SER B 1 41 ? -10.992 -28.234 -17.859 1 72 41 SER B O 1
ATOM 2404 N N . GLN B 1 42 ? -11.789 -30.312 -18.156 1 72.06 42 GLN B N 1
ATOM 2405 C CA . GLN B 1 42 ? -13.172 -29.859 -18.062 1 72.06 42 GLN B CA 1
ATOM 2406 C C . GLN B 1 42 ? -13.516 -29.391 -16.656 1 72.06 42 GLN B C 1
ATOM 2408 O O . GLN B 1 42 ? -14.234 -28.391 -16.5 1 72.06 42 GLN B O 1
ATOM 2413 N N . ASP B 1 43 ? -13.008 -30.125 -15.758 1 70.69 43 ASP B N 1
ATOM 2414 C CA . ASP B 1 43 ? -13.234 -29.734 -14.359 1 70.69 43 ASP B CA 1
ATOM 2415 C C . ASP B 1 43 ? -12.625 -28.375 -14.062 1 70.69 43 ASP B C 1
ATOM 2417 O O . ASP B 1 43 ? -13.195 -27.578 -13.305 1 70.69 43 ASP B O 1
ATOM 2421 N N . LEU B 1 44 ? -11.555 -28.172 -14.719 1 70.62 44 LEU B N 1
ATOM 2422 C CA . LEU B 1 44 ? -10.82 -26.922 -14.516 1 70.62 44 LEU B CA 1
ATOM 2423 C C . LEU B 1 44 ? -11.578 -25.75 -15.117 1 70.62 44 LEU B C 1
ATOM 2425 O O . LEU B 1 44 ? -11.305 -24.594 -14.773 1 70.62 44 LEU B O 1
ATOM 2429 N N . HIS B 1 45 ? -12.609 -26.094 -15.867 1 67.94 45 HIS B N 1
ATOM 2430 C CA . HIS B 1 45 ? -13.367 -25.031 -16.516 1 67.94 45 HIS B CA 1
ATOM 2431 C C . HIS B 1 45 ? -14.586 -24.641 -15.688 1 67.94 45 HIS B C 1
ATOM 2433 O O . HIS B 1 45 ? -15.305 -23.703 -16.031 1 67.94 45 HIS B O 1
ATOM 2439 N N . GLU B 1 46 ? -14.773 -25.453 -14.633 1 67.56 46 GLU B N 1
ATOM 2440 C CA . GLU B 1 46 ? -15.867 -25.062 -13.75 1 67.56 46 GLU B CA 1
ATOM 2441 C C . GLU B 1 46 ? -15.648 -23.641 -13.211 1 67.56 46 GLU B C 1
ATOM 2443 O O . GLU B 1 46 ? -14.578 -23.328 -12.695 1 67.56 46 GLU B O 1
ATOM 2448 N N . PRO B 1 47 ? -16.812 -22.953 -13.352 1 64.19 47 PRO B N 1
ATOM 2449 C CA . PRO B 1 47 ? -16.703 -21.562 -12.898 1 64.19 47 PRO B CA 1
ATOM 2450 C C . PRO B 1 47 ? -16.5 -21.453 -11.391 1 64.19 47 PRO B C 1
ATOM 2452 O O . PRO B 1 47 ? -16.984 -22.281 -10.625 1 64.19 47 PRO B O 1
ATOM 2455 N N . ASN B 1 48 ? -15.602 -20.641 -10.844 1 65 48 ASN B N 1
ATOM 2456 C CA . ASN B 1 48 ? -15.414 -20.234 -9.453 1 65 48 ASN B CA 1
ATOM 2457 C C . ASN B 1 48 ? -14.562 -21.234 -8.68 1 65 48 ASN B C 1
ATOM 2459 O O . ASN B 1 48 ? -14.328 -21.062 -7.48 1 65 48 ASN B O 1
ATOM 2463 N N . ALA B 1 49 ? -14.25 -22.375 -9.359 1 75.5 49 ALA B N 1
ATOM 2464 C CA . ALA B 1 49 ? -13.391 -23.312 -8.648 1 75.5 49 ALA B CA 1
ATOM 2465 C C . ALA B 1 49 ? -11.93 -22.859 -8.695 1 75.5 49 ALA B C 1
ATOM 2467 O O . ALA B 1 49 ? -11.461 -22.359 -9.719 1 75.5 49 ALA B O 1
ATOM 2468 N N . ILE B 1 50 ? -11.336 -22.953 -7.469 1 83.75 50 ILE B N 1
ATOM 2469 C CA . ILE B 1 50 ? -9.898 -22.672 -7.43 1 83.75 50 ILE B CA 1
ATOM 2470 C C . ILE B 1 50 ? -9.141 -23.766 -8.18 1 83.75 50 ILE B C 1
ATOM 2472 O O . ILE B 1 50 ? -9.242 -24.953 -7.844 1 83.75 50 ILE B O 1
ATOM 2476 N N . LYS B 1 51 ? -8.508 -23.375 -9.242 1 88.19 51 LYS B N 1
ATOM 2477 C CA . LYS B 1 51 ? -7.781 -24.312 -10.094 1 88.19 51 LYS B CA 1
ATOM 2478 C C . LYS B 1 51 ? -6.488 -24.766 -9.422 1 88.19 51 LYS B C 1
ATOM 2480 O O . LYS B 1 51 ? -5.754 -23.953 -8.852 1 88.19 51 LYS B O 1
ATOM 2485 N N . PRO B 1 52 ? -6.18 -26.016 -9.516 1 90.5 52 PRO B N 1
ATOM 2486 C CA . PRO B 1 52 ? -5.039 -26.562 -8.773 1 90.5 52 PRO B CA 1
ATOM 2487 C C . PRO B 1 52 ? -3.723 -26.422 -9.531 1 90.5 52 PRO B C 1
ATOM 2489 O O . PRO B 1 52 ? -2.934 -27.359 -9.586 1 90.5 52 PRO B O 1
ATOM 2492 N N . TYR B 1 53 ? -3.559 -25.344 -10.195 1 93.38 53 TYR B N 1
ATOM 2493 C CA . TYR B 1 53 ? -2.283 -25.062 -10.844 1 93.38 53 TYR B CA 1
ATOM 2494 C C . TYR B 1 53 ? -2.047 -23.562 -10.953 1 93.38 53 TYR B C 1
ATOM 2496 O O . TYR B 1 53 ? -2.963 -22.766 -10.742 1 93.38 53 TYR B O 1
ATOM 2504 N N . SER B 1 54 ? -0.895 -23.188 -11.133 1 96.31 54 SER B N 1
ATOM 2505 C CA . SER B 1 54 ? -0.482 -21.828 -11.422 1 96.31 54 SER B CA 1
ATOM 2506 C C . SER B 1 54 ? 0.628 -21.797 -12.461 1 96.31 54 SER B C 1
ATOM 2508 O O . SER B 1 54 ? 1.23 -22.828 -12.773 1 96.31 54 SER B O 1
ATOM 2510 N N . VAL B 1 55 ? 0.799 -20.641 -13.07 1 97.94 55 VAL B N 1
ATOM 2511 C CA . VAL B 1 55 ? 1.854 -20.516 -14.07 1 97.94 55 VAL B CA 1
ATOM 2512 C C . VAL B 1 55 ? 2.635 -19.219 -13.828 1 97.94 55 VAL B C 1
ATOM 2514 O O . VAL B 1 55 ? 2.191 -18.359 -13.07 1 97.94 55 VAL B O 1
ATOM 2517 N N . THR B 1 56 ? 3.799 -19.141 -14.32 1 98.5 56 THR B N 1
ATOM 2518 C CA . THR B 1 56 ? 4.5 -17.875 -14.5 1 98.5 56 THR B CA 1
ATOM 2519 C C . THR B 1 56 ? 4.352 -17.359 -15.93 1 98.5 56 THR B C 1
ATOM 2521 O O . THR B 1 56 ? 4.043 -18.141 -16.844 1 98.5 56 THR B O 1
ATOM 2524 N N . PRO B 1 57 ? 4.492 -16.062 -16.125 1 97.69 57 PRO B N 1
ATOM 2525 C CA . PRO B 1 57 ? 4.617 -15.633 -17.516 1 97.69 57 PRO B CA 1
ATOM 2526 C C . PRO B 1 57 ? 5.816 -16.266 -18.219 1 97.69 57 PRO B C 1
ATOM 2528 O O . PRO B 1 57 ? 6.652 -16.906 -17.578 1 97.69 57 PRO B O 1
ATOM 2531 N N . LEU B 1 58 ? 5.824 -16.141 -19.516 1 98.06 58 LEU B N 1
ATOM 2532 C CA . LEU B 1 58 ? 7.016 -16.516 -20.281 1 98.06 58 LEU B CA 1
ATOM 2533 C C . LEU B 1 58 ? 8.109 -15.469 -20.109 1 98.06 58 LEU B C 1
ATOM 2535 O O . LEU B 1 58 ? 7.871 -14.273 -20.297 1 98.06 58 LEU B O 1
ATOM 2539 N N . TYR B 1 59 ? 9.219 -15.922 -19.703 1 98.06 59 TYR B N 1
ATOM 2540 C CA . TYR B 1 59 ? 10.391 -15.062 -19.641 1 98.06 59 TYR B CA 1
ATOM 2541 C C . TYR B 1 59 ? 11.289 -15.25 -20.844 1 98.06 59 TYR B C 1
ATOM 2543 O O . TYR B 1 59 ? 11.688 -16.375 -21.156 1 98.06 59 TYR B O 1
ATOM 2551 N N . PHE B 1 60 ? 11.562 -14.148 -21.516 1 97.94 60 PHE B N 1
ATOM 2552 C CA . PHE B 1 60 ? 12.352 -14.203 -22.734 1 97.94 60 PHE B CA 1
ATOM 2553 C C . PHE B 1 60 ? 13.109 -12.898 -22.953 1 97.94 60 PHE B C 1
ATOM 2555 O O . PHE B 1 60 ? 12.797 -11.883 -22.328 1 97.94 60 PHE B O 1
ATOM 2562 N N . ARG B 1 61 ? 14.094 -12.953 -23.719 1 98 61 ARG B N 1
ATOM 2563 C CA . ARG B 1 61 ? 14.758 -11.734 -24.172 1 98 61 ARG B CA 1
ATOM 2564 C C . ARG B 1 61 ? 14.117 -11.203 -25.453 1 98 61 ARG B C 1
ATOM 2566 O O . ARG B 1 61 ? 13.617 -11.977 -26.266 1 98 61 ARG B O 1
ATOM 2573 N N . SER B 1 62 ? 14.148 -9.906 -25.516 1 97.25 62 SER B N 1
ATOM 2574 C CA . SER B 1 62 ? 13.562 -9.273 -26.703 1 97.25 62 SER B CA 1
ATOM 2575 C C . SER B 1 62 ? 14.625 -8.578 -27.547 1 97.25 62 SER B C 1
ATOM 2577 O O . SER B 1 62 ? 15.625 -8.094 -27.016 1 97.25 62 SER B O 1
ATOM 2579 N N . THR B 1 63 ? 14.43 -8.57 -28.828 1 96.75 63 THR B N 1
ATOM 2580 C CA . THR B 1 63 ? 15.328 -7.848 -29.719 1 96.75 63 THR B CA 1
ATOM 2581 C C . THR B 1 63 ? 14.875 -6.402 -29.891 1 96.75 63 THR B C 1
ATOM 2583 O O . THR B 1 63 ? 15.68 -5.523 -30.203 1 96.75 63 THR B O 1
ATOM 2586 N N . LYS B 1 64 ? 13.617 -6.188 -29.75 1 96.06 64 LYS B N 1
ATOM 2587 C CA . LYS B 1 64 ? 13.062 -4.848 -29.906 1 96.06 64 LYS B CA 1
ATOM 2588 C C . LYS B 1 64 ? 11.711 -4.723 -29.219 1 96.06 64 LYS B C 1
ATOM 2590 O O . LYS B 1 64 ? 10.945 -5.688 -29.172 1 96.06 64 LYS B O 1
ATOM 2595 N N . LYS B 1 65 ? 11.516 -3.562 -28.703 1 93.88 65 LYS B N 1
ATOM 2596 C CA . LYS B 1 65 ? 10.211 -3.232 -28.141 1 93.88 65 LYS B CA 1
ATOM 2597 C C . LYS B 1 65 ? 9.25 -2.773 -29.234 1 93.88 65 LYS B C 1
ATOM 2599 O O . LYS B 1 65 ? 9.633 -1.996 -30.125 1 93.88 65 LYS B O 1
ATOM 2604 N N . LEU B 1 66 ? 8.062 -3.344 -29.172 1 93.69 66 LEU B N 1
ATOM 2605 C CA . LEU B 1 66 ? 7.012 -2.967 -30.109 1 93.69 66 LEU B CA 1
ATOM 2606 C C . LEU B 1 66 ? 5.941 -2.129 -29.422 1 93.69 66 LEU B C 1
ATOM 2608 O O . LEU B 1 66 ? 5.988 -1.94 -28.203 1 93.69 66 LEU B O 1
ATOM 2612 N N . ALA B 1 67 ? 5.012 -1.546 -30.156 1 88.75 67 ALA B N 1
ATOM 2613 C CA . ALA B 1 67 ? 3.953 -0.704 -29.594 1 88.75 67 ALA B CA 1
ATOM 2614 C C . ALA B 1 67 ? 3.123 -1.468 -28.578 1 88.75 67 ALA B C 1
ATOM 2616 O O . ALA B 1 67 ? 2.752 -0.918 -27.531 1 88.75 67 ALA B O 1
ATOM 2617 N N . ASP B 1 68 ? 2.842 -2.789 -28.875 1 88.81 68 ASP B N 1
ATOM 2618 C CA . ASP B 1 68 ? 1.95 -3.557 -28.016 1 88.81 68 ASP B CA 1
ATOM 2619 C C . ASP B 1 68 ? 2.6 -4.871 -27.578 1 88.81 68 ASP B C 1
ATOM 2621 O O . ASP B 1 68 ? 1.908 -5.859 -27.328 1 88.81 68 ASP B O 1
ATOM 2625 N N . GLY B 1 69 ? 3.943 -4.812 -27.656 1 93.06 69 GLY B N 1
ATOM 2626 C CA . GLY B 1 69 ? 4.598 -6.043 -27.25 1 93.06 69 GLY B CA 1
ATOM 2627 C C . GLY B 1 69 ? 6.098 -6.027 -27.484 1 93.06 69 GLY B C 1
ATOM 2628 O O . GLY B 1 69 ? 6.73 -4.973 -27.438 1 93.06 69 GLY B O 1
ATOM 2629 N N . TYR B 1 70 ? 6.594 -7.285 -27.547 1 95.25 70 TYR B N 1
ATOM 2630 C CA . TYR B 1 70 ? 8.023 -7.488 -27.734 1 95.25 70 TYR B CA 1
ATOM 2631 C C . TYR B 1 70 ? 8.297 -8.5 -28.844 1 95.25 70 TYR B C 1
ATOM 2633 O O . TYR B 1 70 ? 7.516 -9.43 -29.047 1 95.25 70 TYR B O 1
ATOM 2641 N N . GLN B 1 71 ? 9.359 -8.203 -29.469 1 97.62 71 GLN B N 1
ATOM 2642 C CA . GLN B 1 71 ? 9.82 -9.203 -30.422 1 97.62 71 GLN B CA 1
ATOM 2643 C C . GLN B 1 71 ? 10.766 -10.203 -29.75 1 97.62 71 GLN B C 1
ATOM 2645 O O . GLN B 1 71 ? 11.859 -9.836 -29.312 1 97.62 71 GLN B O 1
ATOM 2650 N N . LEU B 1 72 ? 10.352 -11.383 -29.719 1 97.88 72 LEU B N 1
ATOM 2651 C CA . LEU B 1 72 ? 11.133 -12.414 -29.047 1 97.88 72 LEU B CA 1
ATOM 2652 C C . LEU B 1 72 ? 12.445 -12.672 -29.781 1 97.88 72 LEU B C 1
ATOM 2654 O O . LEU B 1 72 ? 12.461 -12.742 -31.016 1 97.88 72 LEU B O 1
ATOM 2658 N N . ASP B 1 73 ? 13.555 -12.742 -29.031 1 98.19 73 ASP B N 1
ATOM 2659 C CA . ASP B 1 73 ? 14.836 -13.18 -29.578 1 98.19 73 ASP B CA 1
ATOM 2660 C C . ASP B 1 73 ? 14.922 -14.703 -29.641 1 98.19 73 ASP B C 1
ATOM 2662 O O . ASP B 1 73 ? 15.18 -15.359 -28.625 1 98.19 73 ASP B O 1
ATOM 2666 N N . ALA B 1 74 ? 14.797 -15.211 -30.812 1 96.88 74 ALA B N 1
ATOM 2667 C CA . ALA B 1 74 ? 14.719 -16.656 -31 1 96.88 74 ALA B CA 1
ATOM 2668 C C . ALA B 1 74 ? 16.047 -17.328 -30.656 1 96.88 74 ALA B C 1
ATOM 2670 O O . ALA B 1 74 ? 16.109 -18.547 -30.5 1 96.88 74 ALA B O 1
ATOM 2671 N N . SER B 1 75 ? 17.109 -16.594 -30.531 1 97.19 75 SER B N 1
ATOM 2672 C CA . SER B 1 75 ? 18.422 -17.141 -30.25 1 97.19 75 SER B CA 1
ATOM 2673 C C . SER B 1 75 ? 18.609 -17.406 -28.766 1 97.19 75 SER B C 1
ATOM 2675 O O . SER B 1 75 ? 19.578 -18.047 -28.344 1 97.19 75 SER B O 1
ATOM 2677 N N . THR B 1 76 ? 17.688 -16.906 -27.984 1 98 76 THR B N 1
ATOM 2678 C CA . THR B 1 76 ? 17.734 -17.094 -26.547 1 98 76 THR B CA 1
ATOM 2679 C C . THR B 1 76 ? 16.547 -17.906 -26.062 1 98 76 THR B C 1
ATOM 2681 O O . THR B 1 76 ? 15.531 -18 -26.734 1 98 76 THR B O 1
ATOM 2684 N N . PRO B 1 77 ? 16.625 -18.5 -24.938 1 98.12 77 PRO B N 1
ATOM 2685 C CA . PRO B 1 77 ? 15.547 -19.375 -24.453 1 98.12 77 PRO B CA 1
ATOM 2686 C C . PRO B 1 77 ? 14.344 -18.578 -23.938 1 98.12 77 PRO B C 1
ATOM 2688 O O . PRO B 1 77 ? 14.492 -17.438 -23.516 1 98.12 77 PRO B O 1
ATOM 2691 N N . CYS B 1 78 ? 13.281 -19.172 -24.062 1 97.94 78 CYS B N 1
ATOM 2692 C CA . CYS B 1 78 ? 12.039 -18.781 -23.422 1 97.94 78 CYS B CA 1
ATOM 2693 C C . CYS B 1 78 ? 11.664 -19.75 -22.312 1 97.94 78 CYS B C 1
ATOM 2695 O O . CYS B 1 78 ? 11.539 -20.953 -22.547 1 97.94 78 CYS B O 1
ATOM 2697 N N . ILE B 1 79 ? 11.484 -19.188 -21.078 1 98.44 79 ILE B N 1
ATOM 2698 C CA . ILE B 1 79 ? 11.32 -20.062 -19.922 1 98.44 79 ILE B CA 1
ATOM 2699 C C . ILE B 1 79 ? 10.008 -19.734 -19.219 1 98.44 79 ILE B C 1
ATOM 2701 O O . ILE B 1 79 ? 9.648 -18.578 -19.062 1 98.44 79 ILE B O 1
ATOM 2705 N N . PHE B 1 80 ? 9.32 -20.719 -18.828 1 98.31 80 PHE B N 1
ATOM 2706 C CA . PHE B 1 80 ? 8.141 -20.547 -17.984 1 98.31 80 PHE B CA 1
ATOM 2707 C C . PHE B 1 80 ? 7.965 -21.719 -17.047 1 98.31 80 PHE B C 1
ATOM 2709 O O . PHE B 1 80 ? 8.625 -22.75 -17.203 1 98.31 80 PHE B O 1
ATOM 2716 N N . LYS B 1 81 ? 7.152 -21.516 -16.062 1 98.19 81 LYS B N 1
ATOM 2717 C CA . LYS B 1 81 ? 6.906 -22.562 -15.07 1 98.19 81 LYS B CA 1
ATOM 2718 C C . LYS B 1 81 ? 5.414 -22.859 -14.961 1 98.19 81 LYS B C 1
ATOM 2720 O O . LYS B 1 81 ? 4.578 -21.969 -15.086 1 98.19 81 LYS B O 1
ATOM 2725 N N . ILE B 1 82 ? 5.137 -24.062 -14.75 1 96.81 82 ILE B N 1
ATOM 2726 C CA . ILE B 1 82 ? 3.814 -24.547 -14.375 1 96.81 82 ILE B CA 1
ATOM 2727 C C . ILE B 1 82 ? 3.895 -25.266 -13.039 1 96.81 82 ILE B C 1
ATOM 2729 O O . ILE B 1 82 ? 4.73 -26.156 -12.852 1 96.81 82 ILE B O 1
ATOM 2733 N N . ARG B 1 83 ? 3.07 -24.828 -12.188 1 96 83 ARG B N 1
ATOM 2734 C CA . ARG B 1 83 ? 3.031 -25.484 -10.891 1 96 83 ARG B CA 1
ATOM 2735 C C . ARG B 1 83 ? 1.71 -26.234 -10.688 1 96 83 ARG B C 1
ATOM 2737 O O . ARG B 1 83 ? 0.637 -25.641 -10.867 1 96 83 ARG B O 1
ATOM 2744 N N . PHE B 1 84 ? 1.863 -27.453 -10.32 1 92.38 84 PHE B N 1
ATOM 2745 C CA . PHE B 1 84 ? 0.694 -28.281 -10.055 1 92.38 84 PHE B CA 1
ATOM 2746 C C . PHE B 1 84 ? 0.552 -28.562 -8.562 1 92.38 84 PHE B C 1
ATOM 2748 O O . PHE B 1 84 ? 1.491 -29.031 -7.922 1 92.38 84 PHE B O 1
ATOM 2755 N N . LEU B 1 85 ? -0.585 -28.281 -8.047 1 88.56 85 LEU B N 1
ATOM 2756 C CA . LEU B 1 85 ? -0.864 -28.438 -6.625 1 88.56 85 LEU B CA 1
ATOM 2757 C C . LEU B 1 85 ? -1.537 -29.781 -6.352 1 88.56 85 LEU B C 1
ATOM 2759 O O . LEU B 1 85 ? -1.893 -30.078 -5.207 1 88.56 85 LEU B O 1
ATOM 2763 N N . ASP B 1 86 ? -1.708 -30.547 -7.406 1 82.19 86 ASP B N 1
ATOM 2764 C CA . ASP B 1 86 ? -2.229 -31.906 -7.391 1 82.19 86 ASP B CA 1
ATOM 2765 C C . ASP B 1 86 ? -1.259 -32.875 -8.07 1 82.19 86 ASP B C 1
ATOM 2767 O O . ASP B 1 86 ? -0.924 -32.719 -9.242 1 82.19 86 ASP B O 1
ATOM 2771 N N . ASP B 1 87 ? -0.926 -33.938 -7.438 1 80.62 87 ASP B N 1
ATOM 2772 C CA . ASP B 1 87 ? 0.092 -34.844 -7.922 1 80.62 87 ASP B CA 1
ATOM 2773 C C . ASP B 1 87 ? -0.372 -35.562 -9.188 1 80.62 87 ASP B C 1
ATOM 2775 O O . ASP B 1 87 ? 0.446 -35.938 -10.031 1 80.62 87 ASP B O 1
ATOM 2779 N N . ARG B 1 88 ? -1.61 -35.906 -9.258 1 77.81 88 ARG B N 1
ATOM 2780 C CA . ARG B 1 88 ? -2.131 -36.625 -10.414 1 77.81 88 ARG B CA 1
ATOM 2781 C C . ARG B 1 88 ? -1.943 -35.812 -11.695 1 77.81 88 ARG B C 1
ATOM 2783 O O . ARG B 1 88 ? -1.573 -36.375 -12.734 1 77.81 88 ARG B O 1
ATOM 2790 N N . ILE B 1 89 ? -2.119 -34.531 -11.523 1 83.25 89 ILE B N 1
ATOM 2791 C CA . ILE B 1 89 ? -2 -33.625 -12.664 1 83.25 89 ILE B CA 1
ATOM 2792 C C . ILE B 1 89 ? -0.532 -33.469 -13.062 1 83.25 89 ILE B C 1
ATOM 2794 O O . ILE B 1 89 ? -0.203 -33.469 -14.25 1 83.25 89 ILE B O 1
ATOM 2798 N N . ALA B 1 90 ? 0.286 -33.469 -12.125 1 88.69 90 ALA B N 1
ATOM 2799 C CA . ALA B 1 90 ? 1.718 -33.281 -12.344 1 88.69 90 ALA B CA 1
ATOM 2800 C C . ALA B 1 90 ? 2.295 -34.438 -13.156 1 88.69 90 ALA B C 1
ATOM 2802 O O . ALA B 1 90 ? 3.057 -34.219 -14.102 1 88.69 90 ALA B O 1
ATOM 2803 N N . LYS B 1 91 ? 1.93 -35.594 -12.797 1 86.31 91 LYS B N 1
ATOM 2804 C CA . LYS B 1 91 ? 2.451 -36.781 -13.477 1 86.31 91 LYS B CA 1
ATOM 2805 C C . LYS B 1 91 ? 2.047 -36.781 -14.945 1 86.31 91 LYS B C 1
ATOM 2807 O O . LYS B 1 91 ? 2.871 -37.062 -15.82 1 86.31 91 LYS B O 1
ATOM 2812 N N . SER B 1 92 ? 0.837 -36.469 -15.141 1 85.5 92 SER B N 1
ATOM 2813 C CA . SER B 1 92 ? 0.324 -36.438 -16.5 1 85.5 92 SER B CA 1
ATOM 2814 C C . SER B 1 92 ? 1.04 -35.375 -17.344 1 85.5 92 SER B C 1
ATOM 2816 O O . SER B 1 92 ? 1.335 -35.594 -18.516 1 85.5 92 SER B O 1
ATOM 2818 N N . ALA B 1 93 ? 1.25 -34.312 -16.766 1 88.94 93 ALA B N 1
ATOM 2819 C CA . ALA B 1 93 ? 1.94 -33.219 -17.453 1 88.94 93 ALA B CA 1
ATOM 2820 C C . ALA B 1 93 ? 3.377 -33.594 -17.797 1 88.94 93 ALA B C 1
ATOM 2822 O O . ALA B 1 93 ? 3.873 -33.312 -18.875 1 88.94 93 ALA B O 1
ATOM 2823 N N . ILE B 1 94 ? 3.99 -34.281 -16.875 1 89.19 94 ILE B N 1
ATOM 2824 C CA . ILE B 1 94 ? 5.359 -34.719 -17.078 1 89.19 94 ILE B CA 1
ATOM 2825 C C . ILE B 1 94 ? 5.402 -35.719 -18.25 1 89.19 94 ILE B C 1
ATOM 2827 O O . ILE B 1 94 ? 6.293 -35.625 -19.094 1 89.19 94 ILE B O 1
ATOM 2831 N N . ASP B 1 95 ? 4.434 -36.562 -18.297 1 88.12 95 ASP B N 1
ATOM 2832 C CA . ASP B 1 95 ? 4.352 -37.562 -19.359 1 88.12 95 ASP B CA 1
ATOM 2833 C C . ASP B 1 95 ? 4.18 -36.875 -20.719 1 88.12 95 ASP B C 1
ATOM 2835 O O . ASP B 1 95 ? 4.684 -37.344 -21.734 1 88.12 95 ASP B O 1
ATOM 2839 N N . TYR B 1 96 ? 3.49 -35.844 -20.688 1 90.94 96 TYR B N 1
ATOM 2840 C CA . TYR B 1 96 ? 3.305 -35.094 -21.922 1 90.94 96 TYR B CA 1
ATOM 2841 C C . TYR B 1 96 ? 4.645 -34.688 -22.516 1 90.94 96 TYR B C 1
ATOM 2843 O O . TYR B 1 96 ? 4.859 -34.812 -23.719 1 90.94 96 TYR B O 1
ATOM 2851 N N . PHE B 1 97 ? 5.531 -34.156 -21.719 1 91.44 97 PHE B N 1
ATOM 2852 C CA . PHE B 1 97 ? 6.805 -33.625 -22.188 1 91.44 97 PHE B CA 1
ATOM 2853 C C . PHE B 1 97 ? 7.746 -34.75 -22.609 1 91.44 97 PHE B C 1
ATOM 2855 O O . PHE B 1 97 ? 8.727 -34.5 -23.312 1 91.44 97 PHE B O 1
ATOM 2862 N N . SER B 1 98 ? 7.438 -35.938 -22.156 1 87 98 SER B N 1
ATOM 2863 C CA . SER B 1 98 ? 8.227 -37.094 -22.594 1 87 98 SER B CA 1
ATOM 2864 C C . SER B 1 98 ? 7.914 -37.469 -24.031 1 87 98 SER B C 1
ATOM 2866 O O . SER B 1 98 ? 8.766 -38 -24.734 1 87 98 SER B O 1
ATOM 2868 N N . SER B 1 99 ? 6.766 -37.094 -24.422 1 88 99 SER B N 1
ATOM 2869 C CA . SER B 1 99 ? 6.316 -37.5 -25.75 1 88 99 SER B CA 1
ATOM 2870 C C . SER B 1 99 ? 6.266 -36.312 -26.703 1 88 99 SER B C 1
ATOM 2872 O O . SER B 1 99 ? 6.082 -36.5 -27.906 1 88 99 SER B O 1
ATOM 2874 N N . ASN B 1 100 ? 6.344 -35.219 -26.188 1 87.12 100 ASN B N 1
ATOM 2875 C CA . ASN B 1 100 ? 6.25 -34 -27 1 87.12 100 ASN B CA 1
ATOM 2876 C C . ASN B 1 100 ? 7.492 -33.125 -26.859 1 87.12 100 ASN B C 1
ATOM 2878 O O . ASN B 1 100 ? 7.781 -32.625 -25.766 1 87.12 100 ASN B O 1
ATOM 2882 N N . GLU B 1 101 ? 8.047 -32.844 -27.969 1 89.25 101 GLU B N 1
ATOM 2883 C CA . GLU B 1 101 ? 9.312 -32.125 -27.922 1 89.25 101 GLU B CA 1
ATOM 2884 C C . GLU B 1 101 ? 9.117 -30.656 -28.266 1 89.25 101 GLU B C 1
ATOM 2886 O O . GLU B 1 101 ? 10.078 -29.875 -28.297 1 89.25 101 GLU B O 1
ATOM 2891 N N . SER B 1 102 ? 7.887 -30.344 -28.594 1 93.94 102 SER B N 1
ATOM 2892 C CA . SER B 1 102 ? 7.664 -28.953 -28.984 1 93.94 102 SER B CA 1
ATOM 2893 C C . SER B 1 102 ? 6.301 -28.469 -28.5 1 93.94 102 SER B C 1
ATOM 2895 O O . SER B 1 102 ? 5.383 -29.266 -28.297 1 93.94 102 SER B O 1
ATOM 2897 N N . LEU B 1 103 ? 6.238 -27.203 -28.281 1 95 103 LEU B N 1
ATOM 2898 C CA . LEU B 1 103 ? 5 -26.5 -27.969 1 95 103 LEU B CA 1
ATOM 2899 C C . LEU B 1 103 ? 4.684 -25.438 -29.031 1 95 103 LEU B C 1
ATOM 2901 O O . LEU B 1 103 ? 5.594 -24.875 -29.641 1 95 103 LEU B O 1
ATOM 2905 N N . MET B 1 104 ? 3.42 -25.219 -29.203 1 94.38 104 MET B N 1
ATOM 2906 C CA . MET B 1 104 ? 3.021 -24.219 -30.188 1 94.38 104 MET B CA 1
ATOM 2907 C C . MET B 1 104 ? 2.543 -22.938 -29.516 1 94.38 104 MET B C 1
ATOM 2909 O O . MET B 1 104 ? 1.629 -22.984 -28.688 1 94.38 104 MET B O 1
ATOM 2913 N N . ILE B 1 105 ? 3.16 -21.891 -29.781 1 93.94 105 ILE B N 1
ATOM 2914 C CA . ILE B 1 105 ? 2.707 -20.562 -29.375 1 93.94 105 ILE B CA 1
ATOM 2915 C C . ILE B 1 105 ? 2.367 -19.719 -30.594 1 93.94 105 ILE B C 1
ATOM 2917 O O . ILE B 1 105 ? 3.244 -19.422 -31.406 1 93.94 105 ILE B O 1
ATOM 2921 N N . TYR B 1 106 ? 1.076 -19.469 -30.594 1 91.12 106 TYR B N 1
ATOM 2922 C CA . TYR B 1 106 ? 0.565 -18.875 -31.828 1 91.12 106 TYR B CA 1
ATOM 2923 C C . TYR B 1 106 ? 0.908 -19.75 -33.031 1 91.12 106 TYR B C 1
ATOM 2925 O O . TYR B 1 106 ? 0.505 -20.906 -33.094 1 91.12 106 TYR B O 1
ATOM 2933 N N . ASP B 1 107 ? 1.599 -19.297 -33.969 1 92.12 107 ASP B N 1
ATOM 2934 C CA . ASP B 1 107 ? 1.914 -20.062 -35.188 1 92.12 107 ASP B CA 1
ATOM 2935 C C . ASP B 1 107 ? 3.4 -20.422 -35.219 1 92.12 107 ASP B C 1
ATOM 2937 O O . ASP B 1 107 ? 3.965 -20.578 -36.312 1 92.12 107 ASP B O 1
ATOM 2941 N N . THR B 1 108 ? 3.93 -20.484 -34.125 1 96.56 108 THR B N 1
ATOM 2942 C CA . THR B 1 108 ? 5.363 -20.766 -34.062 1 96.56 108 THR B CA 1
ATOM 2943 C C . THR B 1 108 ? 5.656 -21.922 -33.094 1 96.56 108 THR B C 1
ATOM 2945 O O . THR B 1 108 ? 5.145 -21.953 -31.984 1 96.56 108 THR B O 1
ATOM 2948 N N . ALA B 1 109 ? 6.492 -22.812 -33.531 1 96.81 109 ALA B N 1
ATOM 2949 C CA . ALA B 1 109 ? 6.902 -23.953 -32.719 1 96.81 109 ALA B CA 1
ATOM 2950 C C . ALA B 1 109 ? 8.023 -23.547 -31.75 1 96.81 109 ALA B C 1
ATOM 2952 O O . ALA B 1 109 ? 8.953 -22.844 -32.125 1 96.81 109 ALA B O 1
ATOM 2953 N N . PHE B 1 110 ? 7.926 -23.922 -30.547 1 97.5 110 PHE B N 1
ATOM 2954 C CA . PHE B 1 110 ? 8.953 -23.781 -29.516 1 97.5 110 PHE B CA 1
ATOM 2955 C C . PHE B 1 110 ? 9.508 -25.141 -29.125 1 97.5 110 PHE B C 1
ATOM 2957 O O . PHE B 1 110 ? 8.797 -25.969 -28.547 1 97.5 110 PHE B O 1
ATOM 2964 N N . LYS B 1 111 ? 10.703 -25.391 -29.359 1 97.31 111 LYS B N 1
ATOM 2965 C CA . LYS B 1 111 ? 11.336 -26.656 -29.031 1 97.31 111 LYS B CA 1
ATOM 2966 C C . LYS B 1 111 ? 11.711 -26.703 -27.547 1 97.31 111 LYS B C 1
ATOM 2968 O O . LYS B 1 111 ? 12.352 -25.781 -27.031 1 97.31 111 LYS B O 1
ATOM 2973 N N . VAL B 1 112 ? 11.32 -27.766 -26.906 1 97.06 112 VAL B N 1
ATOM 2974 C CA . VAL B 1 112 ? 11.641 -27.938 -25.5 1 97.06 112 VAL B CA 1
ATOM 2975 C C . VAL B 1 112 ? 13.094 -28.391 -25.344 1 97.06 112 VAL B C 1
ATOM 2977 O O . VAL B 1 112 ? 13.469 -29.453 -25.844 1 97.06 112 VAL B O 1
ATOM 2980 N N . SER B 1 113 ? 13.828 -27.547 -24.719 1 96.06 113 SER B N 1
ATOM 2981 C CA . SER B 1 113 ? 15.25 -27.844 -24.547 1 96.06 113 SER B CA 1
ATOM 2982 C C . SER B 1 113 ? 15.492 -28.594 -23.25 1 96.06 113 SER B C 1
ATOM 2984 O O . SER B 1 113 ? 16.344 -29.484 -23.188 1 96.06 113 SER B O 1
ATOM 2986 N N . SER B 1 114 ? 14.828 -28.234 -22.219 1 95.56 114 SER B N 1
ATOM 2987 C CA . SER B 1 114 ? 14.984 -28.922 -20.938 1 95.56 114 SER B CA 1
ATOM 2988 C C . SER B 1 114 ? 13.734 -28.781 -20.078 1 95.56 114 SER B C 1
ATOM 2990 O O . SER B 1 114 ? 12.969 -27.828 -20.234 1 95.56 114 SER B O 1
ATOM 2992 N N . LEU B 1 115 ? 13.539 -29.734 -19.266 1 95.69 115 LEU B N 1
ATOM 2993 C CA . LEU B 1 115 ? 12.469 -29.766 -18.266 1 95.69 115 LEU B CA 1
ATOM 2994 C C . LEU B 1 115 ? 13.031 -30.016 -16.875 1 95.69 115 LEU B C 1
ATOM 2996 O O . LEU B 1 115 ? 13.68 -31.047 -16.625 1 95.69 115 LEU B O 1
ATOM 3000 N N . THR B 1 116 ? 12.875 -29.016 -16.031 1 96.56 116 THR B N 1
ATOM 3001 C CA . THR B 1 116 ? 13.289 -29.188 -14.641 1 96.56 116 THR B CA 1
ATOM 3002 C C . THR B 1 116 ? 12.086 -29.406 -13.734 1 96.56 116 THR B C 1
ATOM 3004 O O . THR B 1 116 ? 11.125 -28.641 -13.758 1 96.56 116 THR B O 1
ATOM 3007 N N . ILE B 1 117 ? 12.125 -30.484 -13 1 95.06 117 ILE B N 1
ATOM 3008 C CA . ILE B 1 117 ? 11.031 -30.844 -12.102 1 95.06 117 ILE B CA 1
ATOM 3009 C C . ILE B 1 117 ? 11.469 -30.656 -10.648 1 95.06 117 ILE B C 1
ATOM 3011 O O . ILE B 1 117 ? 12.508 -31.172 -10.234 1 95.06 117 ILE B O 1
ATOM 3015 N N . LYS B 1 118 ? 10.75 -29.859 -9.961 1 94.31 118 LYS B N 1
ATOM 3016 C CA . LYS B 1 118 ? 10.992 -29.641 -8.539 1 94.31 118 LYS B CA 1
ATOM 3017 C C . LYS B 1 118 ? 9.75 -29.938 -7.711 1 94.31 118 LYS B C 1
ATOM 3019 O O . LYS B 1 118 ? 8.633 -29.625 -8.133 1 94.31 118 LYS B O 1
ATOM 3024 N N . SER B 1 119 ? 9.961 -30.578 -6.645 1 91.31 119 SER B N 1
ATOM 3025 C CA . SER B 1 119 ? 8.883 -30.828 -5.695 1 91.31 119 SER B CA 1
ATOM 3026 C C . SER B 1 119 ? 9.141 -30.109 -4.371 1 91.31 119 SER B C 1
ATOM 3028 O O . SER B 1 119 ? 10.289 -29.953 -3.961 1 91.31 119 SER B O 1
ATOM 3030 N N . GLU B 1 120 ? 8.141 -29.625 -3.844 1 89.88 120 GLU B N 1
ATOM 3031 C CA . GLU B 1 120 ? 8.266 -28.938 -2.562 1 89.88 120 GLU B CA 1
ATOM 3032 C C . GLU B 1 120 ? 7.527 -29.703 -1.459 1 89.88 120 GLU B C 1
ATOM 3034 O O . GLU B 1 120 ? 6.395 -30.141 -1.654 1 89.88 120 GLU B O 1
ATOM 3039 N N . ASP B 1 121 ? 8.281 -29.828 -0.347 1 84.31 121 ASP B N 1
ATOM 3040 C CA . ASP B 1 121 ? 7.719 -30.375 0.879 1 84.31 121 ASP B CA 1
ATOM 3041 C C . ASP B 1 121 ? 7.441 -29.281 1.9 1 84.31 121 ASP B C 1
ATOM 3043 O O . ASP B 1 121 ? 8.367 -28.688 2.451 1 84.31 121 ASP B O 1
ATOM 3047 N N . PHE B 1 122 ? 6.234 -29.078 2.26 1 90 122 PHE B N 1
ATOM 3048 C CA . PHE B 1 122 ? 5.836 -27.969 3.111 1 90 122 PHE B CA 1
ATOM 3049 C C . PHE B 1 122 ? 5.984 -28.328 4.582 1 90 122 PHE B C 1
ATOM 3051 O O . PHE B 1 122 ? 5.66 -27.531 5.461 1 90 122 PHE B O 1
ATOM 3058 N N . THR B 1 123 ? 6.492 -29.531 4.91 1 85.81 123 THR B N 1
ATOM 3059 C CA . THR B 1 123 ? 6.711 -29.938 6.293 1 85.81 123 THR B CA 1
ATOM 3060 C C . THR B 1 123 ? 8.008 -29.344 6.836 1 85.81 123 THR B C 1
ATOM 3062 O O . THR B 1 123 ? 8.234 -29.344 8.047 1 85.81 123 THR B O 1
ATOM 3065 N N . LYS B 1 124 ? 8.828 -28.781 6.062 1 87.56 124 LYS B N 1
ATOM 3066 C CA . LYS B 1 124 ? 10.141 -28.281 6.477 1 87.56 124 LYS B CA 1
ATOM 3067 C C . LYS B 1 124 ? 10.219 -26.766 6.336 1 87.56 124 LYS B C 1
ATOM 3069 O O . LYS B 1 124 ? 11.312 -26.219 6.184 1 87.56 124 LYS B O 1
ATOM 3074 N N . VAL B 1 125 ? 9.133 -26.141 6.512 1 90.38 125 VAL B N 1
ATOM 3075 C CA . VAL B 1 125 ? 9.156 -24.703 6.32 1 90.38 125 VAL B CA 1
ATOM 3076 C C . VAL B 1 125 ? 9.805 -24.031 7.527 1 90.38 125 VAL B C 1
ATOM 3078 O O . VAL B 1 125 ? 9.641 -24.469 8.664 1 90.38 125 VAL B O 1
ATOM 3081 N N . GLN B 1 126 ? 10.523 -23.016 7.254 1 88.44 126 GLN B N 1
ATOM 3082 C CA . GLN B 1 126 ? 11.188 -22.25 8.305 1 88.44 126 GLN B CA 1
ATOM 3083 C C . GLN B 1 126 ? 10.18 -21.469 9.133 1 88.44 126 GLN B C 1
ATOM 3085 O O . GLN B 1 126 ? 9.242 -20.875 8.594 1 88.44 126 GLN B O 1
ATOM 3090 N N . ASP B 1 127 ? 10.336 -21.594 10.383 1 90 127 ASP B N 1
ATOM 3091 C CA . ASP B 1 127 ? 9.516 -20.812 11.305 1 90 127 ASP B CA 1
ATOM 3092 C C . ASP B 1 127 ? 10.109 -19.422 11.523 1 90 127 ASP B C 1
ATOM 3094 O O . ASP B 1 127 ? 11.156 -19.281 12.164 1 90 127 ASP B O 1
ATOM 3098 N N . SER B 1 128 ? 9.5 -18.422 10.969 1 93.75 128 SER B N 1
ATOM 3099 C CA . SER B 1 128 ? 10 -17.062 11.078 1 93.75 128 SER B CA 1
ATOM 3100 C C . SER B 1 128 ? 8.906 -16.109 11.531 1 93.75 128 SER B C 1
ATOM 3102 O O . SER B 1 128 ? 7.734 -16.281 11.18 1 93.75 128 SER B O 1
ATOM 3104 N N . LYS B 1 129 ? 9.289 -15.117 12.32 1 95.25 129 LYS B N 1
ATOM 3105 C CA . LYS B 1 129 ? 8.359 -14.086 12.758 1 95.25 129 LYS B CA 1
ATOM 3106 C C . LYS B 1 129 ? 8.414 -12.875 11.828 1 95.25 129 LYS B C 1
ATOM 3108 O O . LYS B 1 129 ? 7.582 -11.969 11.93 1 95.25 129 LYS B O 1
ATOM 3113 N N . LEU B 1 130 ? 9.414 -12.836 10.992 1 96 130 LEU B N 1
ATOM 3114 C CA . LEU B 1 130 ? 9.578 -11.789 9.992 1 96 130 LEU B CA 1
ATOM 3115 C C . LEU B 1 130 ? 9.938 -12.391 8.633 1 96 130 LEU B C 1
ATOM 3117 O O . LEU B 1 130 ? 10.875 -13.18 8.531 1 96 130 LEU B O 1
ATOM 3121 N N . PHE B 1 131 ? 9.195 -12.07 7.613 1 97.62 131 PHE B N 1
ATOM 3122 C CA . PHE B 1 131 ? 9.484 -12.555 6.27 1 97.62 131 PHE B CA 1
ATOM 3123 C C . PHE B 1 131 ? 8.984 -11.578 5.215 1 97.62 131 PHE B C 1
ATOM 3125 O O . PHE B 1 131 ? 8.195 -10.68 5.523 1 97.62 131 PHE B O 1
ATOM 3132 N N . ARG B 1 132 ? 9.5 -11.734 4.074 1 98.25 132 ARG B N 1
ATOM 3133 C CA . ARG B 1 132 ? 9.18 -10.82 2.98 1 98.25 132 ARG B CA 1
ATOM 3134 C C . ARG B 1 132 ? 8.656 -11.586 1.768 1 98.25 132 ARG B C 1
ATOM 3136 O O . ARG B 1 132 ? 9.172 -12.656 1.433 1 98.25 132 ARG B O 1
ATOM 3143 N N . LEU B 1 133 ? 7.59 -11.125 1.186 1 98.69 133 LEU B N 1
ATOM 3144 C CA . LEU B 1 133 ? 7.141 -11.586 -0.123 1 98.69 133 LEU B CA 1
ATOM 3145 C C . LEU B 1 133 ? 7.52 -10.594 -1.212 1 98.69 133 LEU B C 1
ATOM 3147 O O . LEU B 1 133 ? 7.242 -9.398 -1.09 1 98.69 133 LEU B O 1
ATOM 3151 N N . TYR B 1 134 ? 8.195 -11.031 -2.197 1 98.88 134 TYR B N 1
ATOM 3152 C CA . TYR B 1 134 ? 8.508 -10.258 -3.393 1 98.88 134 TYR B CA 1
ATOM 3153 C C . TYR B 1 134 ? 7.516 -10.547 -4.508 1 98.88 134 TYR B C 1
ATOM 3155 O O . TYR B 1 134 ? 7.504 -11.641 -5.074 1 98.88 134 TYR B O 1
ATOM 3163 N N . PHE B 1 135 ? 6.707 -9.609 -4.789 1 98.81 135 PHE B N 1
ATOM 3164 C CA . PHE B 1 135 ? 5.727 -9.742 -5.859 1 98.81 135 PHE B CA 1
ATOM 3165 C C . PHE B 1 135 ? 6.359 -9.438 -7.211 1 98.81 135 PHE B C 1
ATOM 3167 O O . PHE B 1 135 ? 6.508 -8.266 -7.578 1 98.81 135 PHE B O 1
ATOM 3174 N N . GLU B 1 136 ? 6.535 -10.43 -7.984 1 98.38 136 GLU B N 1
ATOM 3175 C CA . GLU B 1 136 ? 7.332 -10.32 -9.203 1 98.38 136 GLU B CA 1
ATOM 3176 C C . GLU B 1 136 ? 6.465 -9.938 -10.398 1 98.38 136 GLU B C 1
ATOM 3178 O O . GLU B 1 136 ? 6.957 -9.352 -11.367 1 98.38 136 GLU B O 1
ATOM 3183 N N . THR B 1 137 ? 5.27 -10.336 -10.414 1 98.19 137 THR B N 1
ATOM 3184 C CA . THR B 1 137 ? 4.32 -9.992 -11.469 1 98.19 137 THR B CA 1
ATOM 3185 C C . THR B 1 137 ? 3.119 -9.25 -10.898 1 98.19 137 THR B C 1
ATOM 3187 O O . THR B 1 137 ? 2.898 -9.258 -9.68 1 98.19 137 THR B O 1
ATOM 3190 N N . PRO B 1 138 ? 2.42 -8.523 -11.766 1 97.31 138 PRO B N 1
ATOM 3191 C CA . PRO B 1 138 ? 1.269 -7.781 -11.25 1 97.31 138 PRO B CA 1
ATOM 3192 C C . PRO B 1 138 ? 0.332 -8.648 -10.414 1 97.31 138 PRO B C 1
ATOM 3194 O O . PRO B 1 138 ? -0.061 -9.734 -10.852 1 97.31 138 PRO B O 1
ATOM 3197 N N . THR B 1 139 ? 0.024 -8.133 -9.234 1 98.19 139 THR B N 1
ATOM 3198 C CA . THR B 1 139 ? -0.827 -8.844 -8.289 1 98.19 139 THR B CA 1
ATOM 3199 C C . THR B 1 139 ? -2.068 -8.023 -7.953 1 98.19 139 THR B C 1
ATOM 3201 O O . THR B 1 139 ? -1.982 -6.809 -7.762 1 98.19 139 THR B O 1
ATOM 3204 N N . HIS B 1 140 ? -3.137 -8.57 -7.98 1 95.19 140 HIS B N 1
ATOM 3205 C CA . HIS B 1 140 ? -4.375 -7.941 -7.539 1 95.19 140 HIS B CA 1
ATOM 3206 C C . HIS B 1 140 ? -5.242 -8.922 -6.746 1 95.19 140 HIS B C 1
ATOM 3208 O O . HIS B 1 140 ? -5.273 -10.117 -7.051 1 95.19 140 HIS B O 1
ATOM 3214 N N . LEU B 1 141 ? -5.852 -8.414 -5.715 1 95.56 141 LEU B N 1
ATOM 3215 C CA . LEU B 1 141 ? -6.559 -9.242 -4.746 1 95.56 141 LEU B CA 1
ATOM 3216 C C . LEU B 1 141 ? -8.055 -8.938 -4.754 1 95.56 141 LEU B C 1
ATOM 3218 O O . LEU B 1 141 ? -8.453 -7.793 -5 1 95.56 141 LEU B O 1
ATOM 3222 N N . ALA B 1 142 ? -8.75 -9.977 -4.535 1 89.12 142 ALA B N 1
ATOM 3223 C CA . ALA B 1 142 ? -10.188 -9.766 -4.438 1 89.12 142 ALA B CA 1
ATOM 3224 C C . ALA B 1 142 ? -10.555 -9.086 -3.123 1 89.12 142 ALA B C 1
ATOM 3226 O O . ALA B 1 142 ? -9.945 -9.352 -2.086 1 89.12 142 ALA B O 1
ATOM 3227 N N . LYS B 1 143 ? -11.453 -8.133 -3.203 1 84.81 143 LYS B N 1
ATOM 3228 C CA . LYS B 1 143 ? -12.047 -7.527 -2.016 1 84.81 143 LYS B CA 1
ATOM 3229 C C . LYS B 1 143 ? -13.5 -7.969 -1.841 1 84.81 143 LYS B C 1
ATOM 3231 O O . LYS B 1 143 ? -14.359 -7.633 -2.66 1 84.81 143 LYS B O 1
ATOM 3236 N N . ILE B 1 144 ? -13.711 -8.75 -0.852 1 77.31 144 ILE B N 1
ATOM 3237 C CA . ILE B 1 144 ? -15.031 -9.328 -0.65 1 77.31 144 ILE B CA 1
ATOM 3238 C C . ILE B 1 144 ? -16.078 -8.219 -0.557 1 77.31 144 ILE B C 1
ATOM 3240 O O . ILE B 1 144 ? -15.898 -7.258 0.196 1 77.31 144 ILE B O 1
ATOM 3244 N N . GLY B 1 145 ? -17.125 -8.367 -1.33 1 81 145 GLY B N 1
ATOM 3245 C CA . GLY B 1 145 ? -18.234 -7.422 -1.295 1 81 145 GLY B CA 1
ATOM 3246 C C . GLY B 1 145 ? -17.938 -6.133 -2.043 1 81 145 GLY B C 1
ATOM 3247 O O . GLY B 1 145 ? -18.688 -5.164 -1.933 1 81 145 GLY B O 1
ATOM 3248 N N . SER B 1 146 ? -16.844 -6.094 -2.68 1 85.69 146 SER B N 1
ATOM 3249 C CA . SER B 1 146 ? -16.453 -4.887 -3.406 1 85.69 146 SER B CA 1
ATOM 3250 C C . SER B 1 146 ? -16.266 -5.172 -4.891 1 85.69 146 SER B C 1
ATOM 3252 O O . SER B 1 146 ? -15.781 -6.246 -5.262 1 85.69 146 SER B O 1
ATOM 3254 N N . LYS B 1 147 ? -16.688 -4.273 -5.684 1 86.44 147 LYS B N 1
ATOM 3255 C CA . LYS B 1 147 ? -16.438 -4.383 -7.121 1 86.44 147 LYS B CA 1
ATOM 3256 C C . LYS B 1 147 ? -15 -4.02 -7.465 1 86.44 147 LYS B C 1
ATOM 3258 O O . LYS B 1 147 ? -14.547 -4.254 -8.586 1 86.44 147 LYS B O 1
ATOM 3263 N N . PHE B 1 148 ? -14.336 -3.428 -6.496 1 88.31 148 PHE B N 1
ATOM 3264 C CA . PHE B 1 148 ? -12.961 -3.006 -6.723 1 88.31 148 PHE B CA 1
ATOM 3265 C C . PHE B 1 148 ? -11.984 -4.074 -6.246 1 88.31 148 PHE B C 1
ATOM 3267 O O . PHE B 1 148 ? -12.242 -4.766 -5.258 1 88.31 148 PHE B O 1
ATOM 3274 N N . ASP B 1 149 ? -10.836 -4.125 -6.973 1 89.81 149 ASP B N 1
ATOM 3275 C CA . ASP B 1 149 ? -9.75 -4.984 -6.504 1 89.81 149 ASP B CA 1
ATOM 3276 C C . ASP B 1 149 ? -9.008 -4.344 -5.332 1 89.81 149 ASP B C 1
ATOM 3278 O O . ASP B 1 149 ? -9.008 -3.121 -5.184 1 89.81 149 ASP B O 1
ATOM 3282 N N . GLN B 1 150 ? -8.516 -5.184 -4.496 1 92.81 150 GLN B N 1
ATOM 3283 C CA . GLN B 1 150 ? -7.594 -4.75 -3.455 1 92.81 150 GLN B CA 1
ATOM 3284 C C . GLN B 1 150 ? -6.156 -4.727 -3.973 1 92.81 150 GLN B C 1
ATOM 3286 O O . GLN B 1 150 ? -5.688 -5.703 -4.555 1 92.81 150 GLN B O 1
ATOM 3291 N N . VAL B 1 151 ? -5.488 -3.592 -3.762 1 95.19 151 VAL B N 1
ATOM 3292 C CA . VAL B 1 151 ? -4.168 -3.457 -4.371 1 95.19 151 VAL B CA 1
ATOM 3293 C C . VAL B 1 151 ? -3.105 -3.336 -3.283 1 95.19 151 VAL B C 1
ATOM 3295 O O . VAL B 1 151 ? -1.929 -3.109 -3.576 1 95.19 151 VAL B O 1
ATOM 3298 N N . PHE B 1 152 ? -3.479 -3.428 -2.059 1 97.56 152 PHE B N 1
ATOM 3299 C CA . PHE B 1 152 ? -2.525 -3.469 -0.958 1 97.56 152 PHE B CA 1
ATOM 3300 C C . PHE B 1 152 ? -2.473 -4.859 -0.339 1 97.56 152 PHE B C 1
ATOM 3302 O O . PHE B 1 152 ? -3.508 -5.43 0.015 1 97.56 152 PHE B O 1
ATOM 3309 N N . PRO B 1 153 ? -1.296 -5.391 -0.195 1 97.94 153 PRO B N 1
ATOM 3310 C CA . PRO B 1 153 ? -1.173 -6.75 0.334 1 97.94 153 PRO B CA 1
ATOM 3311 C C . PRO B 1 153 ? -1.231 -6.797 1.859 1 97.94 153 PRO B C 1
ATOM 3313 O O . PRO B 1 153 ? -0.289 -7.266 2.504 1 97.94 153 PRO B O 1
ATOM 3316 N N . GLU B 1 154 ? -2.354 -6.457 2.383 1 96.19 154 GLU B N 1
ATOM 3317 C CA . GLU B 1 154 ? -2.596 -6.637 3.811 1 96.19 154 GLU B CA 1
ATOM 3318 C C . GLU B 1 154 ? -2.588 -8.117 4.188 1 96.19 154 GLU B C 1
ATOM 3320 O O . GLU B 1 154 ? -2.998 -8.969 3.396 1 96.19 154 GLU B O 1
ATOM 3325 N N . PRO B 1 155 ? -2.215 -8.359 5.457 1 96.62 155 PRO B N 1
ATOM 3326 C CA . PRO B 1 155 ? -2.219 -9.766 5.859 1 96.62 155 PRO B CA 1
ATOM 3327 C C . PRO B 1 155 ? -3.562 -10.445 5.613 1 96.62 155 PRO B C 1
ATOM 3329 O O . PRO B 1 155 ? -3.609 -11.547 5.055 1 96.62 155 PRO B O 1
ATOM 3332 N N . LEU B 1 156 ? -4.676 -9.812 5.918 1 94.81 156 LEU B N 1
ATOM 3333 C CA . LEU B 1 156 ? -6.008 -10.398 5.84 1 94.81 156 LEU B CA 1
ATOM 3334 C C . LEU B 1 156 ? -6.449 -10.555 4.387 1 94.81 156 LEU B C 1
ATOM 3336 O O . LEU B 1 156 ? -7.402 -11.281 4.098 1 94.81 156 LEU B O 1
ATOM 3340 N N . SER B 1 157 ? -5.781 -9.859 3.533 1 95.25 157 SER B N 1
ATOM 3341 C CA . SER B 1 157 ? -6.133 -9.977 2.123 1 95.25 157 SER B CA 1
ATOM 3342 C C . SER B 1 157 ? -5.281 -11.039 1.429 1 95.25 157 SER B C 1
ATOM 3344 O O . SER B 1 157 ? -5.617 -11.484 0.331 1 95.25 157 SER B O 1
ATOM 3346 N N . VAL B 1 158 ? -4.215 -11.484 2.01 1 97.81 158 VAL B N 1
ATOM 3347 C CA . VAL B 1 158 ? -3.264 -12.375 1.352 1 97.81 158 VAL B CA 1
ATOM 3348 C C . VAL B 1 158 ? -3.4 -13.789 1.916 1 97.81 158 VAL B C 1
ATOM 3350 O O . VAL B 1 158 ? -3.734 -14.727 1.187 1 97.81 158 VAL B O 1
ATOM 3353 N N . PHE B 1 159 ? -3.318 -13.953 3.201 1 98.06 159 PHE B N 1
ATOM 3354 C CA . PHE B 1 159 ? -3.045 -15.258 3.779 1 98.06 159 PHE B CA 1
ATOM 3355 C C . PHE B 1 159 ? -4.324 -16.078 3.889 1 98.06 159 PHE B C 1
ATOM 3357 O O . PHE B 1 159 ? -4.328 -17.281 3.598 1 98.06 159 PHE B O 1
ATOM 3364 N N . PRO B 1 160 ? -5.422 -15.484 4.293 1 96.12 160 PRO B N 1
ATOM 3365 C CA . PRO B 1 160 ? -6.648 -16.281 4.238 1 96.12 160 PRO B CA 1
ATOM 3366 C C . PRO B 1 160 ? -6.969 -16.781 2.826 1 96.12 160 PRO B C 1
ATOM 3368 O O . PRO B 1 160 ? -7.477 -17.891 2.656 1 96.12 160 PRO B O 1
ATOM 3371 N N . ASN B 1 161 ? -6.723 -15.93 1.834 1 94.62 161 ASN B N 1
ATOM 3372 C CA . ASN B 1 161 ? -6.926 -16.359 0.455 1 94.62 161 ASN B CA 1
ATOM 3373 C C . ASN B 1 161 ? -6.004 -17.516 0.09 1 94.62 161 ASN B C 1
ATOM 3375 O O . ASN B 1 161 ? -6.414 -18.453 -0.612 1 94.62 161 ASN B O 1
ATOM 3379 N N . LEU B 1 162 ? -4.832 -17.422 0.525 1 97.06 162 LEU B N 1
ATOM 3380 C CA . LEU B 1 162 ? -3.896 -18.531 0.314 1 97.06 162 LEU B CA 1
ATOM 3381 C C . LEU B 1 162 ? -4.387 -19.797 1.005 1 97.06 162 LEU B C 1
ATOM 3383 O O . LEU B 1 162 ? -4.25 -20.891 0.462 1 97.06 162 LEU B O 1
ATOM 3387 N N . MET B 1 163 ? -4.93 -19.641 2.184 1 97.25 163 MET B N 1
ATOM 3388 C CA . MET B 1 163 ? -5.441 -20.797 2.906 1 97.25 163 MET B CA 1
ATOM 3389 C C . MET B 1 163 ? -6.602 -21.438 2.15 1 97.25 163 MET B C 1
ATOM 3391 O O . MET B 1 163 ? -6.715 -22.672 2.104 1 97.25 163 MET B O 1
ATOM 3395 N N . ARG B 1 164 ? -7.426 -20.672 1.609 1 94.56 164 ARG B N 1
ATOM 3396 C CA . ARG B 1 164 ? -8.523 -21.203 0.803 1 94.56 164 ARG B CA 1
ATOM 3397 C C . ARG B 1 164 ? -7.988 -22 -0.385 1 94.56 164 ARG B C 1
ATOM 3399 O O . ARG B 1 164 ? -8.484 -23.094 -0.682 1 94.56 164 ARG B O 1
ATOM 3406 N N . ALA B 1 165 ? -7.055 -21.406 -1.059 1 93.81 165 ALA B N 1
ATOM 3407 C CA . ALA B 1 165 ? -6.43 -22.109 -2.176 1 93.81 165 ALA B CA 1
ATOM 3408 C C . ALA B 1 165 ? -5.805 -23.422 -1.714 1 93.81 165 ALA B C 1
ATOM 3410 O O . ALA B 1 165 ? -5.957 -24.453 -2.371 1 93.81 165 ALA B O 1
ATOM 3411 N N . TRP B 1 166 ? -5.125 -23.344 -0.598 1 95.31 166 TRP B N 1
ATOM 3412 C CA . TRP B 1 166 ? -4.52 -24.531 -0.013 1 95.31 166 TRP B CA 1
ATOM 3413 C C . TRP B 1 166 ? -5.574 -25.609 0.25 1 95.31 166 TRP B C 1
ATOM 3415 O O . TRP B 1 166 ? -5.426 -26.75 -0.185 1 95.31 166 TRP B O 1
ATOM 3425 N N . ASP B 1 167 ? -6.633 -25.234 0.894 1 94.75 167 ASP B N 1
ATOM 3426 C CA . ASP B 1 167 ? -7.676 -26.188 1.285 1 94.75 167 ASP B CA 1
ATOM 3427 C C . ASP B 1 167 ? -8.383 -26.75 0.06 1 94.75 167 ASP B C 1
ATOM 3429 O O . ASP B 1 167 ? -8.938 -27.859 0.116 1 94.75 167 ASP B O 1
ATOM 3433 N N . SER B 1 168 ? -8.336 -26.047 -0.988 1 91 168 SER B N 1
ATOM 3434 C CA . SER B 1 168 ? -8.977 -26.516 -2.213 1 91 168 SER B CA 1
ATOM 3435 C C . SER B 1 168 ? -8.094 -27.5 -2.953 1 91 168 SER B C 1
ATOM 3437 O O . SER B 1 168 ? -8.594 -28.406 -3.637 1 91 168 SER B O 1
ATOM 3439 N N . CYS B 1 169 ? -6.789 -27.391 -2.797 1 88.81 169 CYS B N 1
ATOM 3440 C CA . CYS B 1 169 ? -5.91 -28.094 -3.727 1 88.81 169 CYS B CA 1
ATOM 3441 C C . CYS B 1 169 ? -5.09 -29.156 -3.006 1 88.81 169 CYS B C 1
ATOM 3443 O O . CYS B 1 169 ? -4.676 -30.141 -3.615 1 88.81 169 CYS B O 1
ATOM 3445 N N . MET B 1 170 ? -4.859 -28.859 -1.75 1 89.44 170 MET B N 1
ATOM 3446 C CA . MET B 1 170 ? -3.941 -29.734 -1.026 1 89.44 170 MET B CA 1
ATOM 3447 C C . MET B 1 170 ? -4.695 -30.875 -0.345 1 89.44 170 MET B C 1
ATOM 3449 O O . MET B 1 170 ? -5.84 -30.703 0.072 1 89.44 170 MET B O 1
ATOM 3453 N N . PRO B 1 171 ? -4.039 -32.031 -0.209 1 87.81 171 PRO B N 1
ATOM 3454 C CA . PRO B 1 171 ? -4.695 -33.156 0.461 1 87.81 171 PRO B CA 1
ATOM 3455 C C . PRO B 1 171 ? -4.977 -32.875 1.936 1 87.81 171 PRO B C 1
ATOM 3457 O O . PRO B 1 171 ? -6.055 -33.219 2.436 1 87.81 171 PRO B O 1
ATOM 3460 N N . GLU B 1 172 ? -3.975 -32.344 2.588 1 90.31 172 GLU B N 1
ATOM 3461 C CA . GLU B 1 172 ? -4.176 -31.969 3.979 1 90.31 172 GLU B CA 1
ATOM 3462 C C . GLU B 1 172 ? -4.84 -30.594 4.074 1 90.31 172 GLU B C 1
ATOM 3464 O O . GLU B 1 172 ? -4.254 -29.578 3.674 1 90.31 172 GLU B O 1
ATOM 3469 N N . LYS B 1 173 ? -6.035 -30.609 4.699 1 94.69 173 LYS B N 1
ATOM 3470 C CA . LYS B 1 173 ? -6.797 -29.375 4.762 1 94.69 173 LYS B CA 1
ATOM 3471 C C . LYS B 1 173 ? -6.789 -28.797 6.176 1 94.69 173 LYS B C 1
ATOM 3473 O O . LYS B 1 173 ? -6.758 -29.531 7.156 1 94.69 173 LYS B O 1
ATOM 3478 N N . PHE B 1 174 ? -6.785 -27.484 6.258 1 95.69 174 PHE B N 1
ATOM 3479 C CA . PHE B 1 174 ? -6.926 -26.828 7.551 1 95.69 174 PHE B CA 1
ATOM 3480 C C . PHE B 1 174 ? -8.383 -26.844 8.008 1 95.69 174 PHE B C 1
ATOM 3482 O O . PHE B 1 174 ? -8.672 -27.156 9.164 1 95.69 174 PHE B O 1
ATOM 3489 N N . GLY B 1 175 ? -9.266 -26.516 7.047 1 95.88 175 GLY B N 1
ATOM 3490 C CA . GLY B 1 175 ? -10.688 -26.578 7.348 1 95.88 175 GLY B CA 1
ATOM 3491 C C . GLY B 1 175 ? -11.273 -25.25 7.773 1 95.88 175 GLY B C 1
ATOM 3492 O O . GLY B 1 175 ? -10.539 -24.328 8.109 1 95.88 175 GLY B O 1
ATOM 3493 N N . LYS B 1 176 ? -12.578 -25.25 7.77 1 95.81 176 LYS B N 1
ATOM 3494 C CA . LYS B 1 176 ? -13.336 -24.016 7.965 1 95.81 176 LYS B CA 1
ATOM 3495 C C . LYS B 1 176 ? -13.148 -23.469 9.375 1 95.81 176 LYS B C 1
ATOM 3497 O O . LYS B 1 176 ? -13.039 -22.266 9.578 1 95.81 176 LYS B O 1
ATOM 3502 N N . LYS B 1 177 ? -13.18 -24.297 10.367 1 96.25 177 LYS B N 1
ATOM 3503 C CA . LYS B 1 177 ? -13.039 -23.875 11.758 1 96.25 177 LYS B CA 1
ATOM 3504 C C . LYS B 1 177 ? -11.695 -23.203 11.992 1 96.25 177 LYS B C 1
ATOM 3506 O O . LYS B 1 177 ? -11.625 -22.141 12.609 1 96.25 177 LYS B O 1
ATOM 3511 N N . VAL B 1 178 ? -10.648 -23.844 11.453 1 96.94 178 VAL B N 1
ATOM 3512 C CA . VAL B 1 178 ? -9.305 -23.281 11.594 1 96.94 178 VAL B CA 1
ATOM 3513 C C . VAL B 1 178 ? -9.203 -21.969 10.828 1 96.94 178 VAL B C 1
ATOM 3515 O O . VAL B 1 178 ? -8.586 -21.016 11.305 1 96.94 178 VAL B O 1
ATOM 3518 N N . PHE B 1 179 ? -9.898 -21.891 9.703 1 97.62 179 PHE B N 1
ATOM 3519 C CA . PHE B 1 179 ? -9.891 -20.703 8.859 1 97.62 179 PHE B CA 1
ATOM 3520 C C . PHE B 1 179 ? -10.391 -19.484 9.625 1 97.62 179 PHE B C 1
ATOM 3522 O O . PHE B 1 179 ? -9.734 -18.438 9.633 1 97.62 179 PHE B O 1
ATOM 3529 N N . GLU B 1 180 ? -11.477 -19.641 10.297 1 97.44 180 GLU B N 1
ATOM 3530 C CA . GLU B 1 180 ? -12.078 -18.516 11.016 1 97.44 180 GLU B CA 1
ATOM 3531 C C . GLU B 1 180 ? -11.203 -18.078 12.18 1 97.44 180 GLU B C 1
ATOM 3533 O O . GLU B 1 180 ? -11 -16.875 12.398 1 97.44 180 GLU B O 1
ATOM 3538 N N . LYS B 1 181 ? -10.703 -19.047 12.906 1 96.56 181 LYS B N 1
ATOM 3539 C CA . LYS B 1 181 ? -9.82 -18.734 14.031 1 96.56 181 LYS B CA 1
ATOM 3540 C C . LYS B 1 181 ? -8.523 -18.094 13.555 1 96.56 181 LYS B C 1
ATOM 3542 O O . LYS B 1 181 ? -7.992 -17.203 14.211 1 96.56 181 LYS B O 1
ATOM 3547 N N . TYR B 1 182 ? -8.109 -18.578 12.438 1 97 182 TYR B N 1
ATOM 3548 C CA . TYR B 1 182 ? -6.875 -18.062 11.859 1 97 182 TYR B CA 1
ATOM 3549 C C . TYR B 1 182 ? -7.035 -16.594 11.445 1 97 182 TYR B C 1
ATOM 3551 O O . TYR B 1 182 ? -6.156 -15.773 11.703 1 97 182 TYR B O 1
ATOM 3559 N N . LYS B 1 183 ? -8.078 -16.281 10.82 1 96.38 183 LYS B N 1
ATOM 3560 C CA . LYS B 1 183 ? -8.367 -14.906 10.406 1 96.38 183 LYS B CA 1
ATOM 3561 C C . LYS B 1 183 ? -8.383 -13.969 11.609 1 96.38 183 LYS B C 1
ATOM 3563 O O . LYS B 1 183 ? -7.812 -12.875 11.555 1 96.38 183 LYS B O 1
ATOM 3568 N N . GLU B 1 184 ? -9.055 -14.383 12.617 1 94.25 184 GLU B N 1
ATOM 3569 C CA . GLU B 1 184 ? -9.133 -13.578 13.828 1 94.25 184 GLU B CA 1
ATOM 3570 C C . GLU B 1 184 ? -7.75 -13.359 14.438 1 94.25 184 GLU B C 1
ATOM 3572 O O . GLU B 1 184 ? -7.414 -12.242 14.844 1 94.25 184 GLU B O 1
ATOM 3577 N N . TRP B 1 185 ? -7.031 -14.43 14.492 1 95.06 185 TRP B N 1
ATOM 3578 C CA . TRP B 1 185 ? -5.68 -14.352 15.031 1 95.06 185 TRP B CA 1
ATOM 3579 C C . TRP B 1 185 ? -4.809 -13.422 14.195 1 95.06 185 TRP B C 1
ATOM 3581 O O . TRP B 1 185 ? -4.07 -12.594 14.742 1 95.06 185 TRP B O 1
ATOM 3591 N N . MET B 1 186 ? -4.879 -13.562 12.922 1 95.12 186 MET B N 1
ATOM 3592 C CA . MET B 1 186 ? -4.078 -12.781 11.984 1 95.12 186 MET B CA 1
ATOM 3593 C C . MET B 1 186 ? -4.336 -11.289 12.156 1 95.12 186 MET B C 1
ATOM 3595 O O . MET B 1 186 ? -3.402 -10.484 12.133 1 95.12 186 MET B O 1
ATOM 3599 N N . GLU B 1 187 ? -5.535 -10.953 12.312 1 92.5 187 GLU B N 1
ATOM 3600 C CA . GLU B 1 187 ? -5.93 -9.555 12.469 1 92.5 187 GLU B CA 1
ATOM 3601 C C . GLU B 1 187 ? -5.215 -8.914 13.656 1 92.5 187 GLU B C 1
ATOM 3603 O O . GLU B 1 187 ? -4.859 -7.734 13.602 1 92.5 187 GLU B O 1
ATOM 3608 N N . LYS B 1 188 ? -4.926 -9.68 14.625 1 92.31 188 LYS B N 1
ATOM 3609 C CA . LYS B 1 188 ? -4.414 -9.141 15.875 1 92.31 188 LYS B CA 1
ATOM 3610 C C . LYS B 1 188 ? -2.9 -9.312 15.977 1 92.31 188 LYS B C 1
ATOM 3612 O O . LYS B 1 188 ? -2.24 -8.625 16.75 1 92.31 188 LYS B O 1
ATOM 3617 N N . ASN B 1 189 ? -2.381 -10.227 15.141 1 94.75 189 ASN B N 1
ATOM 3618 C CA . ASN B 1 189 ? -1.023 -10.648 15.477 1 94.75 189 ASN B CA 1
ATOM 3619 C C . ASN B 1 189 ? -0.071 -10.461 14.297 1 94.75 189 ASN B C 1
ATOM 3621 O O . ASN B 1 189 ? 1.143 -10.617 14.445 1 94.75 189 ASN B O 1
ATOM 3625 N N . VAL B 1 190 ? -0.57 -10.172 13.133 1 95.75 190 VAL B N 1
ATOM 3626 C CA . VAL B 1 190 ? 0.292 -10.039 11.969 1 95.75 190 VAL B CA 1
ATOM 3627 C C . VAL B 1 190 ? 0.134 -8.648 11.359 1 95.75 190 VAL B C 1
ATOM 3629 O O . VAL B 1 190 ? -0.986 -8.156 11.203 1 95.75 190 VAL B O 1
ATOM 3632 N N . THR B 1 191 ? 1.268 -8.016 11.047 1 94.62 191 THR B N 1
ATOM 3633 C CA . THR B 1 191 ? 1.226 -6.664 10.492 1 94.62 191 THR B CA 1
ATOM 3634 C C . THR B 1 191 ? 2.238 -6.512 9.367 1 94.62 191 THR B C 1
ATOM 3636 O O . THR B 1 191 ? 3.117 -7.359 9.195 1 94.62 191 THR B O 1
ATOM 3639 N N . VAL B 1 192 ? 2.018 -5.531 8.531 1 96.31 192 VAL B N 1
ATOM 3640 C CA . VAL B 1 192 ? 3.023 -5.125 7.555 1 96.31 192 VAL B CA 1
ATOM 3641 C C . VAL B 1 192 ? 4.09 -4.266 8.234 1 96.31 192 VAL B C 1
ATOM 3643 O O . VAL B 1 192 ? 3.773 -3.242 8.844 1 96.31 192 VAL B O 1
ATOM 3646 N N . SER B 1 193 ? 5.324 -4.668 8.141 1 95 193 SER B N 1
ATOM 3647 C CA . SER B 1 193 ? 6.387 -3.949 8.836 1 95 193 SER B CA 1
ATOM 3648 C C . SER B 1 193 ? 7.133 -3.018 7.891 1 95 193 SER B C 1
ATOM 3650 O O . SER B 1 193 ? 7.758 -2.049 8.328 1 95 193 SER B O 1
ATOM 3652 N N . ALA B 1 194 ? 7.18 -3.348 6.652 1 97.06 194 ALA B N 1
ATOM 3653 C CA . ALA B 1 194 ? 7.84 -2.537 5.633 1 97.06 194 ALA B CA 1
ATOM 3654 C C . ALA B 1 194 ? 7.398 -2.949 4.23 1 97.06 194 ALA B C 1
ATOM 3656 O O . ALA B 1 194 ? 6.992 -4.094 4.012 1 97.06 194 ALA B O 1
ATOM 3657 N N . TYR B 1 195 ? 7.508 -1.985 3.334 1 98.5 195 TYR B N 1
ATOM 3658 C CA . TYR B 1 195 ? 7.199 -2.365 1.961 1 98.5 195 TYR B CA 1
ATOM 3659 C C . TYR B 1 195 ? 7.77 -1.353 0.974 1 98.5 195 TYR B C 1
ATOM 3661 O O . TYR B 1 195 ? 8.164 -0.253 1.363 1 98.5 195 TYR B O 1
ATOM 3669 N N . ASP B 1 196 ? 7.977 -1.688 -0.235 1 98.81 196 ASP B N 1
ATOM 3670 C CA . ASP B 1 196 ? 8.195 -0.892 -1.439 1 98.81 196 ASP B CA 1
ATOM 3671 C C . ASP B 1 196 ? 7.355 -1.414 -2.604 1 98.81 196 ASP B C 1
ATOM 3673 O O . ASP B 1 196 ? 7.695 -2.428 -3.215 1 98.81 196 ASP B O 1
ATOM 3677 N N . LEU B 1 197 ? 6.25 -0.715 -2.84 1 98.81 197 LEU B N 1
ATOM 3678 C CA . LEU B 1 197 ? 5.25 -1.225 -3.77 1 98.81 197 LEU B CA 1
ATOM 3679 C C . LEU B 1 197 ? 4.836 -0.149 -4.77 1 98.81 197 LEU B C 1
ATOM 3681 O O . LEU B 1 197 ? 4.852 1.042 -4.445 1 98.81 197 LEU B O 1
ATOM 3685 N N . HIS B 1 198 ? 4.488 -0.55 -5.887 1 98.62 198 HIS B N 1
ATOM 3686 C CA . HIS B 1 198 ? 3.914 0.344 -6.887 1 98.62 198 HIS B CA 1
ATOM 3687 C C . HIS B 1 198 ? 2.924 -0.395 -7.781 1 98.62 198 HIS B C 1
ATOM 3689 O O . HIS B 1 198 ? 3.057 -1.603 -7.996 1 98.62 198 HIS B O 1
ATOM 3695 N N . THR B 1 199 ? 1.972 0.299 -8.297 1 97.88 199 THR B N 1
ATOM 3696 C CA . THR B 1 199 ? 0.976 -0.309 -9.172 1 97.88 199 THR B CA 1
ATOM 3697 C C . THR B 1 199 ? 1.385 -0.17 -10.633 1 97.88 199 THR B C 1
ATOM 3699 O O . THR B 1 199 ? 2.225 0.667 -10.969 1 97.88 199 THR B O 1
ATOM 3702 N N . LEU B 1 200 ? 0.912 -1.01 -11.414 1 96.06 200 LEU B N 1
ATOM 3703 C CA . LEU B 1 200 ? 1.048 -0.948 -12.867 1 96.06 200 LEU B CA 1
ATOM 3704 C C . LEU B 1 200 ? -0.206 -1.48 -13.555 1 96.06 200 LEU B C 1
ATOM 3706 O O . LEU B 1 200 ? -0.982 -2.223 -12.953 1 96.06 200 LEU B O 1
ATOM 3710 N N . THR B 1 201 ? -0.404 -1.106 -14.781 1 92.19 201 THR B N 1
ATOM 3711 C CA . THR B 1 201 ? -1.539 -1.562 -15.57 1 92.19 201 THR B CA 1
ATOM 3712 C C . THR B 1 201 ? -1.11 -2.645 -16.562 1 92.19 201 THR B C 1
ATOM 3714 O O . THR B 1 201 ? -0.052 -2.539 -17.188 1 92.19 201 THR B O 1
ATOM 3717 N N . VAL B 1 202 ? -1.886 -3.621 -16.562 1 89.5 202 VAL B N 1
ATOM 3718 C CA . VAL B 1 202 ? -1.619 -4.719 -17.484 1 89.5 202 VAL B CA 1
ATOM 3719 C C . VAL B 1 202 ? -2.795 -4.883 -18.453 1 89.5 202 VAL B C 1
ATOM 3721 O O . VAL B 1 202 ? -3.955 -4.824 -18.031 1 89.5 202 VAL B O 1
ATOM 3724 N N . THR B 1 203 ? -2.467 -4.977 -19.703 1 81.56 203 THR B N 1
ATOM 3725 C CA . THR B 1 203 ? -3.494 -5.203 -20.703 1 81.56 203 THR B CA 1
ATOM 3726 C C . THR B 1 203 ? -3.756 -6.695 -20.891 1 81.56 203 THR B C 1
ATOM 3728 O O . THR B 1 203 ? -2.834 -7.461 -21.172 1 81.56 203 THR B O 1
ATOM 3731 N N . ALA B 1 204 ? -4.902 -7.129 -20.531 1 72.06 204 ALA B N 1
ATOM 3732 C CA . ALA B 1 204 ? -5.371 -8.484 -20.781 1 72.06 204 ALA B CA 1
ATOM 3733 C C . ALA B 1 204 ? -6.469 -8.5 -21.844 1 72.06 204 ALA B C 1
ATOM 3735 O O . ALA B 1 204 ? -7.652 -8.352 -21.531 1 72.06 204 ALA B O 1
ATOM 3736 N N . GLY B 1 205 ? -6.035 -8.75 -23.047 1 69.19 205 GLY B N 1
ATOM 3737 C CA . GLY B 1 205 ? -6.996 -8.609 -24.125 1 69.19 205 GLY B CA 1
ATOM 3738 C C . GLY B 1 205 ? -7.492 -7.184 -24.297 1 69.19 205 GLY B C 1
ATOM 3739 O O . GLY B 1 205 ? -6.703 -6.27 -24.547 1 69.19 205 GLY B O 1
ATOM 3740 N N . LYS B 1 206 ? -8.844 -7.074 -24 1 72.69 206 LYS B N 1
ATOM 3741 C CA . LYS B 1 206 ? -9.5 -5.777 -24.156 1 72.69 206 LYS B CA 1
ATOM 3742 C C . LYS B 1 206 ? -9.617 -5.059 -22.812 1 72.69 206 LYS B C 1
ATOM 3744 O O . LYS B 1 206 ? -10.055 -3.908 -22.75 1 72.69 206 LYS B O 1
ATOM 3749 N N . THR B 1 207 ? -9.219 -5.777 -21.828 1 78.62 207 THR B N 1
ATOM 3750 C CA . THR B 1 207 ? -9.438 -5.203 -20.5 1 78.62 207 THR B CA 1
ATOM 3751 C C . THR B 1 207 ? -8.109 -4.801 -19.859 1 78.62 207 THR B C 1
ATOM 3753 O O . THR B 1 207 ? -7.086 -5.453 -20.078 1 78.62 207 THR B O 1
ATOM 3756 N N . LEU B 1 208 ? -8.164 -3.66 -19.172 1 83.19 208 LEU B N 1
ATOM 3757 C CA . LEU B 1 208 ? -7.035 -3.191 -18.375 1 83.19 208 LEU B CA 1
ATOM 3758 C C . LEU B 1 208 ? -7.203 -3.578 -16.906 1 83.19 208 LEU B C 1
ATOM 3760 O O . LEU B 1 208 ? -8.289 -3.445 -16.344 1 83.19 208 LEU B O 1
ATOM 3764 N N . LYS B 1 209 ? -6.18 -4.168 -16.375 1 87.19 209 LYS B N 1
ATOM 3765 C CA . LYS B 1 209 ? -6.18 -4.539 -14.969 1 87.19 209 LYS B CA 1
ATOM 3766 C C . LYS B 1 209 ? -5.051 -3.844 -14.211 1 87.19 209 LYS B C 1
ATOM 3768 O O . LYS B 1 209 ? -3.949 -3.686 -14.75 1 87.19 209 LYS B O 1
ATOM 3773 N N . ILE B 1 210 ? -5.398 -3.449 -13.016 1 90.94 210 ILE B N 1
ATOM 3774 C CA . ILE B 1 210 ? -4.375 -2.836 -12.18 1 90.94 210 ILE B CA 1
ATOM 3775 C C . ILE B 1 210 ? -3.846 -3.859 -11.172 1 90.94 210 ILE B C 1
ATOM 3777 O O . ILE B 1 210 ? -4.625 -4.539 -10.5 1 90.94 210 ILE B O 1
ATOM 3781 N N . GLY B 1 211 ? -2.547 -4.062 -11.156 1 95.69 211 GLY B N 1
ATOM 3782 C CA . GLY B 1 211 ? -1.854 -4.867 -10.164 1 95.69 211 GLY B CA 1
ATOM 3783 C C . GLY B 1 211 ? -0.676 -4.152 -9.531 1 95.69 211 GLY B C 1
ATOM 3784 O O . GLY B 1 211 ? -0.313 -3.051 -9.945 1 95.69 211 GLY B O 1
ATOM 3785 N N . PHE B 1 212 ? -0.188 -4.734 -8.484 1 98.38 212 PHE B N 1
ATOM 3786 C CA . PHE B 1 212 ? 0.977 -4.129 -7.848 1 98.38 212 PHE B CA 1
ATOM 3787 C C . PHE B 1 212 ? 2.172 -5.074 -7.906 1 98.38 212 PHE B C 1
ATOM 3789 O O . PHE B 1 212 ? 2.006 -6.289 -8.047 1 98.38 212 PHE B O 1
ATOM 3796 N N . THR B 1 213 ? 3.406 -4.547 -7.875 1 98.69 213 THR B N 1
ATOM 3797 C CA . THR B 1 213 ? 4.664 -5.273 -7.723 1 98.69 213 THR B CA 1
ATOM 3798 C C . THR B 1 213 ? 5.539 -4.617 -6.656 1 98.69 213 THR B C 1
ATOM 3800 O O . THR B 1 213 ? 5.18 -3.574 -6.105 1 98.69 213 THR B O 1
ATOM 3803 N N . GLY B 1 214 ? 6.684 -5.281 -6.379 1 98.75 214 GLY B N 1
ATOM 3804 C CA . GLY B 1 214 ? 7.555 -4.867 -5.293 1 98.75 214 GLY B CA 1
ATOM 3805 C C . GLY B 1 214 ? 7.645 -5.887 -4.172 1 98.75 214 GLY B C 1
ATOM 3806 O O . GLY B 1 214 ? 7.551 -7.094 -4.418 1 98.75 214 GLY B O 1
ATOM 3807 N N . TRP B 1 215 ? 7.906 -5.391 -2.947 1 98.81 215 TRP B N 1
ATOM 3808 C CA . TRP B 1 215 ? 8 -6.344 -1.846 1 98.81 215 TRP B CA 1
ATOM 3809 C C . TRP B 1 215 ? 7.285 -5.816 -0.608 1 98.81 215 TRP B C 1
ATOM 3811 O O . TRP B 1 215 ? 7.09 -4.609 -0.462 1 98.81 215 TRP B O 1
ATOM 3821 N N . CYS B 1 216 ? 6.852 -6.691 0.165 1 98.69 216 CYS B N 1
ATOM 3822 C CA . CYS B 1 216 ? 6.168 -6.418 1.425 1 98.69 216 CYS B CA 1
ATOM 3823 C C . CYS B 1 216 ? 6.676 -7.336 2.531 1 98.69 216 CYS B C 1
ATOM 3825 O O . CYS B 1 216 ? 6.738 -8.555 2.352 1 98.69 216 CYS B O 1
ATOM 3827 N N . ALA B 1 217 ? 7.035 -6.758 3.621 1 98.19 217 ALA B N 1
ATOM 3828 C CA . ALA B 1 217 ? 7.488 -7.516 4.781 1 98.19 217 ALA B CA 1
ATOM 3829 C C . ALA B 1 217 ? 6.375 -7.656 5.816 1 98.19 217 ALA B C 1
ATOM 3831 O O . ALA B 1 217 ? 5.664 -6.695 6.109 1 98.19 217 ALA B O 1
ATOM 3832 N N . TYR B 1 218 ? 6.219 -8.82 6.309 1 97.44 218 TYR B N 1
ATOM 3833 C CA . TYR B 1 218 ? 5.227 -9.125 7.332 1 97.44 218 TYR B CA 1
ATOM 3834 C C . TYR B 1 218 ? 5.902 -9.523 8.641 1 97.44 218 TYR B C 1
ATOM 3836 O O . TYR B 1 218 ? 6.91 -10.234 8.633 1 97.44 218 TYR B O 1
ATOM 3844 N N . ARG B 1 219 ? 5.336 -9.07 9.664 1 96 219 ARG B N 1
ATOM 3845 C CA . ARG B 1 219 ? 5.848 -9.375 11 1 96 219 ARG B CA 1
ATOM 3846 C C . ARG B 1 219 ? 4.762 -10 11.875 1 96 219 ARG B C 1
ATOM 3848 O O . ARG B 1 219 ? 3.641 -9.492 11.938 1 96 219 ARG B O 1
ATOM 3855 N N . ILE B 1 220 ? 5.09 -11.086 12.5 1 95.25 220 ILE B N 1
ATOM 3856 C CA . ILE B 1 220 ? 4.215 -11.734 13.469 1 95.25 220 ILE B CA 1
ATOM 3857 C C . ILE B 1 220 ? 4.602 -11.305 14.883 1 95.25 220 ILE B C 1
ATOM 3859 O O . ILE B 1 220 ? 5.773 -11.375 15.266 1 95.25 220 ILE B O 1
ATOM 3863 N N . ASP B 1 221 ? 3.574 -10.859 15.57 1 90.25 221 ASP B N 1
ATOM 3864 C CA . ASP B 1 221 ? 3.789 -10.312 16.906 1 90.25 221 ASP B CA 1
ATOM 3865 C C . ASP B 1 221 ? 4.453 -11.344 17.812 1 90.25 221 ASP B C 1
ATOM 3867 O O . ASP B 1 221 ? 4.035 -12.5 17.859 1 90.25 221 ASP B O 1
ATOM 3871 N N . ASP B 1 222 ? 5.355 -10.961 18.531 1 74.88 222 ASP B N 1
ATOM 3872 C CA . ASP B 1 222 ? 6.176 -11.789 19.406 1 74.88 222 ASP B CA 1
ATOM 3873 C C . ASP B 1 222 ? 5.34 -12.398 20.531 1 74.88 222 ASP B C 1
ATOM 3875 O O . ASP B 1 222 ? 5.605 -13.516 20.969 1 74.88 222 ASP B O 1
ATOM 3879 N N . SER B 1 223 ? 4.52 -11.625 20.922 1 73.69 223 SER B N 1
ATOM 3880 C CA . SER B 1 223 ? 3.732 -12.047 22.078 1 73.69 223 SER B CA 1
ATOM 3881 C C . SER B 1 223 ? 2.686 -13.086 21.672 1 73.69 223 SER B C 1
ATOM 3883 O O . SER B 1 223 ? 1.997 -13.641 22.531 1 73.69 223 SER B O 1
ATOM 3885 N N . SER B 1 224 ? 2.736 -13.305 20.391 1 64.19 224 SER B N 1
ATOM 3886 C CA . SER B 1 224 ? 1.744 -14.266 19.922 1 64.19 224 SER B CA 1
ATOM 3887 C C . SER B 1 224 ? 2.018 -15.664 20.469 1 64.19 224 SER B C 1
ATOM 3889 O O . SER B 1 224 ? 3.117 -16.203 20.312 1 64.19 224 SER B O 1
ATOM 3891 N N . GLU B 1 225 ? 1.249 -16.094 21.281 1 69.44 225 GLU B N 1
ATOM 3892 C CA . GLU B 1 225 ? 1.39 -17.391 21.922 1 69.44 225 GLU B CA 1
ATOM 3893 C C . GLU B 1 225 ? 0.695 -18.484 21.125 1 69.44 225 GLU B C 1
ATOM 3895 O O . GLU B 1 225 ? 0.137 -19.422 21.688 1 69.44 225 GLU B O 1
ATOM 3900 N N . ASN B 1 226 ? 0.636 -18.297 19.828 1 85 226 ASN B N 1
ATOM 3901 C CA . ASN B 1 226 ? 0.036 -19.375 19.031 1 85 226 ASN B CA 1
ATOM 3902 C C . ASN B 1 226 ? 1 -19.891 17.969 1 85 226 ASN B C 1
ATOM 3904 O O . ASN B 1 226 ? 0.899 -19.531 16.797 1 85 226 ASN B O 1
ATOM 3908 N N . PRO B 1 227 ? 1.818 -20.812 18.391 1 89.94 227 PRO B N 1
ATOM 3909 C CA . PRO B 1 227 ? 2.828 -21.344 17.469 1 89.94 227 PRO B CA 1
ATOM 3910 C C . PRO B 1 227 ? 2.215 -22.047 16.266 1 89.94 227 PRO B C 1
ATOM 3912 O O . PRO B 1 227 ? 2.814 -22.062 15.18 1 89.94 227 PRO B O 1
ATOM 3915 N N . GLN B 1 228 ? 1.073 -22.578 16.422 1 92.25 228 GLN B N 1
ATOM 3916 C CA . GLN B 1 228 ? 0.416 -23.266 15.328 1 92.25 228 GLN B CA 1
ATOM 3917 C C . GLN B 1 228 ? 0.086 -22.312 14.18 1 92.25 228 GLN B C 1
ATOM 3919 O O . GLN B 1 228 ? 0.387 -22.594 13.023 1 92.25 228 GLN B O 1
ATOM 3924 N N . PHE B 1 229 ? -0.488 -21.172 14.508 1 95.56 229 PHE B N 1
ATOM 3925 C CA . PHE B 1 229 ? -0.885 -20.219 13.477 1 95.56 229 PHE B CA 1
ATOM 3926 C C . PHE B 1 229 ? 0.337 -19.562 12.844 1 95.56 229 PHE B C 1
ATOM 3928 O O . PHE B 1 229 ? 0.324 -19.234 11.656 1 95.56 229 PHE B O 1
ATOM 3935 N N . ARG B 1 230 ? 1.393 -19.406 13.633 1 95.44 230 ARG B N 1
ATOM 3936 C CA . ARG B 1 230 ? 2.645 -18.922 13.055 1 95.44 230 ARG B CA 1
ATOM 3937 C C . ARG B 1 230 ? 3.172 -19.891 12 1 95.44 230 ARG B C 1
ATOM 3939 O O . ARG B 1 230 ? 3.564 -19.469 10.914 1 95.44 230 ARG B O 1
ATOM 3946 N N . LEU B 1 231 ? 3.164 -21.141 12.32 1 94 231 LEU B N 1
ATOM 3947 C CA . LEU B 1 231 ? 3.627 -22.156 11.391 1 94 231 LEU B CA 1
ATOM 3948 C C . LEU B 1 231 ? 2.75 -22.203 10.141 1 94 231 LEU B C 1
ATOM 3950 O O . LEU B 1 231 ? 3.256 -22.328 9.023 1 94 231 LEU B O 1
ATOM 3954 N N . ILE B 1 232 ? 1.454 -22.109 10.391 1 95.94 232 ILE B N 1
ATOM 3955 C CA . ILE B 1 232 ? 0.519 -22.078 9.273 1 95.94 232 ILE B CA 1
ATOM 3956 C C . ILE B 1 232 ? 0.854 -20.891 8.359 1 95.94 232 ILE B C 1
ATOM 3958 O O . ILE B 1 232 ? 0.883 -21.047 7.133 1 95.94 232 ILE B O 1
ATOM 3962 N N . THR B 1 233 ? 1.123 -19.734 9 1 97 233 THR B N 1
ATOM 3963 C CA . THR B 1 233 ? 1.439 -18.531 8.234 1 97 233 THR B CA 1
ATOM 3964 C C . THR B 1 233 ? 2.699 -18.734 7.395 1 97 233 THR B C 1
ATOM 3966 O O . THR B 1 233 ? 2.73 -18.391 6.215 1 97 233 THR B O 1
ATOM 3969 N N . ASN B 1 234 ? 3.693 -19.328 7.996 1 96.56 234 ASN B N 1
ATOM 3970 C CA . ASN B 1 234 ? 4.934 -19.609 7.277 1 96.56 234 ASN B CA 1
ATOM 3971 C C . ASN B 1 234 ? 4.715 -20.609 6.152 1 96.56 234 ASN B C 1
ATOM 3973 O O . ASN B 1 234 ? 5.297 -20.484 5.074 1 96.56 234 ASN B O 1
ATOM 3977 N N . LYS B 1 235 ? 3.936 -21.578 6.391 1 96.19 235 LYS B N 1
ATOM 3978 C CA . LYS B 1 235 ? 3.592 -22.578 5.375 1 96.19 235 LYS B CA 1
ATOM 3979 C C . LYS B 1 235 ? 2.877 -21.922 4.191 1 96.19 235 LYS B C 1
ATOM 3981 O O . LYS B 1 235 ? 3.209 -22.188 3.037 1 96.19 235 LYS B O 1
ATOM 3986 N N . LEU B 1 236 ? 1.944 -21.078 4.523 1 97.38 236 LEU B N 1
ATOM 3987 C CA . LEU B 1 236 ? 1.188 -20.391 3.48 1 97.38 236 LEU B CA 1
ATOM 3988 C C . LEU B 1 236 ? 2.08 -19.422 2.705 1 97.38 236 LEU B C 1
ATOM 3990 O O . LEU B 1 236 ? 1.92 -19.266 1.493 1 97.38 236 LEU B O 1
ATOM 3994 N N . ALA B 1 237 ? 2.996 -18.781 3.404 1 97.75 237 ALA B N 1
ATOM 3995 C CA . ALA B 1 237 ? 3.957 -17.922 2.725 1 97.75 237 ALA B CA 1
ATOM 3996 C C . ALA B 1 237 ? 4.789 -18.703 1.717 1 97.75 237 ALA B C 1
ATOM 3998 O O . ALA B 1 237 ? 5 -18.25 0.589 1 97.75 237 ALA B O 1
ATOM 3999 N N . LYS B 1 238 ? 5.234 -19.828 2.123 1 96.69 238 LYS B N 1
ATOM 4000 C CA . LYS B 1 238 ? 5.984 -20.703 1.214 1 96.69 238 LYS B CA 1
ATOM 4001 C C . LYS B 1 238 ? 5.102 -21.188 0.072 1 96.69 238 LYS B C 1
ATOM 4003 O O . LYS B 1 238 ? 5.535 -21.234 -1.081 1 96.69 238 LYS B O 1
ATOM 4008 N N . PHE B 1 239 ? 3.932 -21.578 0.414 1 96.44 239 PHE B N 1
ATOM 4009 C CA . PHE B 1 239 ? 2.957 -22.062 -0.562 1 96.44 239 PHE B CA 1
ATOM 4010 C C . PHE B 1 239 ? 2.707 -21 -1.635 1 96.44 239 PHE B C 1
ATOM 4012 O O . PHE B 1 239 ? 2.479 -21.344 -2.799 1 96.44 239 PHE B O 1
ATOM 4019 N N . ALA B 1 240 ? 2.783 -19.719 -1.287 1 97.69 240 ALA B N 1
ATOM 4020 C CA . ALA B 1 240 ? 2.549 -18.594 -2.195 1 97.69 240 ALA B CA 1
ATOM 4021 C C . ALA B 1 240 ? 3.484 -18.672 -3.4 1 97.69 240 ALA B C 1
ATOM 4023 O O . ALA B 1 240 ? 3.111 -18.266 -4.504 1 97.69 240 ALA B O 1
ATOM 4024 N N . GLU B 1 241 ? 4.652 -19.172 -3.271 1 96.94 241 GLU B N 1
ATOM 4025 C CA . GLU B 1 241 ? 5.621 -19.297 -4.359 1 96.94 241 GLU B CA 1
ATOM 4026 C C . GLU B 1 241 ? 5.129 -20.266 -5.43 1 96.94 241 GLU B C 1
ATOM 4028 O O . GLU B 1 241 ? 5.59 -20.219 -6.574 1 96.94 241 GLU B O 1
ATOM 4033 N N . TYR B 1 242 ? 4.23 -21.047 -5.016 1 96.5 242 TYR B N 1
ATOM 4034 C CA . TYR B 1 242 ? 3.793 -22.109 -5.926 1 96.5 242 TYR B CA 1
ATOM 4035 C C . TYR B 1 242 ? 2.375 -21.844 -6.418 1 96.5 242 TYR B C 1
ATOM 4037 O O . TYR B 1 242 ? 2.062 -22.094 -7.586 1 96.5 242 TYR B O 1
ATOM 4045 N N . SER B 1 243 ? 1.582 -21.359 -5.574 1 96.62 243 SER B N 1
ATOM 4046 C CA . SER B 1 243 ? 0.19 -21.125 -5.945 1 96.62 243 SER B CA 1
ATOM 4047 C C . SER B 1 243 ? 0.018 -19.781 -6.629 1 96.62 243 SER B C 1
ATOM 4049 O O . SER B 1 243 ? -1.021 -19.516 -7.234 1 96.62 243 SER B O 1
ATOM 4051 N N . ASN B 1 244 ? 1.076 -18.922 -6.562 1 98 244 ASN B N 1
ATOM 4052 C CA . ASN B 1 244 ? 0.884 -17.5 -6.824 1 98 244 ASN B CA 1
ATOM 4053 C C . ASN B 1 244 ? -0.132 -16.891 -5.867 1 98 244 ASN B C 1
ATOM 4055 O O . ASN B 1 244 ? -0.701 -17.578 -5.027 1 98 244 ASN B O 1
ATOM 4059 N N . VAL B 1 245 ? -0.29 -15.547 -5.934 1 98 245 VAL B N 1
ATOM 4060 C CA . VAL B 1 245 ? -1.118 -14.852 -4.957 1 98 245 VAL B CA 1
ATOM 4061 C C . VAL B 1 245 ? -2.18 -14.023 -5.676 1 98 245 VAL B C 1
ATOM 4063 O O . VAL B 1 245 ? -1.876 -13.312 -6.637 1 98 245 VAL B O 1
ATOM 4066 N N . GLY B 1 246 ? -3.471 -14.164 -5.164 1 95.75 246 GLY B N 1
ATOM 4067 C CA . GLY B 1 246 ? -4.504 -13.242 -5.613 1 95.75 246 GLY B CA 1
ATOM 4068 C C . GLY B 1 246 ? -5.312 -13.781 -6.781 1 95.75 246 GLY B C 1
ATOM 4069 O O . GLY B 1 246 ? -5.488 -14.992 -6.914 1 95.75 246 GLY B O 1
ATOM 4070 N N . MET B 1 247 ? -5.883 -12.906 -7.535 1 93 247 MET B N 1
ATOM 4071 C CA . MET B 1 247 ? -6.734 -13.242 -8.672 1 93 247 MET B CA 1
ATOM 4072 C C . MET B 1 247 ? -5.891 -13.578 -9.898 1 93 247 MET B C 1
ATOM 4074 O O . MET B 1 247 ? -4.773 -13.078 -10.047 1 93 247 MET B O 1
ATOM 4078 N N . GLU B 1 248 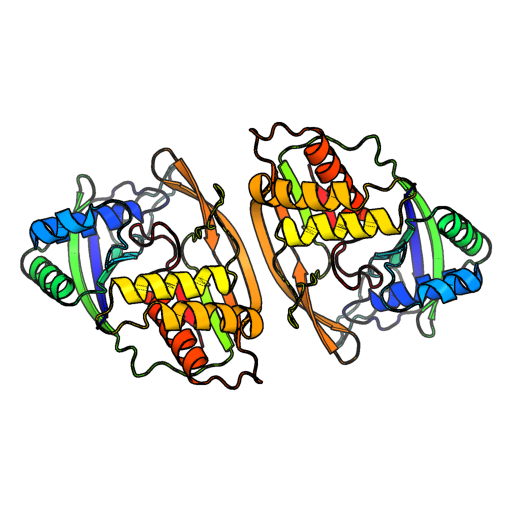? -6.402 -14.5 -10.742 1 92.75 248 GLU B N 1
ATOM 4079 C CA . GLU B 1 248 ? -5.801 -14.898 -12.016 1 92.75 248 GLU B CA 1
ATOM 4080 C C . GLU B 1 248 ? -4.406 -15.484 -11.805 1 92.75 248 GLU B C 1
ATOM 4082 O O . GLU B 1 248 ? -3.5 -15.234 -12.602 1 92.75 248 GLU B O 1
ATOM 4087 N N . ARG B 1 249 ? -4.266 -16.219 -10.727 1 93.38 249 ARG B N 1
ATOM 4088 C CA . ARG B 1 249 ? -3.033 -16.953 -10.43 1 93.38 249 ARG B CA 1
ATOM 4089 C C . ARG B 1 249 ? -2.664 -17.891 -11.562 1 93.38 249 ARG B C 1
ATOM 4091 O O . ARG B 1 249 ? -1.483 -18.156 -11.805 1 93.38 249 ARG B O 1
ATOM 4098 N N . THR B 1 250 ? -3.682 -18.359 -12.305 1 94.25 250 THR B N 1
ATOM 4099 C CA . THR B 1 250 ? -3.475 -19.328 -13.375 1 94.25 250 THR B CA 1
ATOM 4100 C C . THR B 1 250 ? -3.039 -18.641 -14.664 1 94.25 250 THR B C 1
ATOM 4102 O O . THR B 1 250 ? -2.701 -19.312 -15.641 1 94.25 250 THR B O 1
ATOM 4105 N N . ALA B 1 251 ? -3.037 -17.312 -14.602 1 94.88 251 ALA B N 1
ATOM 4106 C CA . ALA B 1 251 ? -2.615 -16.531 -15.773 1 94.88 251 ALA B CA 1
ATOM 4107 C C . ALA B 1 251 ? -1.34 -15.75 -15.477 1 94.88 251 ALA B C 1
ATOM 4109 O O . ALA B 1 251 ? -1.104 -14.695 -16.078 1 94.88 251 ALA B O 1
ATOM 4110 N N . GLY B 1 252 ? -0.625 -16.188 -14.547 1 96.75 252 GLY B N 1
ATOM 4111 C CA . GLY B 1 252 ? 0.71 -15.664 -14.32 1 96.75 252 GLY B CA 1
ATOM 4112 C C . GLY B 1 252 ? 0.718 -14.422 -13.453 1 96.75 252 GLY B C 1
ATOM 4113 O O . GLY B 1 252 ? 1.76 -13.781 -13.281 1 96.75 252 GLY B O 1
ATOM 4114 N N . PHE B 1 253 ? -0.416 -14.031 -12.961 1 96.62 253 PHE B N 1
ATOM 4115 C CA . PHE B 1 253 ? -0.459 -12.945 -11.984 1 96.62 253 PHE B CA 1
ATOM 4116 C C . PHE B 1 253 ? -0.046 -13.445 -10.609 1 96.62 253 PHE B C 1
ATOM 4118 O O . PHE B 1 253 ? -0.177 -14.633 -10.305 1 96.62 253 PHE B O 1
ATOM 4125 N N . GLY B 1 254 ? 0.562 -12.578 -9.82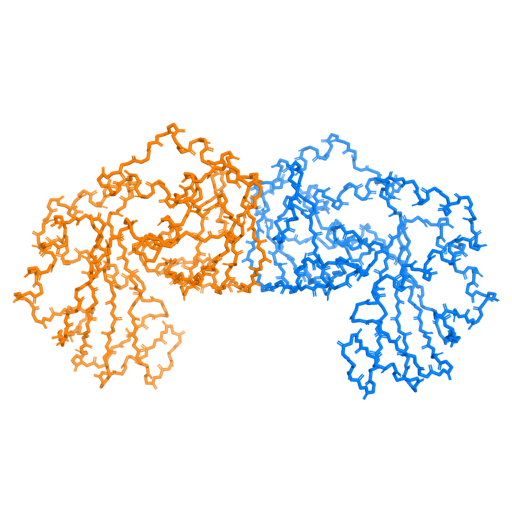8 1 98.19 254 GLY B N 1
ATOM 4126 C CA . GLY B 1 254 ? 0.786 -12.852 -8.422 1 98.19 254 GLY B CA 1
ATOM 4127 C C . GLY B 1 254 ? 1.943 -13.805 -8.172 1 98.19 254 GLY B C 1
ATOM 4128 O O . GLY B 1 254 ? 1.94 -14.547 -7.195 1 98.19 254 GLY B O 1
ATOM 4129 N N . VAL B 1 255 ? 2.859 -13.867 -9.141 1 98.69 255 VAL B N 1
ATOM 4130 C CA . VAL B 1 255 ? 4.07 -14.641 -8.883 1 98.69 255 VAL B CA 1
ATOM 4131 C C . VAL B 1 255 ? 4.879 -13.977 -7.77 1 98.69 255 VAL B C 1
ATOM 4133 O O . VAL B 1 255 ? 5.141 -12.773 -7.816 1 98.69 255 VAL B O 1
ATOM 4136 N N . VAL B 1 256 ? 5.262 -14.82 -6.762 1 98.62 256 VAL B N 1
ATOM 4137 C CA . VAL B 1 256 ? 5.961 -14.219 -5.629 1 98.62 256 VAL B CA 1
ATOM 4138 C C . VAL B 1 256 ? 7.172 -15.07 -5.258 1 98.62 256 VAL B C 1
ATOM 4140 O O . VAL B 1 256 ? 7.246 -16.25 -5.625 1 98.62 256 VAL B O 1
ATOM 4143 N N . LYS B 1 257 ? 8.086 -14.477 -4.668 1 98.38 257 LYS B N 1
ATOM 4144 C CA . LYS B 1 257 ? 9.219 -15.133 -4.02 1 98.38 257 LYS B CA 1
ATOM 4145 C C . LYS B 1 257 ? 9.258 -14.82 -2.527 1 98.38 257 LYS B C 1
ATOM 4147 O O . LYS B 1 257 ? 9.008 -13.68 -2.123 1 98.38 257 LYS B O 1
ATOM 4152 N N . LEU B 1 258 ? 9.531 -15.844 -1.741 1 97.75 258 LEU B N 1
ATOM 4153 C CA . LEU B 1 258 ? 9.617 -15.688 -0.293 1 97.75 258 LEU B CA 1
ATOM 4154 C C . LEU B 1 258 ? 11.062 -15.5 0.149 1 97.75 258 LEU B C 1
ATOM 4156 O O . LEU B 1 258 ? 11.961 -16.188 -0.338 1 97.75 258 LEU B O 1
ATOM 4160 N N . SER B 1 259 ? 11.297 -14.477 0.939 1 94.06 259 SER B N 1
ATOM 4161 C CA . SER B 1 259 ? 12.578 -14.297 1.606 1 94.06 259 SER B CA 1
ATOM 4162 C C . SER B 1 259 ? 12.414 -14.242 3.121 1 94.06 259 SER B C 1
ATOM 4164 O O . SER B 1 259 ? 11.641 -13.43 3.637 1 94.06 259 SER B O 1
ATOM 4166 N N . ALA B 1 260 ? 12.898 -15.188 3.896 1 83.25 260 ALA B N 1
ATOM 4167 C CA . ALA B 1 260 ? 12.828 -15.188 5.355 1 83.25 260 ALA B CA 1
ATOM 4168 C C . ALA B 1 260 ? 14.156 -14.789 5.977 1 83.25 260 ALA B C 1
ATOM 4170 O O . ALA B 1 260 ? 15.219 -15 5.383 1 83.25 260 ALA B O 1
#

Organism: Nitrososphaera gargensis (strain Ga9.2) (NCBI:txid1237085)

pLDDT: mean 92.11, std 7.56, range [63.88, 98.88]

InterPro domains:
  IPR010156 CRISPR-associated endoribonuclease Cas6 [TIGR01877] (44-257)
  IPR019267 CRISPR-associated protein Cas6, C-terminal [PF10040] (133-256)
  IPR045747 CRISPR-associated protein Cas6, N-terminal domain superfamily [G3DSA:3.30.70.1890] (1-123)

Radius of gyration: 27.5 Å; Cα contacts (8 Å, |Δi|>4): 1139; chains: 2; bounding box: 52×79×64 Å